Protein AF-A0A928ZKR1-F1 (afdb_monomer)

Mean predicted aligned error: 15.77 Å

Solvent-accessible surface area (backbone atoms only — not comparable to full-atom values): 36580 Å² total; per-residue (Å²): 131,86,77,77,77,78,66,54,66,36,43,45,67,42,65,27,33,51,28,42,76,91,67,29,16,37,30,71,55,49,80,68,102,53,33,31,42,25,44,37,80,89,54,70,36,54,28,29,41,41,83,67,78,57,69,42,38,50,64,44,66,29,32,49,30,52,66,57,74,92,41,65,72,29,27,30,40,27,55,54,87,93,70,77,35,29,32,32,32,51,73,85,76,45,72,39,36,31,21,33,30,38,32,49,75,75,77,79,52,71,40,31,50,67,46,51,27,37,44,30,42,61,60,49,86,72,17,25,57,30,76,27,88,85,51,77,48,29,33,18,69,36,69,82,68,84,57,44,34,30,45,35,63,78,62,80,84,78,77,91,76,87,92,87,81,85,87,84,90,87,90,87,88,81,88,82,87,85,84,89,85,85,90,86,83,89,81,83,87,82,86,81,86,81,80,85,84,89,74,85,82,76,92,72,77,80,73,77,79,72,62,38,59,79,53,62,42,65,29,97,89,47,51,26,68,29,62,89,53,76,79,45,77,94,56,53,71,50,73,70,52,52,50,50,55,50,52,51,46,55,61,46,60,72,45,43,60,55,29,51,47,88,52,96,83,43,60,75,75,56,61,62,44,61,90,78,53,76,92,38,53,47,76,68,38,93,57,57,82,37,66,65,45,55,45,43,42,47,34,53,36,38,56,46,60,58,60,40,79,50,76,101,52,100,36,39,31,36,37,77,51,80,43,69,92,54,61,62,45,94,56,37,57,58,48,31,28,40,34,42,32,23,30,72,53,97,44,40,73,41,74,53,34,42,38,35,29,46,70,96,56,91,66,76,47,76,39,50,82,50,91,95,36,68,67,34,55,49,50,52,36,53,50,44,19,55,47,41,44,45,26,51,39,34,67,34,50,11,60,29,50,52,46,47,31,29,54,48,51,21,40,62,44,38,56,82,84,33,57,62,52,80,71,47,49,65,33,48,44,32,29,69,53,38,48,33,48,39,46,54,53,34,46,32,47,100,91,51,64,12,53,51,32,68,39,28,35,39,43,49,72,50,50,54,49,46,25,52,57,34,37,26,69,63,64,53,75,94,58,56,60,73,82,47,35,64,91,66,77,45,81,81,48,28,37,54,52,18,47,45,46,51,51,52,46,39,47,50,54,50,49,56,50,45,75,76,37,47,69,56,38,60,72,36,36,68,33,49,48,48,21,18,50,48,32,44,75,50,55,67,49,41,70,94,80,51,76,75,57,46,88,46,75,66,47,48,52,44,42,51,36,43,52,49,42,36,24,12,54,53,37,31,46,33,46,57,28,34,23,36,53,47,49,24,61,88,63,19,36,54,34,43,67,49,100,80,55,87,56,49,42,49,42,51,38,53,46,31,52,49,32,47,40,52,43,64,46,80,64,63,23,36,69,78,46,88,50,58,69,63,35,50,48,50,63,74,45,32,84,47,26,38,83,50,47,57,63,72,64,30,22,36,21,43,65,101

Structure (mmCIF, N/CA/C/O backbone):
data_AF-A0A928ZKR1-F1
#
_entry.id   AF-A0A928ZKR1-F1
#
loop_
_atom_site.group_PDB
_atom_site.id
_atom_site.type_symbol
_atom_site.label_atom_id
_atom_site.label_alt_id
_atom_site.label_comp_id
_atom_site.label_asym_id
_atom_site.label_entity_id
_atom_site.label_seq_id
_atom_site.pdbx_PDB_ins_code
_atom_site.Cartn_x
_atom_site.Cartn_y
_atom_site.Cartn_z
_atom_site.occupancy
_atom_site.B_iso_or_equiv
_atom_site.auth_seq_id
_atom_site.auth_comp_id
_atom_site.auth_asym_id
_atom_site.auth_atom_id
_atom_site.pdbx_PDB_model_num
ATOM 1 N N . MET A 1 1 ? -56.023 -2.515 54.179 1.00 30.88 1 MET A N 1
ATOM 2 C CA . MET A 1 1 ? -55.624 -2.357 52.763 1.00 30.88 1 MET A CA 1
ATOM 3 C C . MET A 1 1 ? -54.736 -1.129 52.665 1.00 30.88 1 MET A C 1
ATOM 5 O O . MET A 1 1 ? -55.161 -0.099 53.179 1.00 30.88 1 MET A O 1
ATOM 9 N N . PRO A 1 2 ? -53.525 -1.204 52.094 1.00 32.47 2 PRO A N 1
ATOM 10 C CA . PRO A 1 2 ? -52.738 -0.001 51.860 1.00 32.47 2 PRO A CA 1
ATOM 11 C C . PRO A 1 2 ? -53.460 0.857 50.813 1.00 32.47 2 PRO A C 1
ATOM 13 O O . PRO A 1 2 ? -53.931 0.348 49.795 1.00 32.47 2 PRO A O 1
ATOM 16 N N . ALA A 1 3 ? -53.616 2.146 51.109 1.00 32.16 3 ALA A N 1
ATOM 17 C CA . ALA A 1 3 ? -54.245 3.108 50.217 1.00 32.16 3 ALA A CA 1
ATOM 18 C C . ALA A 1 3 ? -53.474 3.159 48.888 1.00 32.16 3 ALA A C 1
ATOM 20 O O . ALA A 1 3 ? -52.255 3.331 48.886 1.00 32.16 3 ALA A O 1
ATOM 21 N N . LYS A 1 4 ? -54.179 2.996 47.758 1.00 38.25 4 LYS A N 1
ATOM 22 C CA . LYS A 1 4 ? -53.615 3.225 46.420 1.00 38.25 4 LYS A CA 1
ATOM 23 C C . LYS A 1 4 ? -52.995 4.622 46.403 1.00 38.25 4 LYS A C 1
ATOM 25 O O . LYS A 1 4 ? -53.705 5.596 46.653 1.00 38.25 4 LYS A O 1
ATOM 30 N N . ALA A 1 5 ? -51.701 4.710 46.096 1.00 45.22 5 ALA A N 1
ATOM 31 C CA . ALA A 1 5 ? -51.073 5.972 45.732 1.00 45.22 5 ALA A CA 1
ATOM 32 C C . ALA A 1 5 ? -51.957 6.647 44.672 1.00 45.22 5 ALA A C 1
ATOM 34 O O . ALA A 1 5 ? -52.305 6.018 43.669 1.00 45.22 5 ALA A O 1
ATOM 35 N N . GLN A 1 6 ? -52.396 7.881 44.924 1.00 49.38 6 GLN A N 1
ATOM 36 C CA . GLN A 1 6 ? -53.146 8.639 43.929 1.00 49.38 6 GLN A CA 1
ATOM 37 C C . GLN A 1 6 ? -52.249 8.800 42.703 1.00 49.38 6 GLN A C 1
ATOM 39 O O . GLN A 1 6 ? -51.195 9.429 42.775 1.00 49.38 6 GLN A O 1
ATOM 44 N N . ALA A 1 7 ? -52.651 8.192 41.589 1.00 65.62 7 ALA A N 1
ATOM 45 C CA . ALA A 1 7 ? -52.000 8.418 40.315 1.00 65.62 7 ALA A CA 1
ATOM 46 C C . ALA A 1 7 ? -52.191 9.902 39.968 1.00 65.62 7 ALA A C 1
ATOM 48 O O . ALA A 1 7 ? -53.320 10.390 39.929 1.00 65.62 7 ALA A O 1
ATOM 49 N N . THR A 1 8 ? -51.099 10.645 39.798 1.00 87.44 8 THR A N 1
ATOM 50 C CA . THR A 1 8 ? -51.151 12.074 39.467 1.00 87.44 8 THR A CA 1
ATOM 51 C C . THR A 1 8 ? -51.489 12.229 37.990 1.00 87.44 8 THR A C 1
ATOM 53 O O . THR A 1 8 ? -50.792 11.670 37.141 1.00 87.44 8 THR A O 1
ATOM 56 N N . ALA A 1 9 ? -52.554 12.974 37.680 1.00 91.75 9 ALA A N 1
ATOM 57 C CA . ALA A 1 9 ? -52.939 13.259 36.300 1.00 91.75 9 ALA A CA 1
ATOM 58 C C . ALA A 1 9 ? -51.858 14.116 35.630 1.00 91.75 9 ALA A C 1
ATOM 60 O O . ALA A 1 9 ? -51.404 15.100 36.215 1.00 91.75 9 ALA A O 1
ATOM 61 N N . ILE A 1 10 ? -51.456 13.740 34.417 1.00 93.88 10 ILE A N 1
ATOM 62 C CA . ILE A 1 10 ? -50.451 14.462 33.633 1.00 93.88 10 ILE A CA 1
ATOM 63 C C . ILE A 1 10 ? -51.085 15.752 33.121 1.00 93.88 10 ILE A C 1
ATOM 65 O O . ILE A 1 10 ? -52.192 15.719 32.577 1.00 93.88 10 ILE A O 1
ATOM 69 N N . LYS A 1 11 ? -50.399 16.886 33.261 1.00 94.44 11 LYS A N 1
ATOM 70 C CA . LYS A 1 11 ? -50.838 18.168 32.698 1.00 94.44 11 LYS A CA 1
ATOM 71 C C . LYS A 1 11 ? -49.991 18.560 31.497 1.00 94.44 11 LYS A C 1
ATOM 73 O O . LYS A 1 11 ? -48.810 18.232 31.407 1.00 94.44 11 LYS A O 1
ATOM 78 N N . PHE A 1 12 ? -50.586 19.307 30.572 1.00 94.38 12 PHE A N 1
ATOM 79 C CA . PHE A 1 12 ? -49.818 19.950 29.508 1.00 94.38 12 PHE A CA 1
ATOM 80 C C . PHE A 1 12 ? -48.775 20.905 30.108 1.00 94.38 12 PHE A C 1
ATOM 82 O O . PHE A 1 12 ? -49.089 21.692 30.999 1.00 94.38 12 PHE A O 1
ATOM 89 N N . GLY A 1 13 ? -47.541 20.837 29.605 1.00 91.56 13 GLY A N 1
ATOM 90 C CA . GLY A 1 13 ? -46.390 21.579 30.128 1.00 91.56 13 GLY A CA 1
ATOM 91 C C . GLY A 1 13 ? -45.604 20.870 31.236 1.00 91.56 13 GLY A C 1
ATOM 92 O O . GLY A 1 13 ? -44.477 21.288 31.514 1.00 91.56 13 GLY A O 1
ATOM 93 N N . ASP A 1 14 ? -46.131 19.789 31.819 1.00 93.38 14 ASP A N 1
ATOM 94 C CA . ASP A 1 14 ? -45.354 18.975 32.749 1.00 93.38 14 ASP A CA 1
ATOM 95 C C . ASP A 1 14 ? -44.138 18.364 32.041 1.00 93.38 14 ASP A C 1
ATOM 97 O O . ASP A 1 14 ? -44.196 17.976 30.869 1.00 93.38 14 ASP A O 1
ATOM 101 N N . LYS A 1 15 ? -43.033 18.262 32.782 1.00 94.81 15 LYS A N 1
ATOM 102 C CA . LYS A 1 15 ? -41.868 17.484 32.362 1.00 94.81 15 LYS A CA 1
ATOM 103 C C . LYS A 1 15 ? -42.120 16.002 32.622 1.00 94.81 15 LYS A C 1
ATOM 105 O O . LYS A 1 15 ? -42.703 15.662 33.649 1.00 94.81 15 LYS A O 1
ATOM 110 N N . PHE A 1 16 ? -41.654 15.131 31.734 1.00 95.81 16 PHE A N 1
ATOM 111 C CA . PHE A 1 16 ? -41.777 13.680 31.876 1.00 95.81 16 PHE A CA 1
ATOM 112 C C . PHE A 1 16 ? -40.637 12.927 31.188 1.00 95.81 16 PHE A C 1
ATOM 114 O O . PHE A 1 16 ? -39.932 13.492 30.356 1.00 95.81 16 PHE A O 1
ATOM 121 N N . TYR A 1 17 ? -40.492 11.641 31.510 1.00 96.75 17 TYR A N 1
ATOM 122 C CA . TYR A 1 17 ? -39.667 10.701 30.746 1.00 96.75 17 TYR A CA 1
ATOM 123 C C . TYR A 1 17 ? -40.566 9.722 29.994 1.00 96.75 17 TYR A C 1
ATOM 125 O O . TYR A 1 17 ? -41.576 9.268 30.538 1.00 96.75 17 TYR A O 1
ATOM 133 N N . LEU A 1 18 ? -40.211 9.384 28.755 1.00 97.38 18 LEU A N 1
ATOM 134 C CA . LEU A 1 18 ? -40.942 8.391 27.973 1.00 97.38 18 LEU A CA 1
ATOM 135 C C . LEU A 1 18 ? -40.184 7.067 27.993 1.00 97.38 18 LEU A C 1
ATOM 137 O O . LEU A 1 18 ? -39.048 7.008 27.526 1.00 97.38 18 LEU A O 1
ATOM 141 N N . ARG A 1 19 ? -40.813 6.021 28.531 1.00 97.25 19 ARG A N 1
ATOM 142 C CA . ARG A 1 19 ? -40.250 4.669 28.565 1.00 97.25 19 ARG A CA 1
ATOM 143 C C . ARG A 1 19 ? -41.027 3.736 27.648 1.00 97.25 19 ARG A C 1
ATOM 145 O O . ARG A 1 19 ? -42.257 3.714 27.686 1.00 97.25 19 ARG A O 1
ATOM 152 N N . HIS A 1 20 ? -40.320 2.933 26.871 1.00 96.69 20 HIS A N 1
ATOM 153 C CA . HIS A 1 20 ? -40.881 1.816 26.132 1.00 96.69 20 HIS A CA 1
ATOM 154 C C . HIS A 1 20 ? -41.127 0.607 27.054 1.00 96.69 20 HIS A C 1
ATOM 156 O O . HIS A 1 20 ? -40.473 0.425 28.087 1.00 96.69 20 HIS A O 1
ATOM 162 N N . LYS A 1 21 ? -42.080 -0.264 26.706 1.00 91.25 21 LYS A N 1
ATOM 163 C CA . LYS A 1 21 ? -42.414 -1.443 27.525 1.00 91.25 21 LYS A CA 1
ATOM 164 C C . LYS A 1 21 ? -41.238 -2.411 27.708 1.00 91.25 21 LYS A C 1
ATOM 166 O O . LYS A 1 21 ? -41.211 -3.112 28.717 1.00 91.25 21 LYS A O 1
ATOM 171 N N . ASN A 1 22 ? -40.269 -2.423 26.791 1.00 89.38 22 ASN A N 1
ATOM 172 C CA . ASN A 1 22 ? -39.052 -3.236 26.912 1.00 89.38 22 ASN A CA 1
ATOM 173 C C . ASN A 1 22 ? -38.064 -2.743 27.993 1.00 89.38 22 ASN A C 1
ATOM 175 O O . ASN A 1 22 ? -37.085 -3.430 28.258 1.00 89.38 22 ASN A O 1
ATOM 179 N N . GLY A 1 23 ? -38.314 -1.588 28.620 1.00 90.44 23 GLY A N 1
ATOM 180 C CA . GLY A 1 23 ? -37.470 -1.025 29.677 1.00 90.44 23 GLY A CA 1
ATOM 181 C C . GLY A 1 23 ? -36.682 0.219 29.267 1.00 90.44 23 GLY A C 1
ATOM 182 O O . GLY A 1 23 ? -36.375 1.018 30.148 1.00 90.44 23 GLY A O 1
ATOM 183 N N . GLN A 1 24 ? -36.453 0.425 27.968 1.00 95.00 24 GLN A N 1
ATOM 184 C CA . GLN A 1 24 ? -35.647 1.529 27.443 1.00 95.00 24 GLN A CA 1
ATOM 185 C C . GLN A 1 24 ? -36.383 2.869 27.493 1.00 95.00 24 GLN A C 1
ATOM 187 O O . GLN A 1 24 ? -37.604 2.934 27.338 1.00 95.00 24 GLN A O 1
ATOM 192 N N . HIS A 1 25 ? -35.640 3.957 27.664 1.00 97.38 25 HIS A N 1
ATOM 193 C CA . HIS A 1 25 ? -36.137 5.329 27.663 1.00 97.38 25 HIS A CA 1
ATOM 194 C C . HIS A 1 25 ? -35.726 6.063 26.400 1.00 97.38 25 HIS A C 1
ATOM 196 O O . HIS A 1 25 ? -34.689 5.768 25.810 1.00 97.38 25 HIS A O 1
ATOM 202 N N . LEU A 1 26 ? -36.518 7.065 26.013 1.00 96.19 26 LEU A N 1
ATOM 203 C CA . LEU A 1 26 ? -35.994 8.075 25.104 1.00 96.19 26 LEU A CA 1
ATOM 204 C C . LEU A 1 26 ? -34.817 8.791 25.776 1.00 96.19 26 LEU A C 1
ATOM 206 O O . LEU A 1 26 ? -34.946 9.305 26.896 1.00 96.19 26 LEU A O 1
ATOM 210 N N . VAL A 1 27 ? -33.690 8.816 25.075 1.00 95.50 27 VAL A N 1
ATOM 211 C CA . VAL A 1 27 ? -32.452 9.488 25.482 1.00 95.50 27 VAL A CA 1
ATOM 212 C C . VAL A 1 27 ? -32.139 10.649 24.534 1.00 95.50 27 VAL A C 1
ATOM 214 O O . VAL A 1 27 ? -32.995 11.053 23.740 1.00 95.50 27 VAL A O 1
ATOM 217 N N . ALA A 1 28 ? -30.961 11.257 24.690 1.00 93.19 28 ALA A N 1
ATOM 218 C CA . ALA A 1 28 ? -30.518 12.354 23.835 1.00 93.19 28 ALA A CA 1
ATOM 219 C C . ALA A 1 28 ? -30.561 11.957 22.351 1.00 93.19 28 ALA A C 1
ATOM 221 O O . ALA A 1 28 ? -30.429 10.783 22.005 1.00 93.19 28 ALA A O 1
ATOM 222 N N . ALA A 1 29 ? -30.807 12.934 21.484 1.00 92.75 29 ALA A N 1
ATOM 223 C CA . ALA A 1 29 ? -30.871 12.681 20.059 1.00 92.75 29 ALA A CA 1
ATOM 224 C C . ALA A 1 29 ? -29.470 12.521 19.453 1.00 92.75 29 ALA A C 1
ATOM 226 O O . ALA A 1 29 ? -28.595 13.355 19.678 1.00 92.75 29 ALA A O 1
ATOM 227 N N . ASP A 1 30 ? -29.306 11.511 18.606 1.00 89.19 30 ASP A N 1
ATOM 228 C CA . ASP A 1 30 ? -28.166 11.383 17.708 1.00 89.19 30 ASP A CA 1
ATOM 229 C C . ASP A 1 30 ? -28.213 12.496 16.648 1.00 89.19 30 ASP A C 1
ATOM 231 O O . ASP A 1 30 ? -29.243 12.747 16.001 1.00 89.19 30 ASP A O 1
ATOM 235 N N . LYS A 1 31 ? -27.102 13.222 16.522 1.00 73.62 31 LYS A N 1
ATOM 236 C CA . LYS A 1 31 ? -26.982 14.416 15.690 1.00 73.62 31 LYS A CA 1
ATOM 237 C C . LYS A 1 31 ? -26.266 14.088 14.386 1.00 73.62 31 LYS A C 1
ATOM 239 O O . LYS A 1 31 ? -25.050 14.179 14.292 1.00 73.62 31 LYS A O 1
ATOM 244 N N . GLY A 1 32 ? -27.057 13.835 13.347 1.00 70.25 32 GLY A N 1
ATOM 245 C CA . GLY A 1 32 ? -26.596 13.813 11.959 1.00 70.25 32 GLY A CA 1
ATOM 246 C C . GLY A 1 32 ? -27.199 14.964 11.149 1.00 70.25 32 GLY A C 1
ATOM 247 O O . GLY A 1 32 ? -27.329 16.098 11.612 1.00 70.25 32 GLY A O 1
ATOM 248 N N . ARG A 1 33 ? -27.665 14.664 9.931 1.00 77.62 33 ARG A N 1
ATOM 249 C CA . ARG A 1 33 ? -28.463 15.602 9.111 1.00 77.62 33 ARG A CA 1
ATOM 250 C C . ARG A 1 33 ? -29.761 16.049 9.807 1.00 77.62 33 ARG A C 1
ATOM 252 O O . ARG A 1 33 ? -30.224 17.174 9.604 1.00 77.62 33 ARG A O 1
ATOM 259 N N . TYR A 1 34 ? -30.335 15.166 10.620 1.00 86.50 34 TYR A N 1
ATOM 260 C CA . TYR A 1 34 ? -31.509 15.394 11.457 1.00 86.50 34 TYR A CA 1
ATOM 261 C C . TYR A 1 34 ? -31.202 14.941 12.890 1.00 86.50 34 TYR A C 1
ATOM 263 O O . TYR A 1 34 ? -30.222 14.237 13.120 1.00 86.50 34 TYR A O 1
ATOM 271 N N . SER A 1 35 ? -32.019 15.372 13.851 1.00 92.62 35 SER A N 1
ATOM 272 C CA . SER A 1 35 ? -31.831 15.046 15.267 1.00 92.62 35 SER A CA 1
ATOM 273 C C . SER A 1 35 ? -32.697 13.850 15.658 1.00 92.62 35 SER A C 1
ATOM 275 O O . SER A 1 35 ? -33.883 14.025 15.943 1.00 92.62 35 SER A O 1
ATOM 277 N N . TRP A 1 36 ? -32.120 12.650 15.648 1.00 93.75 36 TRP A N 1
ATOM 278 C CA . TRP A 1 36 ? -32.805 11.366 15.835 1.00 93.75 36 TRP A CA 1
ATOM 279 C C . TRP A 1 36 ? -32.896 10.976 17.316 1.00 93.75 36 TRP A C 1
ATOM 281 O O . TRP A 1 36 ? -31.876 10.624 17.899 1.00 93.75 36 TRP A O 1
ATOM 291 N N . PRO A 1 37 ? -34.075 10.992 17.962 1.00 94.81 37 PRO A N 1
ATOM 292 C CA . PRO A 1 37 ? -34.228 10.457 19.307 1.00 94.81 37 PRO A CA 1
ATOM 293 C C . PRO A 1 37 ? -33.839 8.978 19.340 1.00 94.81 37 PRO A C 1
ATOM 295 O O . PRO A 1 37 ? -34.346 8.180 18.547 1.00 94.81 37 PRO A O 1
ATOM 298 N N . GLN A 1 38 ? -32.988 8.624 20.296 1.00 94.62 38 GLN A N 1
ATOM 299 C CA . GLN A 1 38 ? -32.587 7.245 20.540 1.00 94.62 38 GLN A CA 1
ATOM 300 C C . GLN A 1 38 ? -33.387 6.626 21.692 1.00 94.62 38 GLN A C 1
ATOM 302 O O . GLN A 1 38 ? -33.946 7.329 22.540 1.00 94.62 38 GLN A O 1
ATOM 307 N N . LEU A 1 39 ? -33.443 5.296 21.711 1.00 94.25 39 LEU A N 1
ATOM 308 C CA . LEU A 1 39 ? -34.108 4.465 22.704 1.00 94.25 39 LEU A CA 1
ATOM 309 C C . LEU A 1 39 ? -33.070 3.546 23.367 1.00 94.25 39 LEU A C 1
ATOM 311 O O . LEU A 1 39 ? -32.580 2.612 22.736 1.00 94.25 39 LEU A O 1
ATOM 315 N N . ASP A 1 40 ? -32.747 3.799 24.637 1.00 90.50 40 ASP A N 1
ATOM 316 C CA . ASP A 1 40 ? -31.666 3.102 25.352 1.00 90.50 40 ASP A CA 1
ATOM 317 C C . ASP A 1 40 ? -31.927 2.994 26.874 1.00 90.50 40 ASP A C 1
ATOM 319 O O . ASP A 1 40 ? -32.874 3.572 27.402 1.00 90.50 40 ASP A O 1
ATOM 323 N N . ASN A 1 41 ? -31.109 2.225 27.596 1.00 89.31 41 ASN A N 1
ATOM 324 C CA . ASN A 1 41 ? -31.149 2.023 29.046 1.00 89.31 41 ASN A CA 1
ATOM 325 C C . ASN A 1 41 ? -30.097 2.852 29.815 1.00 89.31 41 ASN A C 1
ATOM 327 O O . ASN A 1 41 ? -30.035 2.762 31.041 1.00 89.31 41 ASN A O 1
ATOM 331 N N . THR A 1 42 ? -29.254 3.630 29.130 1.00 78.75 42 THR A N 1
ATOM 332 C CA . THR A 1 42 ? -28.116 4.354 29.736 1.00 78.75 42 THR A CA 1
ATOM 333 C C . THR A 1 42 ? -28.480 5.719 30.330 1.00 78.75 42 THR A C 1
ATOM 335 O O . THR A 1 42 ? -27.701 6.290 31.093 1.00 78.75 42 THR A O 1
ATOM 338 N N . GLY A 1 43 ? -29.673 6.247 30.040 1.00 85.69 43 GLY A N 1
ATOM 339 C CA . GLY A 1 43 ? -30.106 7.566 30.500 1.00 85.69 43 GLY A CA 1
ATOM 340 C C . GLY A 1 43 ? -31.581 7.845 30.222 1.00 85.69 43 GLY A C 1
ATOM 341 O O . GLY A 1 43 ? -32.333 6.949 29.855 1.00 85.69 43 GLY A O 1
ATOM 342 N N . LYS A 1 44 ? -32.016 9.096 30.425 1.00 93.19 44 LYS A N 1
ATOM 343 C CA . LYS A 1 44 ? -33.370 9.577 30.088 1.00 93.19 44 LYS A CA 1
ATOM 344 C C . LYS A 1 44 ? -33.320 11.058 29.712 1.00 93.19 44 LYS A C 1
ATOM 346 O O . LYS A 1 44 ? -32.601 11.813 30.366 1.00 93.19 44 LYS A O 1
ATOM 351 N N . ILE A 1 45 ? -34.120 11.493 28.736 1.00 95.44 45 ILE A N 1
ATOM 352 C CA . ILE A 1 45 ? -34.284 12.920 28.404 1.00 95.44 45 ILE A CA 1
ATOM 353 C C . ILE A 1 45 ? -35.641 13.465 28.861 1.00 95.44 45 ILE A C 1
ATOM 355 O O . ILE A 1 45 ? -36.678 12.829 28.671 1.00 95.44 45 ILE A O 1
ATOM 359 N N . GLU A 1 46 ? -35.648 14.655 29.468 1.00 96.75 46 GLU A N 1
ATOM 360 C CA . GLU A 1 46 ? -36.892 15.320 29.870 1.00 96.75 46 GLU A CA 1
ATOM 361 C C . GLU A 1 46 ? -37.672 15.816 28.644 1.00 96.75 46 GLU A C 1
ATOM 363 O O . GLU A 1 46 ? -37.174 16.607 27.838 1.00 96.75 46 GLU A O 1
ATOM 368 N N . LEU A 1 47 ? -38.938 15.425 28.555 1.00 97.62 47 LEU A N 1
ATOM 369 C CA . LEU A 1 47 ? -39.875 15.816 27.507 1.00 97.62 47 LEU A CA 1
ATOM 370 C C . LEU A 1 47 ? -41.021 16.653 28.082 1.00 97.62 47 LEU A C 1
ATOM 372 O O . LEU A 1 47 ? -41.306 16.599 29.276 1.00 97.62 47 LEU A O 1
ATOM 376 N N . GLN A 1 48 ? -41.711 17.403 27.226 1.00 97.25 48 GLN A N 1
ATOM 377 C CA . GLN A 1 48 ? -42.928 18.145 27.557 1.00 97.25 48 GLN A CA 1
ATOM 378 C C . GLN A 1 48 ? -44.011 17.924 26.505 1.00 97.25 48 GLN A C 1
ATOM 380 O O . GLN A 1 48 ? -43.735 17.908 25.305 1.00 97.25 48 GLN A O 1
ATOM 385 N N . LEU A 1 49 ? -45.263 17.814 26.956 1.00 96.50 49 LEU A N 1
ATOM 386 C CA . LEU A 1 49 ? -46.423 17.805 26.067 1.00 96.50 49 LEU A CA 1
ATOM 387 C C . LEU A 1 49 ? -46.942 19.228 25.887 1.00 96.50 49 LEU A C 1
ATOM 389 O O . LEU A 1 49 ? -47.264 19.906 26.865 1.00 96.50 49 LEU A O 1
ATOM 393 N N . ARG A 1 50 ? -47.051 19.680 24.637 1.00 94.12 50 ARG A N 1
ATOM 394 C CA . ARG A 1 50 ? -47.601 20.996 24.274 1.00 94.12 50 ARG A CA 1
ATOM 395 C C . ARG A 1 50 ? -48.803 20.858 23.341 1.00 94.12 50 ARG A C 1
ATOM 397 O O . ARG A 1 50 ? -48.995 19.821 22.714 1.00 94.12 50 ARG A O 1
ATOM 404 N N . GLY A 1 51 ? -49.603 21.919 23.241 1.00 84.94 51 GLY A N 1
ATOM 405 C CA . GLY A 1 51 ? -50.722 22.027 22.292 1.00 84.94 51 GLY A CA 1
ATOM 406 C C . GLY A 1 51 ? -52.069 22.381 22.927 1.00 84.94 51 GLY A C 1
ATOM 407 O O . GLY A 1 51 ? -52.917 22.947 22.246 1.00 84.94 51 GLY A O 1
ATOM 408 N N . LYS A 1 52 ? -52.256 22.111 24.224 1.00 90.50 52 LYS A N 1
ATOM 409 C CA . LYS A 1 52 ? -53.446 22.490 25.006 1.00 90.50 52 LYS A CA 1
ATOM 410 C C . LYS A 1 52 ? -53.052 22.929 26.423 1.00 90.50 52 LYS A C 1
ATOM 412 O O . LYS A 1 52 ? -51.870 22.968 26.758 1.00 90.50 52 LYS A O 1
ATOM 417 N N . THR A 1 53 ? -54.045 23.259 27.244 1.00 90.38 53 THR A N 1
ATOM 418 C CA . THR A 1 53 ? -53.921 23.514 28.686 1.00 90.38 53 THR A CA 1
ATOM 419 C C . THR A 1 53 ? -54.774 22.509 29.470 1.00 90.38 53 THR A C 1
ATOM 421 O O . THR A 1 53 ? -55.699 21.912 28.923 1.00 90.38 53 THR A O 1
ATOM 424 N N . GLY A 1 54 ? -54.471 22.306 30.755 1.00 92.75 54 GLY A N 1
ATOM 425 C CA . GLY A 1 54 ? -55.212 21.377 31.620 1.00 92.75 54 GLY A CA 1
ATOM 426 C C . GLY A 1 54 ? -54.638 19.955 31.645 1.00 92.75 54 GLY A C 1
ATOM 427 O O . GLY A 1 54 ? -53.458 19.752 31.359 1.00 92.75 54 GLY A O 1
ATOM 428 N N . ASN A 1 55 ? -55.463 18.983 32.047 1.00 95.12 55 ASN A N 1
ATOM 429 C CA . ASN A 1 55 ? -55.061 17.578 32.171 1.00 95.12 55 ASN A CA 1
ATOM 430 C C . ASN A 1 55 ? -55.076 16.878 30.802 1.00 95.12 55 ASN A C 1
ATOM 432 O O . ASN A 1 55 ? -56.027 17.034 30.036 1.00 95.12 55 ASN A O 1
ATOM 436 N N . LEU A 1 56 ? -54.063 16.053 30.536 1.00 96.00 56 LEU A N 1
ATOM 437 C CA . LEU A 1 56 ? -54.007 15.169 29.378 1.00 96.00 56 LEU A CA 1
ATOM 438 C C . LEU A 1 56 ? -55.115 14.115 29.471 1.00 96.00 56 LEU A C 1
ATOM 440 O O . LEU A 1 56 ? -55.216 13.390 30.463 1.00 96.00 56 LEU A O 1
ATOM 444 N N . THR A 1 57 ? -55.926 14.000 28.425 1.00 95.94 57 THR A N 1
ATOM 445 C CA . THR A 1 57 ? -57.025 13.035 28.327 1.00 95.94 57 THR A CA 1
ATOM 446 C C . THR A 1 57 ? -56.773 12.057 27.180 1.00 95.94 57 THR A C 1
ATOM 448 O O . THR A 1 57 ? -56.200 12.409 26.152 1.00 95.94 57 THR A O 1
ATOM 451 N N . SER A 1 58 ? -57.194 10.800 27.343 1.00 96.19 58 SER A N 1
ATOM 452 C CA . SER A 1 58 ? -57.084 9.771 26.302 1.00 96.19 58 SER A CA 1
ATOM 453 C C . SER A 1 58 ? -57.756 10.229 25.001 1.00 96.19 58 SER A C 1
ATOM 455 O O . SER A 1 58 ? -58.954 10.507 24.983 1.00 96.19 58 SER A O 1
ATOM 457 N N . GLY A 1 59 ? -56.986 10.289 23.913 1.00 94.06 59 GLY A N 1
ATOM 458 C CA . GLY A 1 59 ? -57.411 10.780 22.600 1.00 94.06 59 GLY A CA 1
ATOM 459 C C . GLY A 1 59 ? -56.922 12.189 22.257 1.00 94.06 59 GLY A C 1
ATOM 460 O O . GLY A 1 59 ? -57.107 12.616 21.116 1.00 94.06 59 GLY A O 1
ATOM 461 N N . ASP A 1 60 ? -56.277 12.897 23.187 1.00 96.56 60 ASP A N 1
ATOM 462 C CA . ASP A 1 60 ? -55.685 14.202 22.904 1.00 96.56 60 ASP A CA 1
ATOM 463 C C . ASP A 1 60 ? -54.535 14.106 21.895 1.00 96.56 60 ASP A C 1
ATOM 465 O O . ASP A 1 60 ? -53.657 13.247 22.001 1.00 96.56 60 ASP A O 1
ATOM 469 N N . THR A 1 61 ? -54.530 15.037 20.938 1.00 96.69 61 THR A N 1
ATOM 470 C CA . THR A 1 61 ? -53.398 15.288 20.041 1.00 96.69 61 THR A CA 1
ATOM 471 C C . THR A 1 61 ? -52.460 16.309 20.674 1.00 96.69 61 THR A C 1
ATOM 473 O O . THR A 1 61 ? -52.894 17.383 21.099 1.00 96.69 61 THR A O 1
ATOM 476 N N . VAL A 1 62 ? -51.174 15.977 20.724 1.00 97.19 62 VAL A N 1
ATOM 477 C CA . VAL A 1 62 ? -50.128 16.736 21.410 1.00 97.19 62 VAL A CA 1
ATOM 478 C C . VAL A 1 62 ? -48.898 16.911 20.521 1.00 97.19 62 VAL A C 1
ATOM 480 O O . VAL A 1 62 ? -48.683 16.157 19.574 1.00 97.19 62 VAL A O 1
ATOM 483 N N . LYS A 1 63 ? -48.055 17.881 20.867 1.00 98.12 63 LYS A N 1
ATOM 484 C CA . LYS A 1 63 ? -46.658 17.948 20.424 1.00 98.12 63 LYS A CA 1
ATOM 485 C C . LYS A 1 63 ? -45.768 17.413 21.538 1.00 98.12 63 LYS A C 1
ATOM 487 O O . LYS A 1 63 ? -45.942 17.816 22.689 1.00 98.12 63 LYS A O 1
ATOM 492 N N . ILE A 1 64 ? -44.815 16.553 21.192 1.00 98.25 64 ILE A N 1
ATOM 493 C CA . ILE A 1 64 ? -43.801 16.042 22.121 1.00 98.25 64 ILE A CA 1
ATOM 494 C C . ILE A 1 64 ? -42.533 16.871 21.915 1.00 98.25 64 ILE A C 1
ATOM 496 O O . ILE A 1 64 ? -41.984 16.904 20.814 1.00 98.25 64 ILE A O 1
ATOM 500 N N . VAL A 1 65 ? -42.110 17.583 22.957 1.00 98.06 65 VAL A N 1
ATOM 501 C CA . VAL A 1 65 ? -41.014 18.558 22.899 1.00 98.06 65 VAL A CA 1
ATOM 502 C C . VAL A 1 65 ? -39.878 18.117 23.807 1.00 98.06 65 VAL A C 1
ATOM 504 O O . VAL A 1 65 ? -40.107 17.894 24.992 1.00 98.06 65 VAL A O 1
ATOM 507 N N . SER A 1 66 ? -38.663 18.024 23.273 1.00 97.50 66 SER A N 1
ATOM 508 C CA . SER A 1 66 ? -37.474 17.692 24.057 1.00 97.50 66 SER A CA 1
ATOM 509 C C . SER A 1 66 ? -36.895 18.915 24.769 1.00 97.50 66 SER A C 1
ATOM 511 O O . SER A 1 66 ? -36.848 20.021 24.220 1.00 97.50 66 SER A O 1
ATOM 513 N N . SER A 1 67 ? -36.451 18.706 26.010 1.00 94.88 67 SER A N 1
ATOM 514 C CA . SER A 1 67 ? -35.728 19.703 26.812 1.00 94.88 67 SER 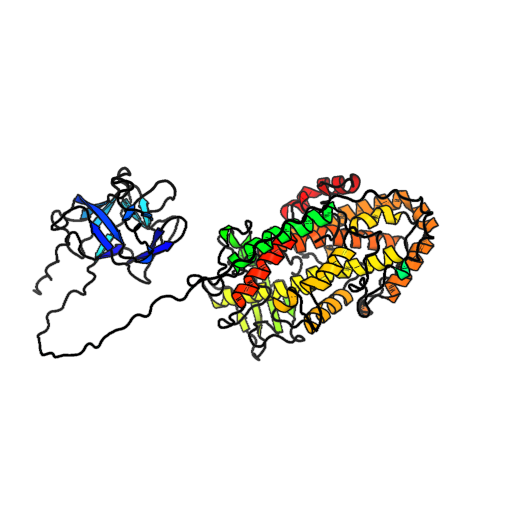A CA 1
ATOM 515 C C . SER A 1 67 ? -34.218 19.684 26.551 1.00 94.88 67 SER A C 1
ATOM 517 O O . SER A 1 67 ? -33.469 20.410 27.207 1.00 94.88 67 SER A O 1
ATOM 519 N N . GLU A 1 68 ? -33.754 18.851 25.620 1.00 94.75 68 GLU A N 1
ATOM 520 C CA . GLU A 1 68 ? -32.352 18.751 25.242 1.00 94.75 68 GLU A CA 1
ATOM 521 C C . GLU A 1 68 ? -31.838 20.084 24.682 1.00 94.75 68 GLU A C 1
ATOM 523 O O . GLU A 1 68 ? -32.268 20.557 23.628 1.00 94.75 68 GLU A O 1
ATOM 528 N N . LYS A 1 69 ? -30.888 20.701 25.398 1.00 92.12 69 LYS A N 1
ATOM 529 C CA . LYS A 1 69 ? -30.327 22.018 25.040 1.00 92.12 69 LYS A CA 1
ATOM 530 C C . LYS A 1 69 ? -29.705 22.021 23.645 1.00 92.12 69 LYS A C 1
ATOM 532 O O . LYS A 1 69 ? -29.780 23.020 22.934 1.00 92.12 69 LYS A O 1
ATOM 537 N N . SER A 1 70 ? -29.117 20.888 23.278 1.00 90.00 70 SER A N 1
ATOM 538 C CA . SER A 1 70 ? -28.375 20.658 22.045 1.00 90.00 70 SER A CA 1
ATOM 539 C C . SER A 1 70 ? -29.243 20.856 20.781 1.00 90.00 70 SER A C 1
ATOM 541 O O . SER A 1 70 ? -28.701 21.162 19.719 1.00 90.00 70 SER A O 1
ATOM 543 N N . LEU A 1 71 ? -30.572 20.709 20.899 1.00 91.62 71 LEU A N 1
ATOM 544 C CA . LEU A 1 71 ? -31.540 20.791 19.800 1.00 91.62 71 LEU A CA 1
ATOM 545 C C . LEU A 1 71 ? -31.945 22.231 19.454 1.00 91.62 71 LEU A C 1
ATOM 547 O O . LEU A 1 71 ? -32.511 22.490 18.387 1.00 91.62 71 LEU A O 1
ATOM 551 N N . GLY A 1 72 ? -31.686 23.188 20.351 1.00 92.69 72 GLY A N 1
ATOM 552 C CA . GLY A 1 72 ? -32.093 24.581 20.184 1.00 92.69 72 GLY A CA 1
ATOM 553 C C . GLY A 1 72 ? -33.583 24.716 19.839 1.00 92.69 72 GLY A C 1
ATOM 554 O O . GLY A 1 72 ? -34.453 24.257 20.574 1.00 92.69 72 GLY A O 1
ATOM 555 N N . SER A 1 73 ? -33.886 25.347 18.699 1.00 91.94 73 SER A N 1
ATOM 556 C CA . SER A 1 73 ? -35.268 25.524 18.215 1.00 91.94 73 SER A CA 1
ATOM 557 C C . SER A 1 73 ? -35.847 24.315 17.463 1.00 91.94 73 SER A C 1
ATOM 559 O O . SER A 1 73 ? -37.021 24.340 17.093 1.00 91.94 73 SER A O 1
ATOM 561 N N . LYS A 1 74 ? -35.048 23.266 17.220 1.00 95.25 74 LYS A N 1
ATOM 562 C CA . LYS A 1 74 ? -35.439 22.040 16.510 1.00 95.25 74 LYS A CA 1
ATOM 563 C C . LYS A 1 74 ? -35.725 20.903 17.490 1.00 95.25 74 LYS A C 1
ATOM 565 O O . LYS A 1 74 ? -35.090 19.861 17.433 1.00 95.25 74 LYS A O 1
ATOM 570 N N . ASN A 1 75 ? -36.654 21.112 18.414 1.00 97.06 75 ASN A N 1
ATOM 571 C CA . ASN A 1 75 ? -36.883 20.202 19.536 1.00 97.06 75 ASN A CA 1
ATOM 572 C C . ASN A 1 75 ? -38.277 19.556 19.555 1.00 97.06 75 ASN A C 1
ATOM 574 O O . ASN A 1 75 ? -38.676 19.010 20.582 1.00 97.06 75 ASN A O 1
ATOM 578 N N . VAL A 1 76 ? -39.031 19.607 18.452 1.00 98.00 76 VAL A N 1
ATOM 579 C CA . VAL A 1 76 ? -40.378 19.018 18.357 1.00 98.00 76 VAL A CA 1
ATOM 580 C C . VAL A 1 76 ? -40.339 17.729 17.546 1.00 98.00 76 VAL A C 1
ATOM 582 O O . VAL A 1 76 ? -39.947 17.750 16.380 1.00 98.00 76 VAL A O 1
ATOM 585 N N . LEU A 1 77 ? -40.760 16.621 18.158 1.00 98.25 77 LEU A N 1
ATOM 586 C CA . LEU A 1 77 ? -40.739 15.294 17.546 1.00 98.25 77 LEU A CA 1
ATOM 587 C C . LEU A 1 77 ? -41.743 15.206 16.393 1.00 98.25 77 LEU A C 1
ATOM 589 O O . LEU A 1 77 ? -42.925 15.509 16.575 1.00 98.25 77 LEU A O 1
ATOM 593 N N . GLY A 1 78 ? -41.302 14.715 15.240 1.00 97.31 78 GLY A N 1
ATOM 594 C CA . GLY A 1 78 ? -42.172 14.391 14.116 1.00 97.31 78 GLY A CA 1
ATOM 595 C C . GLY A 1 78 ? -41.800 13.081 13.432 1.00 97.31 78 GLY A C 1
ATOM 596 O O . GLY A 1 78 ? -40.718 12.538 13.649 1.00 97.31 78 GLY A O 1
ATOM 597 N N . ALA A 1 79 ? -42.722 12.587 12.608 1.00 95.88 79 ALA A N 1
ATOM 598 C CA . ALA A 1 79 ? -42.512 11.444 11.726 1.00 95.88 79 ALA A CA 1
ATOM 599 C C . ALA A 1 79 ? -42.501 11.918 10.268 1.00 95.88 79 ALA A C 1
ATOM 601 O O . ALA A 1 79 ? -43.429 12.599 9.821 1.00 95.88 79 ALA A O 1
ATOM 602 N N . PHE A 1 80 ? -41.459 11.557 9.520 1.00 91.19 80 PHE A N 1
ATOM 603 C CA . PHE A 1 80 ? -41.185 12.098 8.188 1.00 91.19 80 PHE A CA 1
ATOM 604 C C . PHE A 1 80 ? -40.803 10.974 7.207 1.00 91.19 80 PHE A C 1
ATOM 606 O O . PHE A 1 80 ? -40.344 9.920 7.640 1.00 91.19 80 PHE A O 1
ATOM 613 N N . PRO A 1 81 ? -41.064 11.136 5.896 1.00 80.44 81 PRO A N 1
ATOM 614 C CA . PRO A 1 81 ? -40.952 10.032 4.936 1.00 80.44 81 PRO A CA 1
ATOM 615 C C . PRO A 1 81 ? -39.524 9.772 4.446 1.00 80.44 81 PRO A C 1
ATOM 617 O O . PRO A 1 81 ? -39.245 8.709 3.908 1.00 80.44 81 PRO A O 1
ATOM 620 N N . ASP A 1 82 ? -38.633 10.746 4.594 1.00 75.75 82 ASP A N 1
ATOM 621 C CA . ASP A 1 82 ? -37.315 10.809 3.954 1.00 75.75 82 ASP A CA 1
ATOM 622 C C . ASP A 1 82 ? -36.229 9.981 4.648 1.00 75.75 82 ASP A C 1
ATOM 624 O O . ASP A 1 82 ? -35.088 9.949 4.196 1.00 75.75 82 ASP A O 1
ATOM 628 N N . SER A 1 83 ? -36.563 9.362 5.772 1.00 63.62 83 SER A N 1
ATOM 629 C CA . SER A 1 83 ? -35.550 8.938 6.730 1.00 63.62 83 SER A CA 1
ATOM 630 C C . SER A 1 83 ? -35.923 7.725 7.567 1.00 63.62 83 SER A C 1
ATOM 632 O O . SER A 1 83 ? -35.145 7.298 8.414 1.00 63.62 83 SER A O 1
ATOM 634 N N . HIS A 1 84 ? -37.103 7.154 7.321 1.00 73.00 84 HIS A N 1
ATOM 635 C CA . HIS A 1 84 ? -37.585 5.913 7.927 1.00 73.00 84 HIS A CA 1
ATOM 636 C C . HIS A 1 84 ? -37.685 5.890 9.469 1.00 73.00 84 HIS A C 1
ATOM 638 O O . HIS A 1 84 ? -38.226 4.914 9.986 1.00 73.00 84 HIS A O 1
ATOM 644 N N . ASN A 1 85 ? -37.273 6.953 10.170 1.00 84.75 85 ASN A N 1
ATOM 645 C CA . ASN A 1 85 ? -37.298 7.153 11.621 1.00 84.75 85 ASN A CA 1
ATOM 646 C C . ASN A 1 85 ? -38.035 8.451 11.998 1.00 84.75 85 ASN A C 1
ATOM 648 O O . ASN A 1 85 ? -38.335 9.302 11.157 1.00 84.75 85 ASN A O 1
ATOM 652 N N . CYS A 1 86 ? -38.333 8.620 13.285 1.00 95.44 86 CYS A N 1
ATOM 653 C CA . CYS A 1 86 ? -38.816 9.893 13.822 1.00 95.44 86 CYS A CA 1
ATOM 654 C C . CYS A 1 86 ? -37.633 10.803 14.163 1.00 95.44 86 CYS A C 1
ATOM 656 O O . CYS A 1 86 ? -36.634 10.318 14.676 1.00 95.44 86 CYS A O 1
ATOM 658 N N . TYR A 1 87 ? -37.754 12.117 13.962 1.00 97.06 87 TYR A N 1
ATOM 659 C CA . TYR A 1 87 ? -36.724 13.080 14.372 1.00 97.06 87 TYR A CA 1
ATOM 660 C C . TYR A 1 87 ? -37.296 14.369 14.954 1.00 97.06 87 TYR A C 1
ATOM 662 O O . TYR A 1 87 ? -38.458 14.720 14.729 1.00 97.06 87 TYR A O 1
ATOM 670 N N . TYR A 1 88 ? -36.470 15.093 15.711 1.00 97.75 88 TYR A N 1
ATOM 671 C CA . TYR A 1 88 ? -36.789 16.430 16.191 1.00 97.75 88 TYR A CA 1
ATOM 672 C C . TYR A 1 88 ? -36.553 17.483 15.109 1.00 97.75 88 TYR A C 1
ATOM 674 O O . TYR A 1 88 ? -35.521 17.515 14.436 1.00 97.75 88 TYR A O 1
ATOM 682 N N . TRP A 1 89 ? -37.519 18.386 14.964 1.00 95.81 89 TRP A N 1
ATOM 683 C CA . TRP A 1 89 ? -37.447 19.479 14.006 1.00 95.81 89 TRP A CA 1
ATOM 684 C C . TRP A 1 89 ? -38.037 20.776 14.556 1.00 95.81 89 TRP A C 1
ATOM 686 O O . TRP A 1 89 ? -38.537 20.832 15.684 1.00 95.81 89 TRP A O 1
ATOM 696 N N . LYS A 1 90 ? -37.933 21.848 13.761 1.00 96.00 90 LYS A N 1
ATOM 697 C CA . LYS A 1 90 ? -38.442 23.174 14.119 1.00 96.00 90 LYS A CA 1
ATOM 698 C C . LYS A 1 90 ? -39.952 23.113 14.331 1.00 96.00 90 LYS A C 1
ATOM 700 O O . LYS A 1 90 ? -40.672 22.528 13.520 1.00 96.00 90 LYS A O 1
ATOM 705 N N . ASP A 1 91 ? -40.421 23.729 15.411 1.00 95.81 91 ASP A N 1
ATOM 706 C CA . ASP A 1 91 ? -41.853 23.836 15.674 1.00 95.81 91 ASP 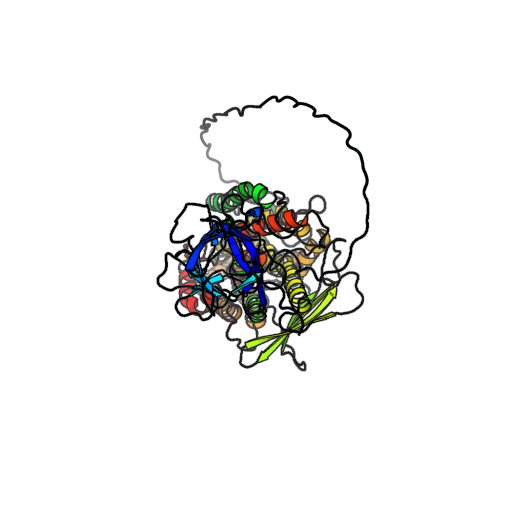A CA 1
ATOM 707 C C . ASP A 1 91 ? -42.581 24.558 14.526 1.00 95.81 91 ASP A C 1
ATOM 709 O O . ASP A 1 91 ? -42.075 25.530 13.961 1.00 95.81 91 ASP A O 1
ATOM 713 N N . GLY A 1 92 ? -43.779 24.079 14.195 1.00 91.62 92 GLY A N 1
ATOM 714 C CA . GLY A 1 92 ? -44.638 24.658 13.163 1.00 91.62 92 GLY A CA 1
ATOM 715 C C . GLY A 1 92 ? -44.253 24.290 11.730 1.00 91.62 92 GLY A C 1
ATOM 716 O O . GLY A 1 92 ? -44.806 24.879 10.808 1.00 91.62 92 GLY A O 1
ATOM 717 N N . TYR A 1 93 ? -43.340 23.335 11.529 1.00 92.62 93 TYR A N 1
ATOM 718 C CA . TYR A 1 93 ? -42.979 22.864 10.192 1.00 92.62 93 TYR A CA 1
ATOM 719 C C . TYR A 1 93 ? -44.139 22.126 9.511 1.00 92.62 93 TYR A C 1
ATOM 721 O O . TYR A 1 93 ? -44.471 22.426 8.370 1.00 92.62 93 TYR A O 1
ATOM 729 N N . ASP A 1 94 ? -44.769 21.184 10.217 1.00 95.00 94 ASP A N 1
ATOM 730 C CA . ASP A 1 94 ? -45.946 20.463 9.731 1.00 95.00 94 ASP A CA 1
ATOM 731 C C . ASP A 1 94 ? -46.753 19.953 10.932 1.00 95.00 94 ASP A C 1
ATOM 733 O O . ASP A 1 94 ? -46.294 19.112 11.709 1.00 95.00 94 ASP A O 1
ATOM 737 N N . ALA A 1 95 ? -47.964 20.488 11.102 1.00 92.62 95 ALA A N 1
ATOM 738 C CA . ALA A 1 95 ? -48.800 20.195 12.262 1.00 92.62 95 ALA A CA 1
ATOM 739 C C . ALA A 1 95 ? -49.270 18.732 12.320 1.00 92.62 95 ALA A C 1
ATOM 741 O O . ALA A 1 95 ? -49.472 18.215 13.417 1.00 92.62 95 ALA A O 1
ATOM 742 N N . ALA A 1 96 ? -49.432 18.066 11.172 1.00 94.19 96 ALA A N 1
ATOM 743 C CA . ALA A 1 96 ? -49.849 16.670 11.122 1.00 94.19 96 ALA A CA 1
ATOM 744 C C . ALA A 1 96 ? -48.663 15.743 11.418 1.00 94.19 96 ALA A C 1
ATOM 746 O O . ALA A 1 96 ? -48.781 14.840 12.246 1.00 94.19 96 ALA A O 1
ATOM 747 N N . LYS A 1 97 ? -47.495 15.994 10.810 1.00 96.00 97 LYS A N 1
ATOM 748 C CA . LYS A 1 97 ? -46.291 15.165 11.017 1.00 96.00 97 LYS A CA 1
ATOM 749 C C . LYS A 1 97 ? -45.728 15.277 12.429 1.00 96.00 97 LYS A C 1
ATOM 751 O O . LYS A 1 97 ? -45.193 14.299 12.946 1.00 96.00 97 LYS A O 1
ATOM 756 N N . GLN A 1 98 ? -45.875 16.445 13.057 1.00 97.50 98 GLN A N 1
ATOM 757 C CA . GLN A 1 98 ? -45.453 16.716 14.438 1.00 97.50 98 GLN A CA 1
ATOM 758 C C . GLN A 1 98 ? -46.580 16.508 15.471 1.00 97.50 98 GLN A C 1
ATOM 760 O O . GLN A 1 98 ? -46.394 16.780 16.659 1.00 97.50 98 GLN A O 1
ATOM 765 N N . GLY A 1 99 ? -47.762 16.063 15.030 1.00 97.62 99 GLY A N 1
ATOM 766 C CA . GLY A 1 99 ? -48.926 15.832 15.879 1.00 97.62 99 GLY A CA 1
ATOM 767 C C . GLY A 1 99 ? -49.022 14.373 16.313 1.00 97.62 99 GLY A C 1
ATOM 768 O O . GLY A 1 99 ? -49.092 13.474 15.476 1.00 97.62 99 GLY A O 1
ATOM 769 N N . TRP A 1 100 ? -49.109 14.131 17.618 1.00 98.12 100 TRP A N 1
ATOM 770 C CA . TRP A 1 100 ? -49.180 12.789 18.193 1.00 98.12 100 TRP A CA 1
ATOM 771 C C . TRP A 1 100 ? -50.439 12.609 19.037 1.00 98.12 100 TRP A C 1
ATOM 773 O O . TRP A 1 100 ? -50.649 13.339 19.998 1.00 98.12 100 TRP A O 1
ATOM 783 N N . GLN A 1 101 ? -51.284 11.637 18.713 1.00 96.94 101 GLN A N 1
ATOM 784 C CA . GLN A 1 101 ? -52.456 11.294 19.513 1.00 96.94 101 GLN A CA 1
ATOM 785 C C . GLN A 1 101 ? -52.102 10.250 20.576 1.00 96.94 101 GLN A C 1
ATOM 787 O O . GLN A 1 101 ? -51.695 9.138 20.239 1.00 96.94 101 GLN A O 1
ATOM 792 N N . ILE A 1 102 ? -52.301 10.581 21.855 1.00 97.12 102 ILE A N 1
ATOM 793 C CA . ILE A 1 102 ? -52.006 9.683 22.982 1.00 97.12 102 ILE A CA 1
ATOM 794 C C . ILE A 1 102 ? -53.299 9.032 23.476 1.00 97.12 102 ILE A C 1
ATOM 796 O O . ILE A 1 102 ? -54.241 9.720 23.866 1.00 97.12 102 ILE A O 1
ATOM 800 N N . ARG A 1 103 ? -53.353 7.697 23.491 1.00 95.81 103 ARG A N 1
ATOM 801 C CA . ARG A 1 103 ? -54.508 6.918 23.976 1.00 95.81 103 ARG A CA 1
ATOM 802 C C . ARG A 1 103 ? -54.084 5.921 25.040 1.00 95.81 103 ARG A C 1
ATOM 804 O O . ARG A 1 103 ? -53.082 5.236 24.864 1.00 95.81 103 ARG A O 1
ATOM 811 N N . LYS A 1 104 ? -54.865 5.801 26.113 1.00 95.19 104 LYS A N 1
ATOM 812 C CA . LYS A 1 104 ? -54.683 4.738 27.113 1.00 95.19 104 LYS A CA 1
ATOM 813 C C . LYS A 1 104 ? -54.932 3.368 26.486 1.00 95.19 104 LYS A C 1
ATOM 815 O O . LYS A 1 104 ? -55.866 3.213 25.704 1.00 95.19 104 LYS A O 1
ATOM 820 N N . ILE A 1 105 ? -54.127 2.381 26.875 1.00 92.38 105 ILE A N 1
ATOM 821 C CA . ILE A 1 105 ? -54.325 0.980 26.476 1.00 92.38 105 ILE A CA 1
ATOM 822 C C . ILE A 1 105 ? -55.551 0.376 27.180 1.00 92.38 105 ILE A C 1
ATOM 824 O O . ILE A 1 105 ? -56.264 -0.431 26.591 1.00 92.38 105 ILE A O 1
ATOM 828 N N . SER A 1 106 ? -55.833 0.786 28.422 1.00 84.94 106 SER A N 1
ATOM 829 C CA . SER A 1 106 ? -57.007 0.345 29.183 1.00 84.94 106 SER A CA 1
ATOM 830 C C . SER A 1 106 ? -57.747 1.520 29.837 1.00 84.94 106 SER A C 1
ATOM 832 O O . SER A 1 106 ? -57.151 2.391 30.476 1.00 84.94 106 SER A O 1
ATOM 834 N N . GLY A 1 107 ? -59.075 1.545 29.676 1.00 80.12 107 GLY A N 1
ATOM 835 C CA . GLY A 1 107 ? -59.954 2.604 30.188 1.00 80.12 107 GLY A CA 1
ATOM 836 C C . GLY A 1 107 ? -59.992 3.884 29.335 1.00 80.12 107 GLY A C 1
ATOM 837 O O . GLY A 1 107 ? -59.380 3.973 28.274 1.00 80.12 107 GLY A O 1
ATOM 838 N N . GLY A 1 108 ? -60.736 4.890 29.807 1.00 81.12 108 GLY A N 1
ATOM 839 C CA . GLY A 1 108 ? -60.855 6.220 29.191 1.00 81.12 108 GLY A CA 1
ATOM 840 C C . GLY A 1 108 ? -60.624 7.351 30.200 1.00 81.12 108 GLY A C 1
ATOM 841 O O . GLY A 1 108 ? -60.386 7.093 31.379 1.00 81.12 108 GLY A O 1
ATOM 842 N N . GLY A 1 109 ? -60.694 8.605 29.747 1.00 90.69 109 GLY A N 1
ATOM 843 C CA . GLY A 1 109 ? -60.538 9.786 30.609 1.00 90.69 109 GLY A CA 1
ATOM 844 C C . GLY A 1 109 ? -59.087 10.248 30.788 1.00 90.69 109 GLY A C 1
ATOM 845 O O . GLY A 1 109 ? -58.265 10.071 29.888 1.00 90.69 109 GLY A O 1
ATOM 846 N N . ALA A 1 110 ? -58.792 10.891 31.922 1.00 93.44 110 ALA A N 1
ATOM 847 C CA . ALA A 1 110 ? -57.484 11.488 32.203 1.00 93.44 110 ALA A CA 1
ATOM 848 C C . ALA A 1 110 ? -56.350 10.442 32.229 1.00 93.44 110 ALA A C 1
ATOM 850 O O . ALA A 1 110 ? -56.521 9.331 32.746 1.00 93.44 110 ALA A O 1
ATOM 851 N N . ILE A 1 111 ? -55.192 10.810 31.679 1.00 95.00 111 ILE A N 1
ATOM 852 C CA . ILE A 1 111 ? -53.968 10.001 31.686 1.00 95.00 111 ILE A CA 1
ATOM 853 C C . ILE A 1 111 ? -53.121 10.400 32.897 1.00 95.00 111 ILE A C 1
ATOM 855 O O . ILE A 1 111 ? -52.871 11.583 33.129 1.00 95.00 111 ILE A O 1
ATOM 859 N N . HIS A 1 112 ? -52.678 9.413 33.669 1.00 94.44 112 HIS A N 1
ATOM 860 C CA . HIS A 1 112 ? -51.859 9.601 34.863 1.00 94.44 112 HIS A CA 1
ATOM 861 C C . HIS A 1 112 ? -50.453 9.032 34.645 1.00 94.44 112 HIS A C 1
ATOM 863 O O . HIS A 1 112 ? -50.260 8.143 33.814 1.00 94.44 112 HIS A O 1
ATOM 869 N N . TYR A 1 113 ? -49.463 9.518 35.398 1.00 94.19 113 TYR A N 1
ATOM 870 C CA . TYR A 1 113 ? -48.113 8.947 35.343 1.00 94.19 113 TYR A CA 1
ATOM 871 C C . TYR A 1 113 ? -48.140 7.446 35.662 1.00 94.19 113 TYR A C 1
ATOM 873 O O . TYR A 1 113 ? -48.765 7.026 36.637 1.00 94.19 113 TYR A O 1
ATOM 881 N N . GLY A 1 114 ? -47.450 6.650 34.844 1.00 90.06 114 GLY A N 1
ATOM 882 C CA . GLY A 1 114 ? -47.438 5.188 34.935 1.00 90.06 114 GLY A CA 1
ATOM 883 C C . GLY A 1 114 ? -48.537 4.472 34.139 1.00 90.06 114 GLY A C 1
ATOM 884 O O . GLY A 1 114 ? -48.447 3.255 33.976 1.00 90.06 114 GLY A O 1
ATOM 885 N N . ASP A 1 115 ? -49.536 5.186 33.601 1.00 93.19 115 ASP A N 1
ATOM 886 C CA . ASP A 1 115 ? -50.497 4.590 32.667 1.00 93.19 115 ASP A CA 1
ATOM 887 C C . ASP A 1 115 ? -49.781 4.111 31.389 1.00 93.19 115 ASP A C 1
ATOM 889 O O . ASP A 1 115 ? -48.890 4.779 30.857 1.00 93.19 115 ASP A O 1
ATOM 893 N N . GLN A 1 116 ? -50.209 2.959 30.869 1.00 95.19 116 GLN A N 1
ATOM 894 C CA . GLN A 1 116 ? -49.773 2.452 29.568 1.00 95.19 116 GLN A CA 1
ATOM 895 C C . GLN A 1 116 ? -50.553 3.140 28.447 1.00 95.19 116 GLN A C 1
ATOM 897 O O . GLN A 1 116 ? -51.791 3.164 28.462 1.00 95.19 116 GLN A O 1
ATOM 902 N N . VAL A 1 117 ? -49.834 3.663 27.457 1.00 97.06 117 VAL A N 1
ATOM 903 C CA . VAL A 1 117 ? -50.401 4.405 26.330 1.00 97.06 117 VAL A CA 1
ATOM 904 C C . VAL A 1 117 ? -49.869 3.910 24.986 1.00 97.06 117 VAL A C 1
ATOM 906 O O . VAL A 1 117 ? -48.749 3.417 24.878 1.00 97.06 117 VAL A O 1
ATOM 909 N N . SER A 1 118 ? -50.676 4.090 23.945 1.00 96.94 118 SER A N 1
ATOM 910 C CA . SER A 1 118 ? -50.242 4.073 22.548 1.00 96.94 118 SER A CA 1
ATOM 911 C C . SER A 1 118 ? -50.158 5.503 22.021 1.00 96.94 118 SER A C 1
ATOM 913 O O . SER A 1 118 ? -51.029 6.321 22.335 1.00 96.94 118 SER A O 1
ATOM 915 N N . ILE A 1 119 ? -49.163 5.785 21.184 1.00 97.88 119 ILE A N 1
ATOM 916 C CA . ILE A 1 119 ? -48.913 7.114 20.619 1.00 97.88 119 ILE A CA 1
ATOM 917 C C . ILE A 1 119 ? -49.024 7.003 19.096 1.00 97.88 119 ILE A C 1
ATOM 919 O O . ILE A 1 119 ? -48.229 6.309 18.479 1.00 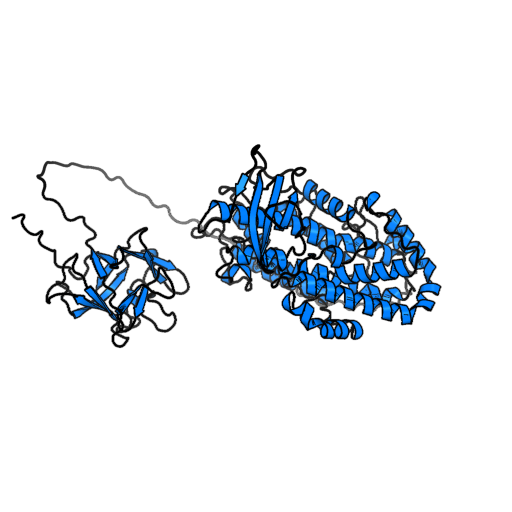97.88 119 ILE A O 1
ATOM 923 N N . THR A 1 120 ? -50.033 7.627 18.487 1.00 97.38 120 THR A N 1
ATOM 924 C CA . THR A 1 120 ? -50.332 7.520 17.042 1.00 97.38 120 THR A CA 1
ATOM 925 C C . THR A 1 120 ? -49.954 8.811 16.326 1.00 97.38 120 THR A C 1
ATOM 927 O O . THR A 1 120 ? -50.303 9.887 16.808 1.00 97.38 120 THR A O 1
ATOM 930 N N . ASN A 1 121 ? -49.249 8.735 15.199 1.00 97.25 121 ASN A N 1
ATOM 931 C CA . ASN A 1 121 ? -48.925 9.924 14.412 1.00 97.25 121 ASN A CA 1
ATOM 932 C C . ASN A 1 121 ? -50.173 10.456 13.680 1.00 97.25 121 ASN A C 1
ATOM 934 O O . ASN A 1 121 ? -51.006 9.675 13.233 1.00 97.25 121 ASN A O 1
ATOM 938 N N . SER A 1 122 ? -50.314 11.779 13.557 1.00 95.81 122 SER A N 1
ATOM 939 C CA . SER A 1 122 ? -51.496 12.396 12.928 1.00 95.81 122 SER A CA 1
ATOM 940 C C . SER A 1 122 ? -51.409 12.505 11.402 1.00 95.81 122 SER A C 1
ATOM 942 O O . SER A 1 122 ? -52.426 12.779 10.771 1.00 95.81 122 SER A O 1
ATOM 944 N N . HIS A 1 123 ? -50.228 12.330 10.800 1.00 94.75 123 HIS A N 1
ATOM 945 C CA . HIS A 1 123 ? -50.043 12.379 9.347 1.00 94.75 123 HIS A CA 1
ATOM 946 C C . HIS A 1 123 ? -50.232 11.009 8.694 1.00 94.75 123 HIS A C 1
ATOM 948 O O . HIS A 1 123 ? -50.906 10.902 7.671 1.00 94.75 123 HIS A O 1
ATOM 954 N N . TYR A 1 124 ? -49.646 9.963 9.277 1.00 91.50 124 TYR A N 1
ATOM 955 C CA . TYR A 1 124 ? -49.687 8.621 8.706 1.00 91.50 124 TYR A CA 1
ATOM 956 C C . TYR A 1 124 ? -50.908 7.824 9.166 1.00 91.50 124 TYR A C 1
ATOM 958 O O . TYR A 1 124 ? -51.202 7.742 10.358 1.00 91.50 124 TYR A O 1
ATOM 966 N N . ASP A 1 125 ? -51.581 7.170 8.216 1.00 87.31 125 ASP A N 1
ATOM 967 C CA . ASP A 1 125 ? -52.758 6.343 8.487 1.00 87.31 125 ASP A CA 1
ATOM 968 C C . ASP A 1 125 ? -52.434 5.186 9.448 1.00 87.31 125 ASP A C 1
ATOM 970 O O . ASP A 1 125 ? -51.744 4.226 9.094 1.00 87.31 125 ASP A O 1
ATOM 974 N N . GLN A 1 126 ? -52.955 5.294 10.674 1.00 84.38 126 GLN A N 1
ATOM 975 C CA . GLN A 1 126 ? -52.865 4.287 11.737 1.00 84.38 126 GLN A CA 1
ATOM 976 C C . GLN A 1 126 ? -51.440 3.839 12.106 1.00 84.38 126 GLN A C 1
ATOM 978 O O . GLN A 1 126 ? -51.263 2.743 12.648 1.00 84.38 126 GLN A O 1
ATOM 983 N N . GLN A 1 127 ? -50.424 4.669 11.859 1.00 94.00 127 GLN A N 1
ATOM 984 C CA . GLN A 1 127 ? -49.066 4.359 12.302 1.00 94.00 127 GLN A CA 1
ATOM 985 C C . GLN A 1 127 ? -48.803 4.888 13.712 1.00 94.00 127 GLN A C 1
ATOM 987 O O . GLN A 1 127 ? -49.079 6.051 14.029 1.00 94.00 127 GLN A O 1
ATOM 992 N N . LYS A 1 128 ? -48.253 4.028 14.569 1.00 96.50 128 LYS A N 1
ATOM 993 C CA . LYS A 1 128 ? -47.937 4.354 15.964 1.00 96.50 128 LYS A CA 1
ATOM 994 C C . LYS A 1 128 ? -46.435 4.437 16.170 1.00 96.50 128 LYS A C 1
ATOM 996 O O . LYS A 1 128 ? -45.691 3.757 15.476 1.00 96.50 128 LYS A O 1
ATOM 1001 N N . LEU A 1 129 ? -46.020 5.250 17.137 1.00 97.38 129 LEU A N 1
ATOM 1002 C CA . LEU A 1 129 ? -44.644 5.314 17.609 1.00 97.38 129 LEU A CA 1
ATOM 1003 C C . LEU A 1 129 ? -44.205 3.923 18.075 1.00 97.38 129 LEU A C 1
ATOM 1005 O O . LEU A 1 129 ? -44.849 3.339 18.951 1.00 97.38 129 LEU A O 1
ATOM 1009 N N . SER A 1 130 ? -43.117 3.434 17.499 1.00 96.00 130 SER A N 1
ATOM 1010 C CA . SER A 1 130 ? -42.565 2.104 17.737 1.00 96.00 130 SER A CA 1
ATOM 1011 C C . SER A 1 130 ? -41.055 2.190 17.919 1.00 96.00 130 SER A C 1
ATOM 1013 O O . SER A 1 130 ? -40.424 3.117 17.405 1.00 96.00 130 SER A O 1
ATOM 1015 N N . ALA A 1 131 ? -40.471 1.223 18.622 1.00 94.06 131 ALA A N 1
ATOM 1016 C CA . ALA A 1 131 ? -39.038 0.973 18.505 1.00 94.06 131 ALA A CA 1
ATOM 1017 C C . ALA A 1 131 ? -38.730 0.507 17.072 1.00 94.06 131 ALA A C 1
ATOM 1019 O O . ALA A 1 131 ? -39.449 -0.335 16.536 1.00 94.06 131 ALA A O 1
ATOM 1020 N N . ASP A 1 132 ? -37.697 1.056 16.432 1.00 91.94 132 ASP A N 1
ATOM 1021 C CA . ASP A 1 132 ? -37.346 0.630 15.077 1.00 91.94 132 ASP A CA 1
ATOM 1022 C C . ASP A 1 132 ? -36.680 -0.752 15.111 1.00 91.94 132 ASP A C 1
ATOM 1024 O O . ASP A 1 132 ? -35.655 -0.975 15.762 1.00 91.94 132 ASP A O 1
ATOM 1028 N N . THR A 1 133 ? -37.291 -1.700 14.406 1.00 86.38 133 THR A N 1
ATOM 1029 C CA . THR A 1 133 ? -36.790 -3.069 14.260 1.00 86.38 133 THR A CA 1
ATOM 1030 C C . THR A 1 133 ? -35.701 -3.178 13.197 1.00 86.38 133 THR A C 1
ATOM 1032 O O . THR A 1 133 ? -34.993 -4.180 13.175 1.00 86.38 133 THR A O 1
ATOM 1035 N N . ARG A 1 134 ? -35.547 -2.161 12.336 1.00 84.25 134 ARG A N 1
ATOM 1036 C CA . ARG A 1 134 ? -34.519 -2.109 11.283 1.00 84.25 134 ARG A CA 1
ATOM 1037 C C . ARG A 1 134 ? -33.254 -1.406 11.763 1.00 84.25 134 ARG A C 1
ATOM 1039 O O . ARG A 1 134 ? -32.163 -1.895 11.507 1.00 84.25 134 ARG A O 1
ATOM 1046 N N . ASN A 1 135 ? -33.406 -0.292 12.481 1.00 86.44 135 ASN A N 1
ATOM 1047 C CA . ASN A 1 135 ? -32.306 0.443 13.103 1.00 86.44 135 ASN A CA 1
ATOM 1048 C C . ASN A 1 135 ? -32.440 0.364 14.627 1.00 86.44 135 ASN A C 1
ATOM 1050 O O . ASN A 1 135 ? -33.056 1.223 15.264 1.00 86.44 135 ASN A O 1
ATOM 1054 N N . HIS A 1 136 ? -31.888 -0.697 15.216 1.00 88.25 136 HIS A N 1
ATOM 1055 C CA . HIS A 1 136 ? -31.944 -0.904 16.661 1.00 88.25 136 HIS A CA 1
ATOM 1056 C C . HIS A 1 136 ? -31.396 0.313 17.422 1.00 88.25 136 HIS A C 1
ATOM 1058 O O . HIS A 1 136 ? -30.340 0.840 17.089 1.00 88.25 136 HIS A O 1
ATOM 1064 N N . GLY A 1 137 ? -32.124 0.751 18.453 1.00 90.12 137 GLY A N 1
ATOM 1065 C CA . GLY A 1 137 ? -31.774 1.939 19.238 1.00 90.12 137 GLY A CA 1
ATOM 1066 C C . GLY A 1 137 ? -32.444 3.236 18.774 1.00 90.12 137 GLY A C 1
ATOM 1067 O O . GLY A 1 137 ? -32.269 4.256 19.430 1.00 90.12 137 GLY A O 1
ATOM 1068 N N . TYR A 1 138 ? -33.261 3.214 17.716 1.00 94.25 138 TYR A N 1
ATOM 1069 C CA . TYR A 1 138 ? -34.046 4.369 17.260 1.00 94.25 138 TYR A CA 1
ATOM 1070 C C . TYR A 1 138 ? -35.556 4.134 17.384 1.00 94.25 138 TYR A C 1
ATOM 1072 O O . TYR A 1 138 ? -36.024 3.034 17.690 1.00 94.25 138 TYR A O 1
ATOM 1080 N N . ILE A 1 139 ? -36.333 5.194 17.151 1.00 96.00 139 ILE A N 1
ATOM 1081 C CA . ILE A 1 139 ? -37.795 5.139 17.083 1.00 96.00 139 ILE A CA 1
ATOM 1082 C C . ILE A 1 139 ? -38.314 5.482 15.689 1.00 96.00 139 ILE A C 1
ATOM 1084 O O . ILE A 1 139 ? -37.818 6.379 15.007 1.00 96.00 139 ILE A O 1
ATOM 1088 N N . THR A 1 140 ? -39.387 4.807 15.302 1.00 95.94 140 THR A N 1
ATOM 1089 C CA . THR A 1 140 ? -40.065 4.973 14.016 1.00 95.94 140 THR A CA 1
ATOM 1090 C C . THR A 1 140 ? -41.584 5.006 14.204 1.00 95.94 140 THR A C 1
ATOM 1092 O O . THR A 1 140 ? -42.088 5.007 15.331 1.00 95.94 140 THR A O 1
ATOM 1095 N N . THR A 1 141 ? -42.330 5.061 13.104 1.00 95.50 141 THR A N 1
ATOM 1096 C CA . THR A 1 141 ? -43.765 4.793 13.095 1.00 95.50 141 THR A CA 1
ATOM 1097 C C . THR A 1 141 ? -44.061 3.516 12.324 1.00 95.50 141 THR A C 1
ATOM 1099 O O . THR A 1 141 ? -43.564 3.323 11.220 1.00 95.50 141 THR A O 1
ATOM 1102 N N . GLU A 1 142 ? -44.904 2.651 12.885 1.00 93.06 142 GLU A N 1
ATOM 1103 C CA . GLU A 1 142 ? -45.268 1.378 12.261 1.00 93.06 142 G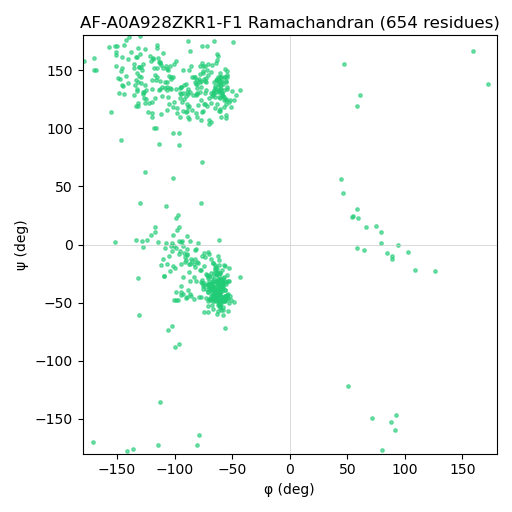LU A CA 1
ATOM 1104 C C . GLU A 1 142 ? -46.786 1.163 12.278 1.00 93.06 142 GLU A C 1
ATOM 1106 O O . GLU A 1 142 ? -47.483 1.492 13.247 1.00 93.06 142 GLU A O 1
ATOM 1111 N N . LYS A 1 143 ? -47.326 0.620 11.180 1.00 92.25 143 LYS A N 1
ATOM 1112 C CA . LYS A 1 143 ? -48.745 0.263 11.076 1.00 92.25 143 LYS A CA 1
ATOM 1113 C C . LYS A 1 143 ? -48.980 -1.085 11.751 1.00 92.25 143 LYS A C 1
ATOM 1115 O O . LYS A 1 143 ? -48.294 -2.053 11.465 1.00 92.25 143 LYS A O 1
ATOM 1120 N N . GLY A 1 144 ? -49.985 -1.159 12.621 1.00 84.25 144 GLY A N 1
ATOM 1121 C CA . GLY A 1 144 ? -50.359 -2.417 13.278 1.00 84.25 144 GLY A CA 1
ATOM 1122 C C . GLY A 1 144 ? -49.482 -2.826 14.468 1.00 84.25 144 GLY A C 1
ATOM 1123 O O . GLY A 1 144 ? -49.784 -3.837 15.094 1.00 84.25 144 GLY A O 1
ATOM 1124 N N . THR A 1 145 ? -48.473 -2.029 14.841 1.00 89.31 145 THR A N 1
ATOM 1125 C CA . THR A 1 145 ? -47.649 -2.306 16.028 1.00 89.31 145 THR A CA 1
ATOM 1126 C C . THR A 1 145 ? -48.478 -2.354 17.322 1.00 89.31 145 THR A C 1
ATOM 1128 O O . THR A 1 145 ? -49.460 -1.608 17.521 1.00 89.31 145 THR A O 1
ATOM 1131 N N . SER A 1 146 ? -48.059 -3.258 18.211 1.00 88.44 146 SER A N 1
ATOM 1132 C CA . SER A 1 146 ? -48.558 -3.422 19.577 1.00 88.44 146 SER A CA 1
ATOM 1133 C C . SER A 1 146 ? -47.676 -2.741 20.627 1.00 88.44 146 SER A C 1
ATOM 1135 O O . SER A 1 146 ? -47.846 -3.020 21.815 1.00 88.44 146 SER A O 1
ATOM 1137 N N . ASP A 1 147 ? -46.741 -1.880 20.213 1.00 91.25 147 ASP A N 1
ATOM 1138 C CA . ASP A 1 147 ? -45.849 -1.174 21.133 1.00 91.25 147 ASP A CA 1
ATOM 1139 C C . ASP A 1 147 ? -46.615 -0.309 22.138 1.00 91.25 147 ASP A C 1
ATOM 1141 O O . ASP A 1 147 ? -47.629 0.338 21.845 1.00 91.25 147 ASP A O 1
ATOM 1145 N N . ILE A 1 148 ? -46.111 -0.340 23.372 1.00 95.50 148 ILE A N 1
ATOM 1146 C CA . ILE A 1 148 ? -46.702 0.312 24.536 1.00 95.50 148 ILE A CA 1
ATOM 1147 C C . ILE A 1 148 ? -45.652 1.219 25.159 1.00 95.50 148 ILE A C 1
ATOM 1149 O O . ILE A 1 148 ? -44.523 0.805 25.430 1.00 95.50 148 ILE A O 1
ATOM 1153 N N . TRP A 1 149 ? -46.077 2.438 25.463 1.00 97.69 149 TRP A N 1
ATOM 1154 C CA . TRP A 1 149 ? -45.264 3.460 26.098 1.00 97.69 149 TRP A CA 1
ATOM 1155 C C . TRP A 1 149 ? -45.812 3.803 27.479 1.00 97.69 149 TRP A C 1
ATOM 1157 O O . TRP A 1 149 ? -47.008 3.671 27.747 1.00 97.69 149 TRP A O 1
ATOM 1167 N N . ILE A 1 150 ? -44.930 4.235 28.372 1.00 96.88 150 ILE A N 1
ATOM 1168 C CA . ILE A 1 150 ? -45.251 4.645 29.737 1.00 96.88 150 ILE A CA 1
ATOM 1169 C C . ILE A 1 150 ? -44.684 6.047 29.942 1.00 96.88 150 ILE A C 1
ATOM 1171 O O . ILE A 1 150 ? -43.496 6.285 29.718 1.00 96.88 150 ILE A O 1
ATOM 1175 N N . ILE A 1 151 ? -45.542 6.974 30.370 1.00 95.31 151 ILE A N 1
ATOM 1176 C CA . ILE A 1 151 ? -45.140 8.337 30.728 1.00 95.31 151 ILE A CA 1
ATOM 1177 C C . ILE A 1 151 ? -44.785 8.355 32.217 1.00 95.31 151 ILE A C 1
ATOM 1179 O O . ILE A 1 151 ? -45.646 8.140 33.074 1.00 95.31 151 ILE A O 1
ATOM 1183 N N . GLU A 1 152 ? -43.513 8.590 32.529 1.00 93.56 152 GLU A N 1
ATOM 1184 C CA . GLU A 1 152 ? -42.979 8.575 33.893 1.00 93.56 152 GLU A CA 1
ATOM 1185 C C . GLU A 1 152 ? -42.805 9.987 34.453 1.00 93.56 152 GLU A C 1
ATOM 1187 O O . GLU A 1 152 ? -42.432 10.921 33.740 1.00 93.56 152 GLU A O 1
ATOM 1192 N N . SER A 1 153 ? -43.055 10.137 35.756 1.00 89.81 153 SER A N 1
ATOM 1193 C CA . SER A 1 153 ? -42.816 11.404 36.445 1.00 89.81 153 SER A CA 1
ATOM 1194 C C . SER A 1 153 ? -41.310 11.635 36.614 1.00 89.81 153 SER A C 1
ATOM 1196 O O . SER A 1 153 ? -40.595 10.695 36.969 1.00 89.81 153 SER A O 1
ATOM 1198 N N . PRO A 1 154 ? -40.814 12.870 36.430 1.00 82.12 154 PRO A N 1
ATOM 1199 C CA . PRO A 1 154 ? -39.420 13.202 36.695 1.00 82.12 154 PRO A CA 1
ATOM 1200 C C . PRO A 1 154 ? -39.130 13.344 38.195 1.00 82.12 154 PRO A C 1
ATOM 1202 O O . PRO A 1 154 ? -37.971 13.422 38.589 1.00 82.12 154 PRO A O 1
ATOM 1205 N N . HIS A 1 155 ? -40.168 13.349 39.039 1.00 74.38 155 HIS A N 1
ATOM 1206 C CA . HIS A 1 155 ? -40.032 13.363 40.489 1.00 74.38 155 HIS A CA 1
ATOM 1207 C C . HIS A 1 155 ? -40.300 11.960 41.051 1.00 74.38 155 HIS A C 1
ATOM 1209 O O . HIS A 1 155 ? -41.312 11.350 40.693 1.00 74.38 155 HIS A O 1
ATOM 1215 N N . PRO A 1 156 ? -39.459 11.443 41.965 1.00 56.09 156 PRO A N 1
ATOM 1216 C CA . PRO A 1 156 ? -39.764 10.202 42.663 1.00 56.09 156 PRO A CA 1
ATOM 1217 C C . PRO A 1 156 ? -41.076 10.367 43.441 1.00 56.09 156 PRO A C 1
ATOM 1219 O O . PRO A 1 156 ? -41.270 11.360 44.148 1.00 56.09 156 PRO A O 1
ATOM 1222 N N . MET A 1 157 ? -41.994 9.403 43.303 1.00 46.22 157 MET A N 1
ATOM 1223 C CA . MET A 1 157 ? -43.216 9.358 44.111 1.00 46.22 157 MET A CA 1
ATOM 1224 C C . MET A 1 157 ? -42.818 9.374 45.593 1.00 46.22 157 MET A C 1
ATOM 1226 O O . MET A 1 157 ? -42.210 8.426 46.086 1.00 46.22 157 MET A O 1
ATOM 1230 N N . LYS A 1 158 ? -43.119 10.470 46.303 1.00 38.47 158 LYS A N 1
ATOM 1231 C CA . LYS A 1 158 ? -42.808 10.607 47.731 1.00 38.47 158 LYS A CA 1
ATOM 1232 C C . LYS A 1 158 ? -43.530 9.515 48.527 1.00 38.47 158 LYS A C 1
ATOM 1234 O O . LYS A 1 158 ? -44.756 9.531 48.617 1.00 38.47 158 LYS A O 1
ATOM 1239 N N . ALA A 1 159 ? -42.772 8.633 49.173 1.00 35.38 159 ALA A N 1
ATOM 1240 C CA . ALA A 1 159 ? -43.240 7.975 50.386 1.00 35.38 159 ALA A CA 1
ATOM 1241 C C . ALA A 1 159 ? -43.371 9.050 51.480 1.00 35.38 159 ALA A C 1
ATOM 1243 O O . ALA A 1 159 ? -42.464 9.859 51.679 1.00 35.38 159 ALA A O 1
ATOM 1244 N N . VAL A 1 160 ? -44.528 9.116 52.137 1.00 31.77 160 VAL A N 1
ATOM 1245 C CA . VAL A 1 160 ? -44.812 10.118 53.172 1.00 31.77 160 VAL A CA 1
ATOM 1246 C C . VAL A 1 160 ? -44.009 9.786 54.434 1.00 31.77 160 VAL A C 1
ATOM 1248 O O . VAL A 1 160 ? -44.211 8.734 55.032 1.00 31.77 160 VAL A O 1
ATOM 1251 N N . GLY A 1 161 ? -43.127 10.703 54.840 1.00 30.34 161 GLY A N 1
ATOM 1252 C CA . GLY A 1 161 ? -42.393 10.700 56.107 1.00 30.34 161 GLY A CA 1
ATOM 1253 C C . GLY A 1 161 ? -42.180 12.138 56.603 1.00 30.34 161 GLY A C 1
ATOM 1254 O O . GLY A 1 161 ? -41.934 13.039 55.807 1.00 30.34 161 GLY A O 1
ATOM 1255 N N . THR A 1 162 ? -42.378 12.331 57.903 1.00 26.33 162 THR A N 1
ATOM 1256 C CA . THR A 1 162 ? -42.622 13.552 58.708 1.00 26.33 162 THR A CA 1
ATOM 1257 C C . THR A 1 162 ? -41.491 14.619 58.724 1.00 26.33 162 THR A C 1
ATOM 1259 O O . THR A 1 162 ? -40.355 14.292 58.393 1.00 26.33 162 THR A O 1
ATOM 1262 N N . PRO A 1 163 ? -41.761 15.895 59.116 1.00 37.56 163 PRO A N 1
ATOM 1263 C CA . PRO A 1 163 ? -40.878 17.048 58.864 1.00 37.56 163 PRO A CA 1
ATOM 1264 C C . PRO A 1 163 ? -40.090 17.568 60.087 1.00 37.56 163 PRO A C 1
ATOM 1266 O O . PRO A 1 163 ? -40.612 17.557 61.195 1.00 37.56 163 PRO A O 1
ATOM 1269 N N . LEU A 1 164 ? -38.895 18.133 59.849 1.00 26.05 164 LEU A N 1
ATOM 1270 C CA . LEU A 1 164 ? -38.134 19.111 60.669 1.00 26.05 164 LEU A CA 1
ATOM 1271 C C . LEU A 1 164 ? -36.949 19.620 59.805 1.00 26.05 164 LEU A C 1
ATOM 1273 O O . LEU A 1 164 ? -36.442 18.840 59.010 1.00 26.05 164 LEU A O 1
ATOM 1277 N N . ALA A 1 165 ? -36.368 20.822 59.879 1.00 26.98 165 ALA A N 1
ATOM 1278 C CA . ALA A 1 165 ? -36.713 22.166 60.344 1.00 26.98 165 ALA A CA 1
ATOM 1279 C C . ALA A 1 165 ? -35.606 23.136 59.826 1.00 26.98 165 ALA A C 1
ATOM 1281 O O . ALA A 1 165 ? -34.457 22.730 59.690 1.00 26.98 165 ALA A O 1
ATOM 1282 N N . SER A 1 166 ? -35.980 24.401 59.578 1.00 25.98 166 SER A N 1
ATOM 1283 C CA . SER A 1 166 ? -35.188 25.662 59.616 1.00 25.98 166 SER A CA 1
ATOM 1284 C C . SER A 1 166 ? -33.914 25.906 58.759 1.00 25.98 166 SER A C 1
ATOM 1286 O O . SER A 1 166 ? -32.862 25.314 58.964 1.00 25.98 166 SER A O 1
ATOM 1288 N N . THR A 1 167 ? -34.025 26.944 57.913 1.00 26.19 167 THR A N 1
ATOM 1289 C CA . THR A 1 167 ? -33.047 27.950 57.390 1.00 26.19 167 THR A CA 1
ATOM 1290 C C . THR A 1 167 ? -32.173 28.648 58.473 1.00 26.19 167 THR A C 1
ATOM 1292 O O . THR A 1 167 ? -32.530 28.460 59.637 1.00 26.19 167 THR A O 1
ATOM 1295 N N . PRO A 1 168 ? -31.139 29.516 58.188 1.00 36.66 168 PRO A N 1
ATOM 1296 C CA . PRO A 1 168 ? -31.059 30.508 57.072 1.00 36.66 168 PRO A CA 1
ATOM 1297 C C . PRO A 1 168 ? -29.676 30.946 56.471 1.00 36.66 168 PRO A C 1
ATOM 1299 O O . PRO A 1 168 ? -28.636 30.676 57.049 1.00 36.66 168 PRO A O 1
ATOM 1302 N N . ALA A 1 169 ? -29.761 31.692 55.336 1.00 24.66 169 ALA A N 1
ATOM 1303 C CA . ALA A 1 169 ? -29.008 32.893 54.837 1.00 24.66 169 ALA A CA 1
ATOM 1304 C C . ALA A 1 169 ? -27.451 32.951 54.890 1.00 24.66 169 ALA A C 1
ATOM 1306 O O . ALA A 1 169 ? -26.851 32.350 55.760 1.00 24.66 169 ALA A O 1
ATOM 1307 N N . ALA A 1 170 ? -26.644 33.685 54.102 1.00 26.14 170 ALA A N 1
ATOM 1308 C CA . ALA A 1 170 ? -26.642 34.664 52.988 1.00 26.14 170 ALA A CA 1
ATOM 1309 C C . ALA A 1 170 ? -25.224 34.526 52.320 1.00 26.14 170 ALA A C 1
ATOM 1311 O O . ALA A 1 170 ? -24.382 33.842 52.888 1.00 26.14 170 ALA A O 1
ATOM 1312 N N . SER A 1 171 ? -24.819 35.072 51.165 1.00 24.73 171 SER A N 1
ATOM 1313 C CA . SER A 1 171 ? -24.750 36.486 50.767 1.00 24.73 171 SER A CA 1
ATOM 1314 C C . SER A 1 171 ? -24.236 36.627 49.315 1.00 24.73 171 SER A C 1
ATOM 1316 O O . SER A 1 171 ? -23.580 35.745 48.767 1.00 24.73 171 SER A O 1
ATOM 1318 N N . VAL A 1 172 ? -24.555 37.770 48.703 1.00 25.23 172 VAL A N 1
ATOM 1319 C CA . VAL A 1 172 ? -24.151 38.230 47.364 1.00 25.23 172 VAL A CA 1
ATOM 1320 C C . VAL A 1 172 ? -23.075 39.313 47.519 1.00 25.23 172 VAL A C 1
ATOM 1322 O O . VAL A 1 172 ? -23.189 40.149 48.416 1.00 25.23 172 VAL A O 1
ATOM 1325 N N . SER A 1 173 ? -22.095 39.379 46.614 1.00 26.05 173 SER A N 1
ATOM 1326 C CA . SER A 1 173 ? -21.328 40.605 46.348 1.00 26.05 173 SER A CA 1
ATOM 1327 C C . SER A 1 173 ? -20.940 40.713 44.864 1.00 26.05 173 SER A C 1
ATOM 1329 O O . SER A 1 173 ? -21.067 39.767 44.092 1.00 26.05 173 SER A O 1
ATOM 1331 N N . ASN A 1 174 ? -20.599 41.934 44.455 1.00 24.19 174 ASN A N 1
ATOM 1332 C CA . ASN A 1 174 ? -20.885 42.541 43.157 1.00 24.19 174 ASN A CA 1
ATOM 1333 C C . ASN A 1 174 ? -19.686 42.601 42.189 1.00 24.19 174 ASN A C 1
ATOM 1335 O O . ASN A 1 174 ? -18.559 42.821 42.609 1.00 24.19 174 ASN A O 1
ATOM 1339 N N . ALA A 1 175 ? -20.041 42.623 40.897 1.00 24.66 175 ALA A N 1
ATOM 1340 C CA . ALA A 1 175 ? -19.547 43.487 39.808 1.00 24.66 175 ALA A CA 1
ATOM 1341 C C . ALA A 1 175 ? -18.060 43.486 39.379 1.00 24.66 175 ALA A C 1
ATOM 1343 O O . ALA A 1 175 ? -17.179 43.875 40.132 1.00 24.66 175 ALA A O 1
ATOM 1344 N N . LYS A 1 176 ? -17.813 43.330 38.066 1.00 26.25 176 LYS A N 1
ATOM 1345 C CA . LYS A 1 176 ? -17.643 44.435 37.084 1.00 26.25 176 LYS A CA 1
ATOM 1346 C C . LYS A 1 176 ? -17.188 43.900 35.711 1.00 26.25 176 LYS A C 1
ATOM 1348 O O . LYS A 1 176 ? -16.303 43.061 35.624 1.00 26.25 176 LYS A O 1
ATOM 1353 N N . LYS A 1 177 ? -17.775 44.451 34.641 1.00 30.78 177 LYS A N 1
ATOM 1354 C CA . LYS A 1 177 ? -17.284 44.394 33.247 1.00 30.78 177 LYS A CA 1
ATOM 1355 C C . LYS A 1 177 ? -15.984 45.199 33.081 1.00 30.78 177 LYS A C 1
ATOM 1357 O O . LYS A 1 177 ? -15.864 46.247 33.720 1.00 30.78 177 LYS A O 1
ATOM 1362 N N . PRO A 1 178 ? -15.155 44.844 32.086 1.00 27.83 178 PRO A N 1
ATOM 1363 C CA . PRO A 1 178 ? -14.478 45.844 31.259 1.00 27.83 178 PRO A CA 1
ATOM 1364 C C . PRO A 1 178 ? -14.846 45.754 29.766 1.00 27.83 178 PRO A C 1
ATOM 1366 O O . PRO A 1 178 ? -15.393 44.764 29.285 1.00 27.83 178 PRO A O 1
ATOM 1369 N N . ALA A 1 179 ? -14.586 46.870 29.085 1.00 27.94 179 ALA A N 1
ATOM 1370 C CA . ALA A 1 179 ? -14.927 47.237 27.712 1.00 27.94 179 ALA A CA 1
ATOM 1371 C C . ALA A 1 179 ? -13.845 46.790 26.685 1.00 27.94 179 ALA A C 1
ATOM 1373 O O . ALA A 1 179 ? -12.815 46.257 27.099 1.00 27.94 179 ALA A O 1
ATOM 1374 N N . PRO A 1 180 ? -14.064 46.976 25.364 1.00 27.94 180 PRO A N 1
ATOM 1375 C CA . PRO A 1 180 ? -13.303 46.322 24.298 1.00 27.94 180 PRO A CA 1
ATOM 1376 C C . PRO A 1 180 ? -12.041 47.099 23.893 1.00 27.94 180 PRO A C 1
ATOM 1378 O O . PRO A 1 180 ? -12.013 48.328 23.953 1.00 27.94 180 PRO A O 1
ATOM 1381 N N . VAL A 1 181 ? -11.020 46.371 23.431 1.00 28.06 181 VAL A N 1
ATOM 1382 C CA . VAL A 1 181 ? -9.776 46.932 22.880 1.00 28.06 181 VAL A CA 1
ATOM 1383 C C . VAL A 1 181 ? -9.778 46.836 21.351 1.00 28.06 181 VAL A C 1
ATOM 1385 O O . VAL A 1 181 ? -10.335 45.925 20.747 1.00 28.06 181 VAL A O 1
ATOM 1388 N N . THR A 1 182 ? -9.188 47.874 20.779 1.00 26.25 182 THR A N 1
ATOM 1389 C CA . THR A 1 182 ? -9.203 48.417 19.423 1.00 26.25 182 THR A CA 1
ATOM 1390 C C . THR A 1 182 ? -8.455 47.615 18.355 1.00 26.25 182 THR A C 1
ATOM 1392 O O . THR A 1 182 ? -7.412 47.024 18.612 1.00 26.25 182 THR A O 1
ATOM 1395 N N . SER A 1 183 ? -8.960 47.718 17.124 1.00 26.30 183 SER A N 1
ATOM 1396 C CA . SER A 1 183 ? -8.394 47.278 15.842 1.00 26.30 183 SER A CA 1
ATOM 1397 C C . SER A 1 183 ? -7.395 48.273 15.230 1.00 26.30 183 SER A C 1
ATOM 1399 O O . SER A 1 183 ? -7.674 49.472 15.278 1.00 26.30 183 SER A O 1
ATOM 1401 N N . ASN A 1 184 ? -6.331 47.775 14.572 1.00 26.89 184 ASN A N 1
ATOM 1402 C CA . ASN A 1 184 ? -5.869 48.090 13.190 1.00 26.89 184 ASN A CA 1
ATOM 1403 C C . ASN A 1 184 ? -4.372 47.743 12.966 1.00 26.89 184 ASN A C 1
ATOM 1405 O O . ASN A 1 184 ? -3.649 47.654 13.955 1.00 26.89 184 ASN A O 1
ATOM 1409 N N . PRO A 1 185 ? -3.849 47.698 11.713 1.00 37.31 185 PRO A N 1
ATOM 1410 C CA . PRO A 1 185 ? -4.533 47.659 10.415 1.00 37.31 185 PRO A CA 1
ATOM 1411 C C . PRO A 1 185 ? -4.018 46.581 9.433 1.00 37.31 185 PRO A C 1
ATOM 1413 O O . PRO A 1 185 ? -2.964 45.970 9.571 1.00 37.31 185 PRO A O 1
ATOM 1416 N N . SER A 1 186 ? -4.820 46.439 8.386 1.00 26.03 186 SER A N 1
ATOM 1417 C CA . SER A 1 186 ? -4.708 45.645 7.168 1.00 26.03 186 SER A CA 1
ATOM 1418 C C . SER A 1 186 ? -3.509 46.005 6.276 1.00 26.03 186 SER A C 1
ATOM 1420 O O . SER A 1 186 ? -3.245 47.182 6.030 1.00 26.03 186 SER A O 1
ATOM 1422 N N . VAL A 1 187 ? -2.878 44.990 5.678 1.00 28.44 187 VAL A N 1
ATOM 1423 C CA . VAL A 1 187 ? -1.956 45.123 4.535 1.00 28.44 187 VAL A CA 1
ATOM 1424 C C . VAL A 1 187 ? -2.675 44.626 3.274 1.00 28.44 187 VAL A C 1
ATOM 1426 O O . VAL A 1 187 ? -3.244 43.537 3.265 1.00 28.44 187 VAL A O 1
ATOM 1429 N N . LYS A 1 188 ? -2.702 45.458 2.225 1.00 25.91 188 LYS A N 1
ATOM 1430 C CA . LYS A 1 188 ? -3.228 45.123 0.889 1.00 25.91 188 LYS A CA 1
ATOM 1431 C C . LYS A 1 188 ? -2.209 44.272 0.110 1.00 25.91 188 LYS A C 1
ATOM 1433 O O . LYS A 1 188 ? -1.022 44.562 0.227 1.00 25.91 188 LYS A O 1
ATOM 1438 N N . PRO A 1 189 ? -2.634 43.335 -0.755 1.00 28.50 189 PRO A N 1
ATOM 1439 C CA . PRO A 1 189 ? -1.744 42.728 -1.737 1.00 28.50 189 PRO A CA 1
ATOM 1440 C C . PRO A 1 189 ? -1.637 43.599 -2.999 1.00 28.50 189 PRO A C 1
ATOM 1442 O O . PRO A 1 189 ? -2.648 43.997 -3.582 1.00 28.50 189 PRO A O 1
ATOM 1445 N N . GLU A 1 190 ? -0.405 43.893 -3.416 1.00 26.03 190 GLU A N 1
ATOM 1446 C CA . GLU A 1 190 ? -0.085 44.500 -4.709 1.00 26.03 190 GLU A CA 1
ATOM 1447 C C . GLU A 1 190 ? -0.142 43.452 -5.830 1.00 26.03 190 GLU A C 1
ATOM 1449 O O . GLU A 1 190 ? 0.442 42.374 -5.751 1.00 26.03 190 GLU A O 1
ATOM 1454 N N . THR A 1 191 ? -0.845 43.796 -6.905 1.00 25.69 191 THR A N 1
ATOM 1455 C CA . THR A 1 191 ? -0.864 43.078 -8.181 1.00 25.69 191 THR A CA 1
ATOM 1456 C C . THR A 1 191 ? 0.413 43.365 -8.970 1.00 25.69 191 THR A C 1
ATOM 1458 O O . THR A 1 191 ? 0.598 44.488 -9.442 1.00 25.69 191 THR A O 1
ATOM 1461 N N . VAL A 1 192 ? 1.258 42.355 -9.188 1.00 28.20 192 VAL A N 1
ATOM 1462 C CA . VAL A 1 192 ? 2.372 42.434 -10.145 1.00 28.20 192 VAL A CA 1
ATOM 1463 C C . VAL A 1 192 ? 1.925 41.848 -11.485 1.00 28.20 192 VAL A C 1
ATOM 1465 O O . VAL A 1 192 ? 1.712 40.649 -11.632 1.00 28.20 192 VAL A O 1
ATOM 1468 N N . SER A 1 193 ? 1.776 42.729 -12.473 1.00 26.53 193 SER A N 1
ATOM 1469 C CA . SER A 1 193 ? 1.587 42.396 -13.886 1.00 26.53 193 SER A CA 1
ATOM 1470 C C . SER A 1 193 ? 2.945 42.076 -14.518 1.00 26.53 193 SER A C 1
ATOM 1472 O O . SER A 1 193 ? 3.731 42.993 -14.760 1.00 26.53 193 SER A O 1
ATOM 1474 N N . ALA A 1 194 ? 3.207 40.814 -14.857 1.00 28.19 194 ALA A N 1
ATOM 1475 C CA . ALA A 1 194 ? 4.356 40.432 -15.678 1.00 28.19 194 ALA A CA 1
ATOM 1476 C C . ALA A 1 194 ? 3.930 40.244 -17.146 1.00 28.19 194 ALA A C 1
ATOM 1478 O O . ALA A 1 194 ? 3.175 39.334 -17.483 1.00 28.19 194 ALA A O 1
ATOM 1479 N N . LYS A 1 195 ? 4.423 41.120 -18.031 1.00 28.45 195 LYS A N 1
ATOM 1480 C CA . LYS A 1 195 ? 4.468 40.884 -19.485 1.00 28.45 195 LYS A CA 1
ATOM 1481 C C . LYS A 1 195 ? 5.600 39.891 -19.802 1.00 28.45 195 LYS A C 1
ATOM 1483 O O . LYS A 1 195 ? 6.632 39.949 -19.134 1.00 28.45 195 LYS A O 1
ATOM 1488 N N . PRO A 1 196 ? 5.464 39.042 -20.835 1.00 26.86 196 PRO A N 1
ATOM 1489 C CA . PRO A 1 196 ? 6.491 38.067 -21.189 1.00 26.86 196 PRO A CA 1
ATOM 1490 C C . PRO A 1 196 ? 7.658 38.744 -21.931 1.00 26.86 196 PRO A C 1
ATOM 1492 O O . PRO A 1 196 ? 7.410 39.612 -22.777 1.00 26.86 196 PRO A O 1
ATOM 1495 N N . PRO A 1 197 ? 8.924 38.363 -21.683 1.00 30.25 197 PRO A N 1
ATOM 1496 C CA . PRO A 1 197 ? 10.024 38.800 -22.524 1.00 30.25 197 PRO A CA 1
ATOM 1497 C C . PRO A 1 197 ? 10.106 37.928 -23.783 1.00 30.25 197 PRO A C 1
ATOM 1499 O O . PRO A 1 197 ? 10.145 36.702 -23.719 1.00 30.25 197 PRO A O 1
ATOM 1502 N N . SER A 1 198 ? 10.161 38.580 -24.944 1.00 32.78 198 SER A N 1
ATOM 1503 C CA . SER A 1 198 ? 10.618 37.962 -26.185 1.00 32.78 198 SER A CA 1
ATOM 1504 C C . SER A 1 198 ? 12.145 37.931 -26.194 1.00 32.78 198 SER A C 1
ATOM 1506 O O . SER A 1 198 ? 12.777 38.991 -26.208 1.00 32.78 198 SER A O 1
ATOM 1508 N N . THR A 1 199 ? 12.746 36.752 -26.282 1.00 31.67 199 THR A N 1
ATOM 1509 C CA . THR A 1 199 ? 14.161 36.606 -26.633 1.00 31.67 199 THR A CA 1
ATOM 1510 C C . THR A 1 199 ? 14.306 35.549 -27.719 1.00 31.67 199 THR A C 1
ATOM 1512 O O . THR A 1 199 ? 13.874 34.409 -27.590 1.00 31.67 199 THR A O 1
ATOM 1515 N N . LYS A 1 200 ? 14.881 35.983 -28.845 1.00 34.28 200 LYS A N 1
ATOM 1516 C CA . LYS A 1 200 ? 15.283 35.143 -29.973 1.00 34.28 200 LYS A 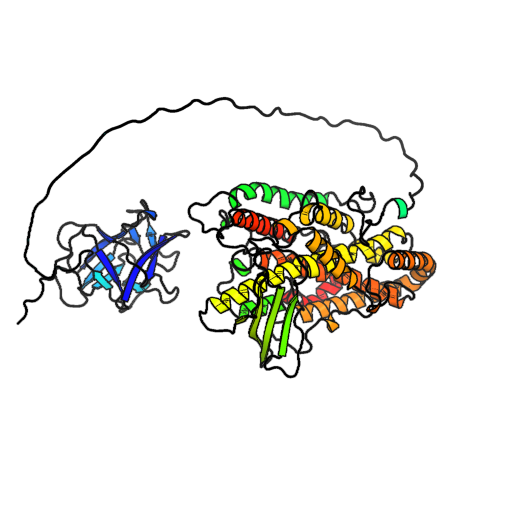CA 1
ATOM 1517 C C . LYS A 1 200 ? 16.294 34.097 -29.489 1.00 34.28 200 LYS A C 1
ATOM 1519 O O . LYS A 1 200 ? 17.296 34.472 -28.884 1.00 34.28 200 LYS A O 1
ATOM 1524 N N . GLN A 1 201 ? 16.056 32.826 -29.805 1.00 28.39 201 GLN A N 1
ATOM 1525 C CA . GLN A 1 201 ? 17.054 31.760 -29.689 1.00 28.39 201 GLN A CA 1
ATOM 1526 C C . GLN A 1 201 ? 18.226 32.022 -30.651 1.00 28.39 201 GLN A C 1
ATOM 1528 O O . GLN A 1 201 ? 17.987 32.238 -31.843 1.00 28.39 201 GLN A O 1
ATOM 1533 N N . PRO A 1 202 ? 19.486 31.950 -30.196 1.00 32.94 202 PRO A N 1
ATOM 1534 C CA . PRO A 1 202 ? 20.584 31.528 -31.045 1.00 32.94 202 PRO A CA 1
ATOM 1535 C C . PRO A 1 202 ? 20.604 29.995 -31.110 1.00 32.94 202 PRO A C 1
ATOM 1537 O O . PRO A 1 202 ? 20.415 29.312 -30.106 1.00 32.94 202 PRO A O 1
ATOM 1540 N N . SER A 1 203 ? 20.842 29.457 -32.302 1.00 42.06 203 SER A N 1
ATOM 1541 C CA . SER A 1 203 ? 21.072 28.033 -32.542 1.00 42.06 203 SER A CA 1
ATOM 1542 C C . SER A 1 203 ? 22.233 27.515 -31.684 1.00 42.06 203 SER A C 1
ATOM 1544 O O . SER A 1 203 ? 23.389 27.849 -31.954 1.00 42.06 203 SER A O 1
ATOM 1546 N N . SER A 1 204 ? 21.947 26.698 -30.671 1.00 35.69 204 SER A N 1
ATOM 1547 C CA . SER A 1 204 ? 22.969 25.956 -29.935 1.00 35.69 204 SER A CA 1
ATOM 1548 C C . SER A 1 204 ? 23.221 24.620 -30.626 1.00 35.69 204 SER A C 1
ATOM 1550 O O . SER A 1 204 ? 22.325 23.783 -30.731 1.00 35.69 204 SER A O 1
ATOM 1552 N N . GLN A 1 205 ? 24.454 24.421 -31.087 1.00 38.69 205 GLN A N 1
ATOM 1553 C CA . GLN A 1 205 ? 25.007 23.087 -31.300 1.00 38.69 205 GLN A CA 1
ATOM 1554 C C . GLN A 1 205 ? 24.781 22.257 -30.027 1.00 38.69 205 GLN A C 1
ATOM 1556 O O . GLN A 1 205 ? 25.032 22.753 -28.928 1.00 38.69 205 GLN A O 1
ATOM 1561 N N . ALA A 1 206 ? 24.272 21.032 -30.179 1.00 35.00 206 ALA A N 1
ATOM 1562 C CA . ALA A 1 206 ? 24.076 20.113 -29.066 1.00 35.00 206 ALA A CA 1
ATOM 1563 C C . ALA A 1 206 ? 25.417 19.914 -28.332 1.00 35.00 206 ALA A C 1
ATOM 1565 O O . ALA A 1 206 ? 26.409 19.582 -28.991 1.00 35.00 206 ALA A O 1
ATOM 1566 N N . PRO A 1 207 ? 25.492 20.145 -27.010 1.00 41.50 207 PRO A N 1
ATOM 1567 C CA . PRO A 1 207 ? 26.684 19.789 -26.258 1.00 41.50 207 PRO A CA 1
ATOM 1568 C C . PRO A 1 207 ? 26.895 18.274 -26.369 1.00 41.50 207 PRO A C 1
ATOM 1570 O O . PRO A 1 207 ? 25.928 17.513 -26.430 1.00 41.50 207 PRO A O 1
ATOM 1573 N N . ALA A 1 208 ? 28.158 17.840 -26.427 1.00 45.88 208 ALA A N 1
ATOM 1574 C CA . ALA A 1 208 ? 28.513 16.428 -26.314 1.00 45.88 208 ALA A CA 1
ATOM 1575 C C . ALA A 1 208 ? 27.745 15.827 -25.129 1.00 45.88 208 ALA A C 1
ATOM 1577 O O . ALA A 1 208 ? 27.745 16.436 -24.057 1.00 45.88 208 ALA A O 1
ATOM 1578 N N . SER A 1 209 ? 27.048 14.702 -25.342 1.00 57.53 209 SER A N 1
ATOM 1579 C CA . SER A 1 209 ? 26.237 14.079 -24.291 1.00 57.53 209 SER A CA 1
ATOM 1580 C C . SER A 1 209 ? 27.117 13.928 -23.052 1.00 57.53 209 SER A C 1
ATOM 1582 O O . SER A 1 209 ? 28.175 13.298 -23.108 1.00 57.53 209 SER A O 1
ATOM 1584 N N . ALA A 1 210 ? 26.725 14.585 -21.960 1.00 72.88 210 ALA A N 1
ATOM 1585 C CA . ALA A 1 210 ? 27.410 14.425 -20.690 1.00 72.88 210 ALA A CA 1
ATOM 1586 C C . ALA A 1 210 ? 27.407 12.932 -20.332 1.00 72.88 210 ALA A C 1
ATOM 1588 O O . ALA A 1 210 ? 26.454 12.219 -20.657 1.00 72.88 210 ALA A O 1
ATOM 1589 N N . ASP A 1 211 ? 28.488 12.452 -19.719 1.00 88.69 211 ASP A N 1
ATOM 1590 C CA . ASP A 1 211 ? 28.563 11.072 -19.243 1.00 88.69 211 ASP A CA 1
ATOM 1591 C C . ASP A 1 211 ? 27.402 10.820 -18.262 1.00 88.69 211 ASP A C 1
ATOM 1593 O O . ASP A 1 211 ? 27.356 11.496 -17.225 1.00 88.69 211 ASP A O 1
ATOM 1597 N N . PRO A 1 212 ? 26.475 9.878 -18.542 1.00 92.94 212 PRO A N 1
ATOM 1598 C CA . PRO A 1 212 ? 25.333 9.611 -17.670 1.00 92.94 212 PRO A CA 1
ATOM 1599 C C . PRO A 1 212 ? 25.741 9.344 -16.219 1.00 92.94 212 PRO A C 1
ATOM 1601 O O . PRO A 1 212 ? 25.041 9.749 -15.294 1.00 92.94 212 PRO A O 1
ATOM 1604 N N . LYS A 1 213 ? 26.925 8.761 -15.987 1.00 94.31 213 LYS A N 1
ATOM 1605 C CA . LYS A 1 213 ? 27.425 8.472 -14.635 1.00 94.31 213 LYS A CA 1
ATOM 1606 C C . LYS A 1 213 ? 27.704 9.719 -13.794 1.00 94.31 213 LYS A C 1
ATOM 1608 O O . LYS A 1 213 ? 27.759 9.614 -12.571 1.00 94.31 213 LYS A O 1
ATOM 1613 N N . THR A 1 214 ? 27.874 10.878 -14.432 1.00 93.25 214 THR A N 1
ATOM 1614 C CA . THR A 1 214 ? 28.040 12.180 -13.763 1.00 93.25 214 THR A CA 1
ATOM 1615 C C . THR A 1 214 ? 26.715 12.877 -13.466 1.00 93.25 214 THR A C 1
ATOM 1617 O O . THR A 1 214 ? 26.688 13.801 -12.660 1.00 93.25 214 THR A O 1
ATOM 1620 N N . GLN A 1 215 ? 25.628 12.445 -14.110 1.00 94.69 215 GLN A N 1
ATOM 1621 C CA . GLN A 1 215 ? 24.290 13.012 -13.940 1.00 94.69 215 GLN A CA 1
ATOM 1622 C C . GLN A 1 215 ? 23.447 12.174 -12.973 1.00 94.69 215 GLN A C 1
ATOM 1624 O O . GLN A 1 215 ? 22.755 12.721 -12.122 1.00 94.69 215 GLN A O 1
ATOM 1629 N N . PHE A 1 216 ? 23.537 10.848 -13.078 1.00 96.94 216 PHE A N 1
ATOM 1630 C CA . PHE A 1 216 ? 22.856 9.892 -12.210 1.00 96.94 216 PHE A CA 1
ATOM 1631 C C . PHE A 1 216 ? 23.815 9.444 -11.106 1.00 96.94 216 PHE A C 1
ATOM 1633 O O . PHE A 1 216 ? 24.534 8.451 -11.251 1.00 96.94 216 PHE A O 1
ATOM 1640 N N . VAL A 1 217 ? 23.872 10.214 -10.020 1.00 97.38 217 VAL A N 1
ATOM 1641 C CA . VAL A 1 217 ? 24.769 9.976 -8.880 1.00 97.38 217 VAL A CA 1
ATOM 1642 C C . VAL A 1 217 ? 24.031 9.179 -7.806 1.00 97.38 217 VAL A C 1
ATOM 1644 O O . VAL A 1 217 ? 22.918 9.541 -7.436 1.00 97.38 217 VAL A O 1
ATOM 1647 N N . TYR A 1 218 ? 24.638 8.093 -7.323 1.00 97.75 218 TYR A N 1
ATOM 1648 C CA . TYR A 1 218 ? 24.077 7.297 -6.229 1.00 97.75 218 TYR A CA 1
ATOM 1649 C C . TYR A 1 218 ? 24.147 8.040 -4.895 1.00 97.75 218 TYR A C 1
ATOM 1651 O O . TYR A 1 218 ? 25.128 8.735 -4.613 1.00 97.75 218 TYR A O 1
ATOM 1659 N N . ALA A 1 219 ? 23.142 7.824 -4.051 1.00 95.38 219 ALA A N 1
ATOM 1660 C CA . ALA A 1 219 ? 23.162 8.253 -2.665 1.00 95.38 219 ALA A CA 1
ATOM 1661 C C . ALA A 1 219 ? 24.333 7.589 -1.905 1.00 95.38 219 ALA A C 1
ATOM 1663 O O . ALA A 1 219 ? 24.681 6.438 -2.174 1.00 95.38 219 ALA A O 1
ATOM 1664 N N . PRO A 1 220 ? 24.940 8.261 -0.908 1.00 91.62 220 PRO A N 1
ATOM 1665 C CA . PRO A 1 220 ? 26.110 7.719 -0.210 1.00 91.62 220 PRO A CA 1
ATOM 1666 C C . PRO A 1 220 ? 25.886 6.382 0.517 1.00 91.62 220 PRO A C 1
ATOM 1668 O O . PRO A 1 220 ? 26.834 5.617 0.677 1.00 91.62 220 PRO A O 1
ATOM 1671 N N . ASN A 1 221 ? 24.661 6.115 0.983 1.00 87.38 221 ASN A N 1
ATOM 1672 C CA . ASN A 1 221 ? 24.349 4.988 1.875 1.00 87.38 221 ASN A CA 1
ATOM 1673 C C . ASN A 1 221 ? 23.253 4.050 1.341 1.00 87.38 221 ASN A C 1
ATOM 1675 O O . ASN A 1 221 ? 22.851 3.125 2.047 1.00 87.38 221 ASN A O 1
ATOM 1679 N N . ALA A 1 222 ? 22.759 4.280 0.125 1.00 92.94 222 ALA A N 1
ATOM 1680 C CA . ALA A 1 222 ? 21.690 3.497 -0.483 1.00 92.94 222 ALA A CA 1
ATOM 1681 C C . ALA A 1 222 ? 21.908 3.402 -2.001 1.00 92.94 222 ALA A C 1
ATOM 1683 O O . ALA A 1 222 ? 22.452 4.336 -2.591 1.00 92.94 222 ALA A O 1
ATOM 1684 N N . PRO A 1 223 ? 21.478 2.311 -2.656 1.00 96.06 223 PRO A N 1
ATOM 1685 C CA . PRO A 1 223 ? 21.627 2.129 -4.098 1.00 96.06 223 PRO A CA 1
ATOM 1686 C C . PRO A 1 223 ? 20.602 2.944 -4.907 1.00 96.06 223 PRO A C 1
ATOM 1688 O O . PRO A 1 223 ? 20.121 2.476 -5.925 1.00 96.06 223 PRO A O 1
ATOM 1691 N N . THR A 1 224 ? 20.243 4.143 -4.463 1.00 96.50 224 THR A N 1
ATOM 1692 C CA . THR A 1 224 ? 19.192 4.988 -5.052 1.00 96.50 224 THR A CA 1
ATOM 1693 C C . THR A 1 224 ? 19.795 6.269 -5.618 1.00 96.50 224 THR A C 1
ATOM 1695 O O . THR A 1 224 ? 20.960 6.578 -5.344 1.00 96.50 224 THR A O 1
ATOM 1698 N N . PHE A 1 225 ? 19.033 7.044 -6.386 1.00 97.19 225 PHE A N 1
ATOM 1699 C CA . PHE A 1 225 ? 19.451 8.383 -6.791 1.00 97.19 225 PHE A CA 1
ATOM 1700 C C . PHE A 1 225 ? 19.698 9.274 -5.562 1.00 97.19 225 PHE A C 1
ATOM 1702 O O . PHE A 1 225 ? 18.935 9.269 -4.593 1.00 97.19 225 PHE A O 1
ATOM 1709 N N . ASP A 1 226 ? 20.784 10.048 -5.579 1.00 95.44 226 ASP A N 1
ATOM 1710 C CA . ASP A 1 226 ? 21.079 11.017 -4.526 1.00 95.44 226 ASP A CA 1
ATOM 1711 C C . ASP A 1 226 ? 20.063 12.165 -4.578 1.00 95.44 226 ASP A C 1
ATOM 1713 O O . ASP A 1 226 ? 20.143 13.062 -5.421 1.00 95.44 226 ASP A O 1
ATOM 1717 N N . GLN A 1 227 ? 19.127 12.161 -3.626 1.00 92.12 227 GLN A N 1
ATOM 1718 C CA . GLN A 1 227 ? 18.061 13.156 -3.515 1.00 92.12 227 GLN A CA 1
ATOM 1719 C C . GLN A 1 227 ? 18.570 14.605 -3.407 1.00 92.12 227 GLN A C 1
ATOM 1721 O O . GLN A 1 227 ? 17.801 15.531 -3.652 1.00 92.12 227 GLN A O 1
ATOM 1726 N N . THR A 1 228 ? 19.845 14.827 -3.060 1.00 91.56 228 THR A N 1
ATOM 1727 C CA . THR A 1 228 ? 20.448 16.168 -2.982 1.00 91.56 228 THR A CA 1
ATOM 1728 C C . THR A 1 228 ? 20.909 16.713 -4.335 1.00 91.56 228 THR A C 1
ATOM 1730 O O . THR A 1 228 ? 21.198 17.908 -4.451 1.00 91.56 228 THR A O 1
ATOM 1733 N N . GLN A 1 229 ? 20.965 15.869 -5.367 1.00 94.50 229 GLN A N 1
ATOM 1734 C CA . GLN A 1 229 ? 21.380 16.260 -6.709 1.00 94.50 229 GLN A CA 1
ATOM 1735 C C . GLN A 1 229 ? 20.214 16.814 -7.525 1.00 94.50 229 GLN A C 1
ATOM 1737 O O . GLN A 1 229 ? 19.048 16.457 -7.348 1.00 94.50 229 GLN A O 1
ATOM 1742 N N . SER A 1 230 ? 20.541 17.674 -8.488 1.00 93.44 230 SER A N 1
ATOM 1743 C CA . SER A 1 230 ? 19.573 18.098 -9.497 1.00 93.44 230 SER A CA 1
ATOM 1744 C C . SER A 1 230 ? 19.181 16.915 -10.373 1.00 93.44 230 SER A C 1
ATOM 1746 O O . SER A 1 230 ? 20.047 16.236 -10.927 1.00 93.44 230 SER A O 1
ATOM 1748 N N . LEU A 1 231 ? 17.878 16.715 -10.550 1.00 93.31 231 LEU A N 1
ATOM 1749 C CA . LEU A 1 231 ? 17.364 15.668 -11.418 1.00 93.31 231 LEU A CA 1
ATOM 1750 C C . LEU A 1 231 ? 17.822 15.891 -12.879 1.00 93.31 231 LEU A C 1
ATOM 1752 O O . LEU A 1 231 ? 17.672 17.009 -13.391 1.00 93.31 231 LEU A O 1
ATOM 1756 N N . PRO A 1 232 ? 18.362 14.870 -13.572 1.00 94.12 232 PRO A N 1
ATOM 1757 C CA . PRO A 1 232 ? 18.741 14.993 -14.978 1.00 94.12 232 PRO A CA 1
ATOM 1758 C C . PRO A 1 232 ? 17.548 15.336 -15.882 1.00 94.12 232 PRO A C 1
ATOM 1760 O O . PRO A 1 232 ? 16.442 14.837 -15.688 1.00 94.12 232 PRO A O 1
ATOM 1763 N N . GLU A 1 233 ? 17.778 16.156 -16.915 1.00 91.50 233 GLU A N 1
ATOM 1764 C CA . GLU A 1 233 ? 16.718 16.622 -17.830 1.00 91.50 233 GLU A CA 1
ATOM 1765 C C . GLU A 1 233 ? 15.982 15.464 -18.526 1.00 91.50 233 GLU A C 1
ATOM 1767 O O . GLU A 1 233 ? 14.780 15.548 -18.759 1.00 91.50 233 GLU A O 1
ATOM 1772 N N . SER A 1 234 ? 16.680 14.358 -18.804 1.00 90.12 234 SER A N 1
ATOM 1773 C CA . SER A 1 234 ? 16.119 13.171 -19.461 1.00 90.12 234 SER A CA 1
ATOM 1774 C C . SER A 1 234 ? 15.048 12.443 -18.647 1.00 90.12 234 SER A C 1
ATOM 1776 O O . SER A 1 234 ? 14.244 11.725 -19.233 1.00 90.12 234 SER A O 1
ATOM 1778 N N . VAL A 1 235 ? 15.022 12.627 -17.325 1.00 93.06 235 VAL A N 1
ATOM 1779 C CA . VAL A 1 235 ? 14.030 12.022 -16.419 1.00 93.06 235 VAL A CA 1
ATOM 1780 C C . VAL A 1 235 ? 13.179 13.082 -15.717 1.00 93.06 235 VAL A C 1
ATOM 1782 O O . VAL A 1 235 ? 12.439 12.774 -14.783 1.00 93.06 235 VAL A O 1
ATOM 1785 N N . ALA A 1 236 ? 13.271 14.341 -16.158 1.00 89.88 236 ALA A N 1
ATOM 1786 C CA . ALA A 1 236 ? 12.475 15.422 -15.607 1.00 89.88 236 ALA A CA 1
ATOM 1787 C C . ALA A 1 236 ? 10.973 15.145 -15.810 1.00 89.88 236 ALA A C 1
ATOM 1789 O O . ALA A 1 236 ? 10.557 14.735 -16.899 1.00 89.88 236 ALA A O 1
ATOM 1790 N N . PRO A 1 237 ? 10.132 15.392 -14.790 1.00 87.81 237 PRO A N 1
ATOM 1791 C CA . PRO A 1 237 ? 8.709 15.117 -14.887 1.00 87.81 237 PRO A CA 1
ATOM 1792 C C . PRO A 1 237 ? 8.058 15.979 -15.966 1.00 87.81 237 PRO A C 1
ATOM 1794 O O . PRO A 1 237 ? 8.347 17.173 -16.112 1.00 87.81 237 PRO A O 1
ATOM 1797 N N . SER A 1 238 ? 7.098 15.396 -16.683 1.00 88.12 238 SER A N 1
ATOM 1798 C CA . SER A 1 238 ? 6.325 16.142 -17.671 1.00 88.12 238 SER A CA 1
ATOM 1799 C C . SER A 1 238 ? 5.498 17.253 -17.009 1.00 88.12 238 SER A C 1
ATOM 1801 O O . SER A 1 238 ? 5.112 17.185 -15.839 1.00 88.12 238 SER A O 1
ATOM 1803 N N . LEU A 1 239 ? 5.145 18.288 -17.777 1.00 88.25 239 LEU A N 1
ATOM 1804 C CA . LEU A 1 239 ? 4.238 19.333 -17.290 1.00 88.25 239 LEU A CA 1
ATOM 1805 C C . LEU A 1 239 ? 2.880 18.744 -16.860 1.00 88.25 239 LEU A C 1
ATOM 1807 O O . LEU A 1 239 ? 2.292 19.189 -15.877 1.00 88.25 239 LEU A O 1
ATOM 1811 N N . ARG A 1 240 ? 2.406 17.709 -17.569 1.00 86.81 240 ARG A N 1
ATOM 1812 C CA . ARG A 1 240 ? 1.181 16.975 -17.229 1.00 86.81 240 ARG A CA 1
ATOM 1813 C C . ARG A 1 240 ? 1.309 16.278 -15.875 1.00 86.81 240 ARG A C 1
ATOM 1815 O O . ARG A 1 240 ? 0.359 16.338 -15.099 1.00 86.81 240 ARG A O 1
ATOM 1822 N N . TRP A 1 241 ? 2.450 15.645 -15.602 1.00 87.31 241 TRP A N 1
ATOM 1823 C CA . TRP A 1 241 ? 2.724 15.022 -14.308 1.00 87.31 241 TRP A CA 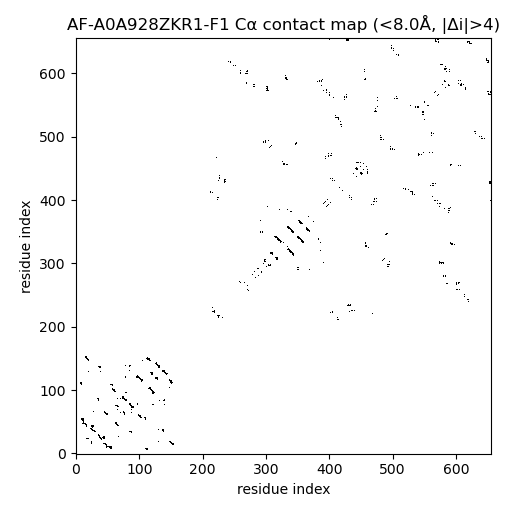1
ATOM 1824 C C . TRP A 1 241 ? 2.706 16.068 -13.192 1.00 87.31 241 TRP A C 1
ATOM 1826 O O . TRP A 1 241 ? 1.920 15.936 -12.260 1.00 87.31 241 TRP A O 1
ATOM 1836 N N . ASN A 1 242 ? 3.460 17.164 -13.352 1.00 85.44 242 ASN A N 1
ATOM 1837 C CA . ASN A 1 242 ? 3.538 18.237 -12.353 1.00 85.44 242 ASN A CA 1
ATOM 1838 C C . ASN A 1 242 ? 2.155 18.806 -12.013 1.00 85.44 242 ASN A C 1
ATOM 1840 O O . ASN A 1 242 ? 1.827 18.993 -10.844 1.00 85.44 242 ASN A O 1
ATOM 1844 N N . PHE A 1 243 ? 1.315 19.059 -13.020 1.00 83.81 243 PHE A N 1
ATOM 1845 C CA . PHE A 1 243 ? -0.048 19.513 -12.758 1.00 83.81 243 PHE A CA 1
ATOM 1846 C C . PHE A 1 243 ? -0.877 18.462 -12.021 1.00 83.81 243 PHE A C 1
ATOM 1848 O O . PHE A 1 243 ? -1.563 18.823 -11.074 1.00 83.81 243 PHE A O 1
ATOM 1855 N N . ASN A 1 244 ? -0.819 17.189 -12.417 1.00 81.06 244 ASN A N 1
ATOM 1856 C CA . ASN A 1 244 ? -1.585 16.130 -11.757 1.00 81.06 244 ASN A CA 1
ATOM 1857 C C . ASN A 1 244 ? -1.179 15.985 -10.277 1.00 81.06 244 ASN A C 1
ATOM 1859 O O . ASN A 1 244 ? -2.046 16.020 -9.409 1.00 81.06 244 ASN A O 1
ATOM 1863 N N . PHE A 1 245 ? 0.128 15.946 -10.000 1.00 81.50 245 PHE A N 1
ATOM 1864 C CA . PHE A 1 245 ? 0.673 15.759 -8.655 1.00 81.50 245 PHE A CA 1
ATOM 1865 C C . PHE A 1 245 ? 0.455 16.971 -7.733 1.00 81.50 245 PHE A C 1
ATOM 1867 O O . PHE A 1 245 ? 0.007 16.830 -6.597 1.00 81.50 245 PHE A O 1
ATOM 1874 N N . TYR A 1 246 ? 0.740 18.193 -8.196 1.00 79.69 246 TYR A N 1
ATOM 1875 C CA . TYR A 1 246 ? 0.642 19.368 -7.322 1.00 79.69 246 TYR A CA 1
ATOM 1876 C C . TYR A 1 246 ? -0.783 19.923 -7.204 1.00 79.69 246 TYR A C 1
ATOM 1878 O O . TYR A 1 246 ? -1.116 20.496 -6.165 1.00 79.69 246 TYR A O 1
ATOM 1886 N N . LEU A 1 247 ? -1.656 19.762 -8.210 1.00 74.50 247 LEU A N 1
ATOM 1887 C CA . LEU A 1 247 ? -3.044 20.240 -8.101 1.00 74.50 247 LEU A CA 1
ATOM 1888 C C . LEU A 1 247 ? -3.837 19.471 -7.040 1.00 74.50 247 LEU A C 1
ATOM 1890 O O . LEU A 1 247 ? -4.629 20.097 -6.330 1.00 74.50 247 LEU A O 1
ATOM 1894 N N . SER A 1 248 ? -3.623 18.158 -6.903 1.00 69.75 248 SER A N 1
ATOM 1895 C CA . SER A 1 248 ? -4.247 17.378 -5.828 1.00 69.75 248 SER A CA 1
ATOM 1896 C C . SER A 1 248 ? -3.782 17.877 -4.457 1.00 69.75 248 SER A C 1
ATOM 1898 O O . SER A 1 248 ? -4.617 18.159 -3.597 1.00 69.75 248 SER A O 1
ATOM 1900 N N . GLY A 1 249 ? -2.478 18.119 -4.286 1.00 68.12 249 GLY A N 1
ATOM 1901 C CA . GLY A 1 249 ? -1.905 18.628 -3.038 1.00 68.12 249 GLY A CA 1
ATOM 1902 C C . GLY A 1 249 ? -2.393 20.031 -2.653 1.00 68.12 249 GLY A C 1
ATOM 1903 O O . GLY A 1 249 ? -2.725 20.273 -1.492 1.00 68.12 249 GLY A O 1
ATOM 1904 N N . ILE A 1 250 ? -2.509 20.958 -3.614 1.00 63.69 250 ILE A N 1
ATOM 1905 C CA . ILE A 1 250 ? -2.982 22.335 -3.363 1.00 63.69 250 ILE A CA 1
ATOM 1906 C C . ILE A 1 250 ? -4.422 22.343 -2.830 1.00 63.69 250 ILE A C 1
ATOM 1908 O O . ILE A 1 250 ? -4.722 23.067 -1.879 1.00 63.69 250 ILE A O 1
ATOM 1912 N N . GLY A 1 251 ? -5.317 21.534 -3.409 1.00 62.03 251 GLY A N 1
ATOM 1913 C CA . GLY A 1 251 ? -6.700 21.425 -2.932 1.00 62.03 251 GLY A CA 1
ATOM 1914 C C . GLY A 1 251 ? -6.785 20.925 -1.486 1.00 62.03 251 GLY A C 1
ATOM 1915 O O . GLY A 1 251 ? -7.602 21.414 -0.704 1.00 62.03 251 GLY A O 1
ATOM 1916 N N . LEU A 1 252 ? -5.890 20.007 -1.113 1.00 65.56 252 LEU A N 1
ATOM 1917 C CA . LEU A 1 252 ? -5.829 19.421 0.224 1.00 65.56 252 LEU A CA 1
ATOM 1918 C C . LEU A 1 252 ? -5.240 20.372 1.275 1.00 65.56 252 LEU A C 1
ATOM 1920 O O . LEU A 1 252 ? -5.731 20.434 2.402 1.00 65.56 252 LEU A O 1
ATOM 1924 N N . GLN A 1 253 ? -4.252 21.193 0.910 1.00 62.53 253 GLN A N 1
ATOM 1925 C CA . GLN A 1 253 ? -3.706 22.214 1.813 1.00 62.53 253 GLN A CA 1
ATOM 1926 C C . GLN A 1 253 ? -4.751 23.259 2.230 1.00 62.53 253 GLN A C 1
ATOM 1928 O O . GLN A 1 253 ? -4.710 23.750 3.356 1.00 62.53 253 GLN A O 1
ATOM 1933 N N . VAL A 1 254 ? -5.718 23.574 1.361 1.00 63.75 254 VAL A N 1
ATOM 1934 C CA . VAL A 1 254 ? -6.811 24.510 1.681 1.00 63.75 254 VAL A CA 1
ATOM 1935 C C . VAL A 1 254 ? -7.760 23.941 2.741 1.00 63.75 254 VAL A C 1
ATOM 1937 O O . VAL A 1 254 ? -8.290 24.698 3.555 1.00 63.75 254 VAL A O 1
ATOM 1940 N N . ILE A 1 255 ? -7.965 22.621 2.763 1.00 66.81 255 ILE A N 1
ATOM 1941 C CA . ILE A 1 255 ? -8.837 21.960 3.745 1.00 66.81 255 ILE A CA 1
ATOM 1942 C C . ILE A 1 255 ? -8.090 21.511 5.008 1.00 66.81 255 ILE A C 1
ATOM 1944 O O . ILE A 1 255 ? -8.746 21.257 6.014 1.00 66.81 255 ILE A O 1
ATOM 1948 N N . ASN A 1 256 ? -6.750 21.452 5.001 1.00 69.44 256 ASN A N 1
ATOM 1949 C CA . ASN A 1 256 ? -5.963 21.013 6.160 1.00 69.44 256 ASN A CA 1
ATOM 1950 C C . ASN A 1 256 ? -6.283 21.807 7.447 1.00 69.44 256 ASN A C 1
ATOM 1952 O O . ASN A 1 256 ? -6.580 21.190 8.472 1.00 69.44 256 ASN A O 1
ATOM 1956 N N . PRO A 1 257 ? -6.363 23.156 7.424 1.00 70.06 257 PRO A N 1
ATOM 1957 C CA . PRO A 1 257 ? -6.785 23.911 8.601 1.00 70.06 257 PRO A CA 1
ATOM 1958 C C . PRO A 1 257 ? -8.182 23.508 9.086 1.00 70.06 257 PRO A C 1
ATOM 1960 O O . PRO A 1 257 ? -8.416 23.450 10.282 1.00 70.06 257 PRO A O 1
ATOM 1963 N N . LEU A 1 258 ? -9.114 23.178 8.183 1.00 69.19 258 LEU A N 1
ATOM 1964 C CA . LEU A 1 258 ? -10.460 22.736 8.567 1.00 69.19 258 LEU A CA 1
ATOM 1965 C C . LEU A 1 258 ? -10.449 21.368 9.256 1.00 69.19 258 LEU A C 1
ATOM 1967 O O . LEU A 1 258 ? -11.260 21.146 10.148 1.00 69.19 258 LEU A O 1
ATOM 1971 N N . LEU A 1 259 ? -9.544 20.470 8.861 1.00 68.25 259 LEU A N 1
ATOM 1972 C CA . LEU A 1 259 ? -9.390 19.141 9.459 1.00 68.25 259 LEU A CA 1
ATOM 1973 C C . LEU A 1 259 ? -8.683 19.189 10.824 1.00 68.25 259 LEU A C 1
ATOM 1975 O O . LEU A 1 259 ? -9.028 18.400 11.699 1.00 68.25 259 LEU A O 1
ATOM 1979 N N . THR A 1 260 ? -7.750 20.129 11.007 1.00 65.62 260 THR A N 1
ATOM 1980 C CA . THR A 1 260 ? -6.894 20.280 12.203 1.00 65.62 260 THR A CA 1
ATOM 1981 C C . THR A 1 260 ? -7.403 21.290 13.233 1.00 65.62 260 THR A C 1
ATOM 1983 O O . THR A 1 260 ? -6.838 21.391 14.323 1.00 65.62 260 THR A O 1
ATOM 1986 N N . LEU A 1 261 ? -8.455 22.060 12.920 1.00 61.75 261 LEU A N 1
ATOM 1987 C CA . LEU A 1 261 ? -9.074 22.971 13.885 1.00 61.75 261 LEU A CA 1
ATOM 1988 C C . LEU A 1 261 ? -9.471 22.200 15.159 1.00 61.75 261 LEU A C 1
ATOM 1990 O O . LEU A 1 261 ? -9.893 21.050 15.063 1.00 61.75 261 LEU A O 1
ATOM 1994 N N . PRO A 1 262 ? -9.403 22.810 16.353 1.00 51.09 262 PRO A N 1
ATOM 1995 C CA . PRO A 1 262 ? -9.925 22.187 17.562 1.00 51.09 262 PRO A CA 1
ATOM 1996 C C . PRO A 1 262 ? -11.442 22.037 17.444 1.00 51.09 262 PRO A C 1
ATOM 1998 O O . PRO A 1 262 ? -12.155 23.040 17.347 1.00 51.09 262 PRO A O 1
ATOM 2001 N N . ASN A 1 263 ? -11.953 20.807 17.460 1.00 51.94 263 ASN A N 1
ATOM 2002 C CA . ASN A 1 263 ? -13.364 20.582 17.739 1.00 51.94 263 ASN A CA 1
ATOM 2003 C C . ASN A 1 263 ? -13.539 20.420 19.253 1.00 51.94 263 ASN A C 1
ATOM 2005 O O . ASN A 1 263 ? -13.047 19.445 19.812 1.00 51.94 263 ASN A O 1
ATOM 2009 N N . PRO A 1 264 ? -14.242 21.320 19.947 1.00 49.50 264 PRO A N 1
ATOM 2010 C CA . PRO A 1 264 ? -14.608 21.076 21.337 1.00 49.50 264 PRO A CA 1
ATOM 2011 C C . PRO A 1 264 ? -15.670 19.967 21.496 1.00 49.50 264 PRO A C 1
ATOM 2013 O O . PRO A 1 264 ? -15.956 19.591 22.631 1.00 49.50 264 PRO A O 1
ATOM 2016 N N . GLU A 1 265 ? -16.263 19.474 20.397 1.00 48.88 265 GLU A N 1
ATOM 2017 C CA . GLU A 1 265 ? -17.254 18.385 20.372 1.00 48.88 265 GLU A CA 1
ATOM 2018 C C . GLU A 1 265 ? -16.740 17.064 19.759 1.00 48.88 265 GLU A C 1
ATOM 2020 O O . GLU A 1 265 ? -17.420 16.057 19.930 1.00 48.88 265 GLU A O 1
ATOM 2025 N N . ALA A 1 266 ? -15.578 17.041 19.089 1.00 47.69 266 ALA A N 1
ATOM 2026 C CA . ALA A 1 266 ? -14.943 15.789 18.657 1.00 47.69 266 ALA A CA 1
ATOM 2027 C C . ALA A 1 266 ? -14.172 15.203 19.839 1.00 47.69 266 ALA A C 1
ATOM 2029 O O . ALA A 1 266 ? -13.572 15.947 20.625 1.00 47.69 266 ALA A O 1
ATOM 2030 N N . ASP A 1 267 ? -14.149 13.881 19.961 1.00 51.41 267 ASP A N 1
ATOM 2031 C CA . ASP A 1 267 ? -13.114 13.255 20.774 1.00 51.41 267 ASP A CA 1
ATOM 2032 C C . ASP A 1 267 ? -11.725 13.486 20.137 1.00 51.41 267 ASP A C 1
ATOM 2034 O O . ASP A 1 267 ? -11.590 14.083 19.069 1.00 51.41 267 ASP A O 1
ATOM 2038 N N . GLN A 1 268 ? -10.649 13.063 20.801 1.00 52.12 268 GLN A N 1
ATOM 2039 C CA . GLN A 1 268 ? -9.288 13.293 20.292 1.00 52.12 268 GLN A CA 1
ATOM 2040 C C . GLN A 1 268 ? -8.996 12.609 18.939 1.00 52.12 268 GLN A C 1
ATOM 2042 O O . GLN A 1 268 ? -7.941 12.861 18.352 1.00 52.12 268 GLN A O 1
ATOM 2047 N N . PHE A 1 269 ? -9.887 11.736 18.458 1.00 51.75 269 PHE A N 1
ATOM 2048 C CA . PHE A 1 269 ? -9.685 10.895 17.284 1.00 51.75 269 PHE A CA 1
ATOM 2049 C C . PHE A 1 269 ? -10.541 11.331 16.086 1.00 51.75 269 PHE A C 1
ATOM 2051 O O . PHE A 1 269 ? -10.126 11.116 14.945 1.00 51.75 269 PHE A O 1
ATOM 2058 N N . GLU A 1 270 ? -11.686 11.971 16.323 1.00 58.25 270 GLU A N 1
ATOM 2059 C CA . GLU A 1 270 ? -12.603 12.443 15.288 1.00 58.25 270 GLU A CA 1
ATOM 2060 C C . GLU A 1 270 ? -12.084 13.699 14.554 1.00 58.25 270 GLU A C 1
ATOM 2062 O O . GLU A 1 270 ? -11.864 14.770 15.125 1.00 58.25 270 GLU A O 1
ATOM 2067 N N . LEU A 1 271 ? -11.921 13.587 13.230 1.00 65.38 271 LEU A N 1
ATOM 2068 C CA . LEU A 1 271 ? -11.542 14.712 12.370 1.00 65.38 271 LEU A CA 1
ATOM 2069 C C . LEU A 1 271 ? -12.718 15.680 12.157 1.00 65.38 271 LEU A C 1
ATOM 2071 O O . LEU A 1 271 ? -13.864 15.291 11.947 1.00 65.38 271 LEU A O 1
ATOM 2075 N N . ASN A 1 272 ? -12.422 16.978 12.112 1.00 63.53 272 ASN A N 1
ATOM 2076 C CA . ASN A 1 272 ? -13.442 18.031 12.139 1.00 63.53 272 ASN A CA 1
ATOM 2077 C C . ASN A 1 272 ? -14.292 18.173 10.858 1.00 63.53 272 ASN A C 1
ATOM 2079 O O . ASN A 1 272 ? -15.421 18.663 10.882 1.00 63.53 272 ASN A O 1
ATOM 2083 N N . ALA A 1 273 ? -13.738 17.783 9.709 1.00 65.31 273 ALA A N 1
ATOM 2084 C CA . ALA A 1 273 ? -14.294 18.075 8.385 1.00 65.31 273 ALA A CA 1
ATOM 2085 C C . ALA A 1 273 ? -14.400 16.816 7.502 1.00 65.31 273 ALA A C 1
ATOM 2087 O O . ALA A 1 273 ? -14.242 16.873 6.284 1.00 65.31 273 ALA A O 1
ATOM 2088 N N . VAL A 1 274 ? -14.712 15.669 8.118 1.00 64.44 274 VAL A N 1
ATOM 2089 C CA . VAL A 1 274 ? -14.787 14.335 7.483 1.00 64.44 274 VAL A CA 1
ATOM 2090 C C . VAL A 1 274 ? -15.699 14.300 6.247 1.00 64.44 274 VAL A C 1
ATOM 2092 O O . VAL A 1 274 ? -15.426 13.574 5.294 1.00 64.44 274 VAL A O 1
ATOM 2095 N N . SER A 1 275 ? -16.751 15.120 6.205 1.00 67.75 275 SER A N 1
ATOM 2096 C CA . SER A 1 275 ? -17.678 15.211 5.063 1.00 67.75 275 SER A CA 1
ATOM 2097 C C . SER A 1 275 ? -17.062 15.771 3.771 1.00 67.75 275 SER A C 1
ATOM 2099 O O . SER A 1 275 ? -17.646 15.587 2.706 1.00 67.75 275 SER A O 1
ATOM 2101 N N . TYR A 1 276 ? -15.895 16.421 3.842 1.00 72.19 276 TYR A N 1
ATOM 2102 C CA . TYR A 1 276 ? -15.156 16.912 2.672 1.00 72.19 276 TYR A CA 1
ATOM 2103 C C . TYR A 1 276 ? -14.166 15.886 2.109 1.00 72.19 276 TYR A C 1
ATOM 2105 O O . TYR A 1 276 ? -13.666 16.066 1.001 1.00 72.19 276 TYR A O 1
ATOM 2113 N N . LEU A 1 277 ? -13.882 14.822 2.863 1.00 75.81 277 LEU A N 1
ATOM 2114 C CA . LEU A 1 277 ? -12.974 13.756 2.459 1.00 75.81 277 LEU A CA 1
ATOM 2115 C C . LEU A 1 277 ? -13.654 12.808 1.470 1.00 75.81 277 LEU A C 1
ATOM 2117 O O . LEU A 1 277 ? -14.814 12.430 1.678 1.00 75.81 277 LEU A O 1
ATOM 2121 N N . GLN A 1 278 ? -12.922 12.362 0.445 1.00 80.75 278 GLN A N 1
ATOM 2122 C CA . GLN A 1 278 ? -13.436 11.389 -0.521 1.00 80.75 278 GLN A CA 1
ATOM 2123 C C . GLN A 1 278 ? -13.967 10.119 0.156 1.00 80.75 278 GLN A C 1
ATOM 2125 O O . GLN A 1 278 ? -13.388 9.679 1.149 1.00 80.75 278 GLN A O 1
ATOM 2130 N N . PRO A 1 279 ? -15.051 9.511 -0.367 1.00 84.38 279 PRO A N 1
ATOM 2131 C CA . PRO A 1 279 ? -15.532 8.210 0.082 1.00 84.38 279 PRO A CA 1
ATOM 2132 C C . PRO A 1 279 ? -14.385 7.225 0.293 1.00 84.38 279 PRO A C 1
ATOM 2134 O O . PRO A 1 279 ? -13.489 7.108 -0.537 1.00 84.38 279 PRO A O 1
ATOM 2137 N N . ASN A 1 280 ? -14.421 6.542 1.426 1.00 88.00 280 ASN A N 1
ATOM 2138 C CA . ASN A 1 280 ? -13.371 5.641 1.863 1.00 88.00 280 ASN A CA 1
ATOM 2139 C C . ASN A 1 280 ? -14.012 4.300 2.248 1.00 88.00 280 ASN A C 1
ATOM 2141 O O . ASN A 1 280 ? -15.088 4.303 2.849 1.00 88.00 280 ASN A O 1
ATOM 2145 N N . LEU A 1 281 ? -13.373 3.182 1.887 1.00 93.25 281 LEU A N 1
ATOM 2146 C CA . LEU A 1 281 ? -13.925 1.841 2.075 1.00 93.25 281 LEU A CA 1
ATOM 2147 C C . LEU A 1 281 ? -14.237 1.559 3.546 1.00 93.25 281 LEU A C 1
ATOM 2149 O O . LEU A 1 281 ? -15.395 1.333 3.881 1.00 93.25 281 LEU A O 1
ATOM 2153 N N . THR A 1 282 ? -13.230 1.606 4.419 1.00 93.81 282 THR A N 1
ATOM 2154 C CA . THR A 1 282 ? -13.378 1.267 5.843 1.00 93.81 282 THR A CA 1
ATOM 2155 C C . THR A 1 282 ? -14.390 2.170 6.541 1.00 93.81 282 THR A C 1
ATOM 2157 O O . THR A 1 282 ? -15.292 1.668 7.205 1.00 93.81 282 THR A O 1
ATOM 2160 N N . ARG A 1 283 ? -14.356 3.481 6.288 1.00 89.00 283 ARG A N 1
ATOM 2161 C CA . ARG A 1 283 ? -15.300 4.460 6.849 1.00 89.00 283 ARG A CA 1
ATOM 2162 C C . ARG A 1 283 ? -16.756 4.221 6.446 1.00 89.00 283 ARG A C 1
ATOM 2164 O O . ARG A 1 283 ? -17.660 4.538 7.215 1.00 89.00 283 ARG A O 1
ATOM 2171 N N . LEU A 1 284 ? -16.992 3.717 5.235 1.00 90.38 284 LEU A N 1
ATOM 2172 C CA . LEU A 1 284 ? -18.336 3.451 4.713 1.00 90.38 284 LEU A CA 1
ATOM 2173 C C . LEU A 1 284 ? -18.784 1.999 4.919 1.00 90.38 284 LEU A C 1
ATOM 2175 O O . LEU A 1 284 ? -19.936 1.677 4.627 1.00 90.38 284 LEU A O 1
ATOM 2179 N N . HIS A 1 285 ? -17.902 1.132 5.419 1.00 92.94 285 HIS A N 1
ATOM 2180 C CA . HIS A 1 285 ? -18.206 -0.271 5.643 1.00 92.94 285 HIS A CA 1
ATOM 2181 C C . HIS A 1 285 ? -18.878 -0.463 7.018 1.00 92.94 285 HIS A C 1
ATOM 2183 O O . HIS A 1 285 ? -18.242 -0.225 8.047 1.00 92.94 285 HIS A O 1
ATOM 2189 N N . PRO A 1 286 ? -20.147 -0.916 7.082 1.00 90.06 286 PRO A N 1
ATOM 2190 C CA . PRO A 1 286 ? -20.906 -0.986 8.338 1.00 90.06 286 PRO A CA 1
ATOM 2191 C C . PRO A 1 286 ? -20.281 -1.945 9.360 1.00 90.06 286 PRO A C 1
ATOM 2193 O O . PRO A 1 286 ? -20.319 -1.683 10.559 1.00 90.06 286 PRO A O 1
ATOM 2196 N N . ASP A 1 287 ? -19.637 -3.009 8.879 1.00 92.81 287 ASP A N 1
ATOM 2197 C CA . ASP A 1 287 ? -19.015 -4.044 9.705 1.00 92.81 287 ASP A CA 1
ATOM 2198 C C . ASP A 1 287 ? -17.480 -3.959 9.678 1.00 92.81 287 ASP A C 1
ATOM 2200 O O . ASP A 1 287 ? -16.795 -4.982 9.730 1.00 92.81 287 ASP A O 1
ATOM 2204 N N . LYS A 1 288 ? -16.909 -2.745 9.568 1.00 94.06 288 LYS A N 1
ATOM 2205 C CA . LYS A 1 288 ? -15.449 -2.523 9.458 1.00 94.06 288 LYS A CA 1
ATOM 2206 C C . LYS A 1 288 ? -14.626 -3.124 10.607 1.00 94.06 288 LYS A C 1
ATOM 2208 O O . LYS A 1 288 ? -13.427 -3.319 10.470 1.00 94.06 288 LYS A O 1
ATOM 2213 N N . PHE A 1 289 ? -15.248 -3.435 11.742 1.00 94.69 289 PHE A N 1
ATOM 2214 C CA . PHE A 1 289 ? -14.584 -4.067 12.886 1.00 94.69 289 PHE A CA 1
ATOM 2215 C C . PHE A 1 289 ? -14.861 -5.571 13.015 1.00 94.69 289 PHE A C 1
ATOM 2217 O O . PHE A 1 289 ? -14.353 -6.200 13.935 1.00 94.69 289 PHE A O 1
ATOM 2224 N N . SER A 1 290 ? -15.630 -6.174 12.107 1.00 96.25 290 SER A N 1
ATOM 2225 C CA . SER A 1 290 ? -15.892 -7.618 12.121 1.00 96.25 290 SER A CA 1
ATOM 2226 C C . SER A 1 290 ? -14.621 -8.451 11.919 1.00 96.25 290 SER A C 1
ATOM 2228 O O . SER A 1 290 ? -13.605 -7.970 11.407 1.00 96.25 290 SER A O 1
ATOM 2230 N N . ASP A 1 291 ? -14.666 -9.713 12.340 1.00 97.00 291 ASP A N 1
ATOM 2231 C CA . ASP A 1 291 ? -13.563 -10.656 12.132 1.00 97.00 291 ASP A CA 1
ATOM 2232 C C . ASP A 1 291 ? -13.434 -11.031 10.652 1.00 97.00 291 ASP A C 1
ATOM 2234 O O . ASP A 1 291 ? -12.326 -11.170 10.136 1.00 97.00 291 ASP A O 1
ATOM 2238 N N . GLU A 1 292 ? -14.562 -11.101 9.951 1.00 96.31 292 GLU A N 1
ATOM 2239 C CA . GLU A 1 292 ? -14.653 -11.349 8.518 1.00 96.31 292 GLU A CA 1
ATOM 2240 C C . GLU A 1 292 ? -13.954 -10.237 7.728 1.00 96.31 292 GLU A C 1
ATOM 2242 O O . GLU A 1 292 ? -13.089 -10.509 6.895 1.00 96.31 292 GLU A O 1
ATOM 2247 N N . PHE A 1 293 ? -14.252 -8.972 8.041 1.00 97.12 293 PHE A N 1
ATOM 2248 C CA . PHE A 1 293 ? -13.583 -7.837 7.408 1.00 97.12 293 PHE A CA 1
ATOM 2249 C C . PHE A 1 293 ? -12.118 -7.710 7.859 1.00 97.12 293 PHE A C 1
ATOM 2251 O O . PHE A 1 293 ? -11.249 -7.315 7.082 1.00 97.12 293 PHE A O 1
ATOM 2258 N N . PHE A 1 294 ? -11.792 -8.107 9.097 1.00 97.44 294 PHE A N 1
ATOM 2259 C CA . PHE A 1 294 ? -10.401 -8.198 9.543 1.00 97.44 294 PHE A CA 1
ATOM 2260 C C . PHE A 1 294 ? -9.588 -9.192 8.697 1.00 97.44 294 PHE A C 1
ATOM 2262 O O . PHE A 1 294 ? -8.421 -8.919 8.419 1.00 97.44 294 PHE A O 1
ATOM 2269 N N . VAL A 1 295 ? -10.170 -10.318 8.286 1.00 97.50 295 VAL A N 1
ATOM 2270 C CA . VAL A 1 295 ? -9.525 -11.280 7.380 1.00 97.50 295 VAL A CA 1
ATOM 2271 C C . VAL A 1 295 ? -9.462 -10.732 5.954 1.00 97.50 295 VAL A C 1
ATOM 2273 O O . VAL A 1 295 ? -8.398 -10.776 5.340 1.00 97.50 295 VAL A O 1
ATOM 2276 N N . GLU A 1 296 ? -10.560 -10.168 5.447 1.00 97.00 296 GLU A N 1
ATOM 2277 C CA . GLU A 1 296 ? -10.644 -9.655 4.073 1.00 97.00 296 GLU A CA 1
ATOM 2278 C C . GLU A 1 296 ? -9.548 -8.625 3.769 1.00 97.00 296 GLU A C 1
ATOM 2280 O O . GLU A 1 296 ? -8.858 -8.754 2.758 1.00 97.00 296 GLU A O 1
ATOM 2285 N N . ARG A 1 297 ? -9.281 -7.677 4.678 1.00 97.38 297 ARG A N 1
ATOM 2286 C CA . ARG A 1 297 ? -8.224 -6.666 4.470 1.00 97.38 297 ARG A CA 1
ATOM 2287 C C . ARG A 1 297 ? -6.803 -7.219 4.494 1.00 97.38 297 ARG A C 1
ATOM 2289 O O . ARG A 1 297 ? -5.927 -6.653 3.855 1.00 97.38 297 ARG A O 1
ATOM 2296 N N . ARG A 1 298 ? -6.563 -8.352 5.154 1.00 97.00 298 ARG A N 1
ATOM 2297 C CA . ARG A 1 298 ? -5.261 -9.044 5.118 1.00 97.00 298 ARG A CA 1
ATOM 2298 C C . ARG A 1 298 ? -5.045 -9.841 3.829 1.00 97.00 298 ARG A C 1
ATOM 2300 O O . ARG A 1 298 ? -3.905 -10.116 3.467 1.00 97.00 298 ARG A O 1
ATOM 2307 N N . LEU A 1 299 ? -6.126 -10.202 3.138 1.00 97.56 299 LEU A N 1
ATOM 2308 C CA . LEU A 1 299 ? -6.064 -10.835 1.822 1.00 97.56 299 LEU A CA 1
ATOM 2309 C C . LEU A 1 299 ? -5.985 -9.794 0.700 1.00 97.56 299 LEU A C 1
ATOM 2311 O O . LEU A 1 299 ? -5.194 -9.960 -0.223 1.00 97.56 299 LEU A O 1
ATOM 2315 N N . ASN A 1 300 ? -6.776 -8.717 0.785 1.00 97.75 300 ASN A N 1
ATOM 2316 C CA . ASN A 1 300 ? -7.022 -7.818 -0.351 1.00 97.75 300 ASN A CA 1
ATOM 2317 C C . ASN A 1 300 ? -6.788 -6.325 -0.079 1.00 97.75 300 ASN A C 1
ATOM 2319 O O . ASN A 1 300 ? -7.071 -5.494 -0.953 1.00 97.75 300 ASN A O 1
ATOM 2323 N N . GLY A 1 301 ? -6.337 -5.972 1.124 1.00 97.25 301 GLY A N 1
ATOM 2324 C CA . GLY A 1 301 ? -6.055 -4.594 1.508 1.00 97.25 301 GLY A CA 1
ATOM 2325 C C . GLY A 1 301 ? -4.725 -4.081 0.980 1.00 97.25 301 GLY A C 1
ATOM 2326 O O . GLY A 1 301 ? -4.124 -4.658 0.070 1.00 97.25 301 GLY A O 1
ATOM 2327 N N . PHE A 1 302 ? -4.272 -2.973 1.556 1.00 96.88 302 PHE A N 1
ATOM 2328 C CA . PHE A 1 302 ? -3.030 -2.295 1.176 1.00 96.88 302 PHE A CA 1
ATOM 2329 C C . PHE A 1 302 ? -1.748 -3.120 1.396 1.00 96.88 302 PHE A C 1
ATOM 2331 O O . PHE A 1 302 ? -0.733 -2.878 0.750 1.00 96.88 302 PHE A O 1
ATOM 2338 N N . HIS A 1 303 ? -1.780 -4.140 2.255 1.00 97.00 303 HIS A N 1
ATOM 2339 C CA . HIS A 1 303 ? -0.625 -4.941 2.652 1.00 97.00 303 HIS A CA 1
ATOM 2340 C C . HIS A 1 303 ? -0.895 -6.436 2.422 1.00 97.00 303 HIS A C 1
ATOM 2342 O O . HIS A 1 303 ? -0.982 -7.217 3.372 1.00 97.00 303 HIS A O 1
ATOM 2348 N N . PRO A 1 304 ? -1.119 -6.842 1.162 1.00 91.12 304 PRO A N 1
ATOM 2349 C CA . PRO A 1 304 ? -1.540 -8.199 0.851 1.00 91.12 304 PRO A CA 1
ATOM 2350 C C . PRO A 1 304 ? -0.372 -9.197 0.945 1.00 91.12 304 PRO A C 1
ATOM 2352 O O . PRO A 1 304 ? 0.800 -8.820 1.040 1.00 91.12 304 PRO A O 1
ATOM 2355 N N . GLY A 1 305 ? -0.690 -10.491 0.860 1.00 82.06 305 GLY A N 1
ATOM 2356 C CA . GLY A 1 305 ? 0.305 -11.543 0.605 1.00 82.06 305 GLY A CA 1
ATOM 2357 C C . GLY A 1 305 ? 1.207 -11.911 1.788 1.00 82.06 305 GLY A C 1
ATOM 2358 O O . GLY A 1 305 ? 2.229 -12.556 1.593 1.00 82.06 305 GLY A O 1
ATOM 2359 N N . GLN A 1 306 ? 0.854 -11.527 3.018 1.00 92.12 306 GLN A N 1
ATOM 2360 C CA . GLN A 1 306 ? 1.682 -11.827 4.199 1.00 92.12 306 GLN A CA 1
ATOM 2361 C C . GLN A 1 306 ? 1.357 -13.167 4.882 1.00 92.12 306 GLN A C 1
ATOM 2363 O O . GLN A 1 306 ? 2.000 -13.541 5.864 1.00 92.12 306 GLN A O 1
ATOM 2368 N N . MET A 1 307 ? 0.335 -13.884 4.408 1.00 95.12 307 MET A N 1
ATOM 2369 C CA . MET A 1 307 ? -0.163 -15.114 5.031 1.00 95.12 307 MET A CA 1
ATOM 2370 C C . MET A 1 307 ? 0.833 -16.265 4.868 1.00 95.12 307 MET A C 1
ATOM 2372 O O . MET A 1 307 ? 0.912 -16.905 3.820 1.00 95.12 307 MET A O 1
ATOM 2376 N N . LYS A 1 308 ? 1.552 -16.597 5.941 1.00 96.69 308 LYS A N 1
ATOM 2377 C CA . LYS A 1 308 ? 2.493 -17.719 5.960 1.00 96.69 308 LYS A CA 1
ATOM 2378 C C . LYS A 1 308 ? 1.821 -18.986 6.479 1.00 96.69 308 LYS A C 1
ATOM 2380 O O . LYS A 1 308 ? 1.348 -19.012 7.617 1.00 96.69 308 LYS A O 1
ATOM 2385 N N . ARG A 1 309 ? 1.830 -20.049 5.669 1.00 96.81 309 ARG A N 1
ATOM 2386 C CA . ARG A 1 309 ? 1.373 -21.385 6.080 1.00 96.81 309 ARG A CA 1
ATOM 2387 C C . ARG A 1 309 ? 2.283 -21.939 7.183 1.00 96.81 309 ARG A C 1
ATOM 2389 O O . ARG A 1 309 ? 3.508 -21.859 7.078 1.00 96.81 309 ARG A O 1
ATOM 2396 N N . VAL A 1 310 ? 1.679 -22.502 8.225 1.00 97.44 310 VAL A N 1
ATOM 2397 C CA . VAL A 1 310 ? 2.355 -23.220 9.310 1.00 97.44 310 VAL A CA 1
ATOM 2398 C C . VAL A 1 310 ? 1.715 -24.590 9.517 1.00 97.44 310 VAL A C 1
ATOM 2400 O O . VAL A 1 310 ? 0.516 -24.768 9.285 1.00 97.44 310 VAL A O 1
ATOM 2403 N N . ASP A 1 311 ? 2.527 -25.542 9.964 1.00 94.88 311 ASP A N 1
ATOM 2404 C CA . ASP A 1 311 ? 2.121 -26.917 10.255 1.00 94.88 311 ASP A CA 1
ATOM 2405 C C . ASP A 1 311 ? 2.158 -27.180 11.768 1.00 94.88 311 ASP A C 1
ATOM 2407 O O . ASP A 1 311 ? 2.730 -26.401 12.528 1.00 94.88 311 ASP A O 1
ATOM 2411 N N . ASP A 1 312 ? 1.531 -28.271 12.212 1.00 94.75 312 ASP A N 1
ATOM 2412 C CA . ASP A 1 312 ? 1.545 -28.745 13.608 1.00 94.75 312 ASP A CA 1
ATOM 2413 C C . ASP A 1 312 ? 0.988 -27.762 14.663 1.00 94.75 312 ASP A C 1
ATOM 2415 O O . ASP A 1 312 ? 1.248 -27.889 15.863 1.00 94.75 312 ASP A O 1
ATOM 2419 N N . HIS A 1 313 ? 0.149 -26.816 14.234 1.00 96.75 313 HIS A N 1
ATOM 2420 C CA . HIS A 1 313 ? -0.554 -25.870 15.098 1.00 96.75 313 HIS A CA 1
ATOM 2421 C C . HIS A 1 313 ? -2.086 -25.978 14.957 1.00 96.75 313 HIS A C 1
ATOM 2423 O O . HIS A 1 313 ? -2.589 -26.432 13.928 1.00 96.75 313 HIS A O 1
ATOM 2429 N N . PRO A 1 314 ? -2.865 -25.529 15.967 1.00 96.94 314 PRO A N 1
ATOM 2430 C CA . PRO A 1 314 ? -4.327 -25.428 15.860 1.00 96.94 314 PRO A CA 1
ATOM 2431 C C . PRO A 1 314 ? -4.822 -24.471 14.760 1.00 96.94 314 PRO A C 1
ATOM 2433 O O . PRO A 1 314 ? -5.979 -24.547 14.361 1.00 96.94 314 PRO A O 1
ATOM 2436 N N . TRP A 1 315 ? -3.955 -23.579 14.281 1.00 98.31 315 TRP A N 1
ATOM 2437 C CA . TRP A 1 315 ? -4.174 -22.649 13.173 1.00 98.31 315 TRP A CA 1
ATOM 2438 C C . TRP A 1 315 ? -3.281 -23.031 11.987 1.00 98.31 315 TRP A C 1
ATOM 2440 O O . TRP A 1 315 ? -2.250 -23.676 12.166 1.00 98.31 315 TRP A O 1
ATOM 2450 N N . GLN A 1 316 ? -3.659 -22.623 10.776 1.00 98.12 316 GLN A N 1
ATOM 2451 C CA . GLN A 1 316 ? -2.943 -22.983 9.543 1.00 98.12 316 GLN A CA 1
ATOM 2452 C C . GLN A 1 316 ? -2.096 -21.832 9.011 1.00 98.12 316 GLN A C 1
ATOM 2454 O O . GLN A 1 316 ? -1.136 -22.072 8.285 1.00 98.12 316 GLN A O 1
ATOM 2459 N N . TYR A 1 317 ? -2.425 -20.593 9.373 1.00 98.44 317 TYR A N 1
ATOM 2460 C CA . TYR A 1 317 ? -1.754 -19.411 8.849 1.00 98.44 317 TYR A CA 1
ATOM 2461 C C . TYR A 1 317 ? -1.368 -18.440 9.949 1.00 98.44 317 TYR A C 1
ATOM 2463 O O . TYR A 1 317 ? -2.072 -18.311 10.954 1.00 98.44 317 TYR A O 1
ATOM 2471 N N . ILE A 1 318 ? -0.257 -17.740 9.732 1.00 98.50 318 ILE A N 1
ATOM 2472 C CA . ILE A 1 318 ? 0.171 -16.616 10.560 1.00 98.50 318 ILE A CA 1
ATOM 2473 C C . ILE A 1 318 ? 0.532 -15.406 9.704 1.00 98.50 318 ILE A C 1
ATOM 2475 O O . ILE A 1 318 ? 1.002 -15.549 8.576 1.00 98.50 318 ILE A O 1
ATOM 2479 N N . ILE A 1 319 ? 0.387 -14.225 10.294 1.00 98.44 319 ILE A N 1
ATOM 2480 C CA . ILE A 1 319 ? 1.063 -13.000 9.866 1.00 98.44 319 ILE A CA 1
ATOM 2481 C C . ILE A 1 319 ? 1.779 -12.447 11.090 1.00 98.44 319 ILE A C 1
ATOM 2483 O O . ILE A 1 319 ? 1.176 -12.356 12.161 1.00 98.44 319 ILE A O 1
ATOM 2487 N N . ARG A 1 320 ? 3.057 -12.094 10.943 1.00 98.12 320 ARG A N 1
ATOM 2488 C CA . ARG A 1 320 ? 3.906 -11.658 12.052 1.00 98.12 320 ARG A CA 1
ATOM 2489 C C . ARG A 1 320 ? 4.712 -10.424 11.671 1.00 98.12 320 ARG A C 1
ATOM 2491 O O . ARG A 1 320 ? 5.439 -10.457 10.684 1.00 98.12 320 ARG A O 1
ATOM 2498 N N . TYR A 1 321 ? 4.642 -9.397 12.511 1.00 98.06 321 TYR A N 1
ATOM 2499 C CA . TYR A 1 321 ? 5.466 -8.194 12.415 1.00 98.06 321 TYR A CA 1
ATOM 2500 C C . TYR A 1 321 ? 6.426 -8.111 13.603 1.00 98.06 321 TYR A C 1
ATOM 2502 O O . TYR A 1 321 ? 6.063 -8.443 14.735 1.00 98.06 321 TYR A O 1
ATOM 2510 N N . GLU A 1 322 ? 7.655 -7.677 13.335 1.00 96.50 322 GLU A N 1
ATOM 2511 C CA . GLU A 1 322 ? 8.763 -7.606 14.290 1.00 96.50 322 GLU A CA 1
ATOM 2512 C C . GLU A 1 322 ? 9.333 -6.189 14.302 1.00 96.50 322 GLU A C 1
ATOM 2514 O O . GLU A 1 322 ? 9.800 -5.697 13.277 1.00 96.50 322 GLU A O 1
ATOM 2519 N N . PHE A 1 323 ? 9.331 -5.554 15.471 1.00 96.50 323 PHE A N 1
ATOM 2520 C CA . PHE A 1 323 ? 9.842 -4.198 15.664 1.00 96.50 323 PHE A CA 1
ATOM 2521 C C . PHE A 1 323 ? 10.863 -4.082 16.791 1.00 96.50 323 PHE A C 1
ATOM 2523 O O . PHE A 1 323 ? 11.398 -3.004 16.957 1.00 96.50 323 PHE A O 1
ATOM 2530 N N . LYS A 1 324 ? 11.189 -5.157 17.522 1.00 93.50 324 LYS A N 1
ATOM 2531 C CA . LYS A 1 324 ? 12.026 -5.171 18.745 1.00 93.50 324 LYS A CA 1
ATOM 2532 C C . LYS A 1 324 ? 13.305 -4.311 18.728 1.00 93.50 324 LYS A C 1
ATOM 2534 O O . LYS A 1 324 ? 13.763 -3.886 19.784 1.00 93.50 324 LYS A O 1
ATOM 2539 N N . ASP A 1 325 ? 13.880 -4.079 17.551 1.00 92.12 325 ASP A N 1
ATOM 2540 C CA . ASP A 1 325 ? 15.141 -3.369 17.361 1.00 92.12 325 ASP A CA 1
ATOM 2541 C C . ASP A 1 325 ? 14.938 -1.897 16.961 1.00 92.12 325 ASP A C 1
ATOM 2543 O O . ASP A 1 325 ? 15.824 -1.326 16.335 1.00 92.12 325 ASP A O 1
ATOM 2547 N N . VAL A 1 326 ? 13.792 -1.273 17.260 1.00 95.81 326 VAL A N 1
ATOM 2548 C CA . VAL A 1 326 ? 13.559 0.169 17.035 1.00 95.81 326 VAL A CA 1
ATOM 2549 C C . VAL A 1 326 ? 13.385 0.944 18.337 1.00 95.81 326 VAL A C 1
ATOM 2551 O O . VAL A 1 326 ? 12.992 0.391 19.368 1.00 95.81 326 VAL A O 1
ATOM 2554 N N . SER A 1 327 ? 13.648 2.245 18.279 1.00 94.75 327 SER A N 1
ATOM 2555 C CA . SER A 1 327 ? 13.319 3.189 19.342 1.00 94.75 327 SER A CA 1
ATOM 2556 C C . SER A 1 327 ? 11.974 3.837 19.037 1.00 94.75 327 SER A C 1
ATOM 2558 O O . SER A 1 327 ? 11.771 4.354 17.935 1.00 94.75 327 SER A O 1
ATOM 2560 N N . ILE A 1 328 ? 11.079 3.834 20.024 1.00 94.62 328 ILE A N 1
ATOM 2561 C CA . ILE A 1 328 ? 9.757 4.447 19.900 1.00 94.62 328 ILE A CA 1
ATOM 2562 C C . ILE A 1 328 ? 9.617 5.679 20.792 1.00 94.62 328 ILE A C 1
ATOM 2564 O O . ILE A 1 328 ? 10.287 5.784 21.822 1.00 94.62 328 ILE A O 1
ATOM 2568 N N . ASP A 1 329 ? 8.725 6.585 20.407 1.00 92.50 329 ASP A N 1
ATOM 2569 C CA . ASP A 1 329 ? 8.313 7.720 21.230 1.00 92.50 329 ASP A CA 1
ATOM 2570 C C . ASP A 1 329 ? 7.751 7.260 22.590 1.00 92.50 329 ASP A C 1
ATOM 2572 O O . ASP A 1 329 ? 7.058 6.244 22.688 1.00 92.50 329 ASP A O 1
ATOM 2576 N N . GLU A 1 330 ? 8.009 8.026 23.653 1.00 89.88 330 GLU A N 1
ATOM 2577 C CA . GLU A 1 330 ? 7.564 7.705 25.018 1.00 89.88 330 GLU A CA 1
ATOM 2578 C C . GLU A 1 330 ? 6.030 7.631 25.171 1.00 89.88 330 GLU A C 1
ATOM 2580 O O . GLU A 1 330 ? 5.505 6.903 26.028 1.00 89.88 330 GLU A O 1
ATOM 2585 N N . ASN A 1 331 ? 5.296 8.360 24.327 1.00 89.44 331 ASN A N 1
ATOM 2586 C CA . ASN A 1 331 ? 3.837 8.375 24.259 1.00 89.44 331 ASN A CA 1
ATOM 2587 C C . ASN A 1 331 ? 3.290 7.473 23.145 1.00 89.44 331 ASN A C 1
ATOM 2589 O O . ASN A 1 331 ? 2.068 7.328 23.025 1.00 89.44 331 ASN A O 1
ATOM 2593 N N . GLY A 1 332 ? 4.174 6.861 22.358 1.00 93.56 332 GLY A N 1
ATOM 2594 C CA . GLY A 1 332 ? 3.839 5.905 21.318 1.00 93.56 332 GLY A CA 1
ATOM 2595 C C . GLY A 1 332 ? 3.422 4.543 21.872 1.00 93.56 332 GLY A C 1
ATOM 2596 O O . GLY A 1 332 ? 3.801 4.129 22.971 1.00 93.56 332 GLY A O 1
ATOM 2597 N N . ILE A 1 333 ? 2.619 3.832 21.089 1.00 95.50 333 ILE A N 1
ATOM 2598 C CA . ILE A 1 333 ? 2.208 2.452 21.325 1.00 95.50 333 ILE A CA 1
ATOM 2599 C C . ILE A 1 333 ? 2.616 1.650 20.089 1.00 95.50 333 ILE A C 1
ATOM 2601 O O . ILE A 1 333 ? 2.079 1.843 19.002 1.00 95.50 333 ILE A O 1
ATOM 2605 N N . LEU A 1 334 ? 3.563 0.735 20.268 1.00 97.25 334 LEU A N 1
ATOM 2606 C CA . LEU A 1 334 ? 3.980 -0.235 19.259 1.00 97.25 334 LEU A CA 1
ATOM 2607 C C . LEU A 1 334 ? 4.265 -1.566 19.962 1.00 97.25 334 LEU A C 1
ATOM 2609 O O . LEU A 1 334 ? 4.751 -1.564 21.101 1.00 97.25 334 LEU A O 1
ATOM 2613 N N . PRO A 1 335 ? 3.980 -2.712 19.333 1.00 97.75 335 PRO A N 1
ATOM 2614 C CA . PRO A 1 335 ? 4.461 -3.986 19.829 1.00 97.75 335 PRO A CA 1
ATOM 2615 C C . PRO A 1 335 ? 5.919 -4.224 19.410 1.00 97.75 335 PRO A C 1
ATOM 2617 O O . PRO A 1 335 ? 6.290 -3.942 18.279 1.00 97.75 335 PRO A O 1
ATOM 2620 N N . GLN A 1 336 ? 6.736 -4.812 20.287 1.00 97.44 336 GLN A N 1
ATOM 2621 C CA . GLN A 1 336 ? 8.047 -5.368 19.918 1.00 97.44 336 GLN A CA 1
ATOM 2622 C C . GLN A 1 336 ? 7.892 -6.485 18.881 1.00 97.44 336 GLN A C 1
ATOM 2624 O O . GLN A 1 336 ? 8.708 -6.615 17.975 1.00 97.44 336 GLN A O 1
ATOM 2629 N N . TYR A 1 337 ? 6.832 -7.281 19.011 1.00 98.00 337 TYR A N 1
ATOM 2630 C CA . TYR A 1 337 ? 6.343 -8.168 17.963 1.00 98.00 337 TYR A CA 1
ATOM 2631 C C . TYR A 1 337 ? 4.837 -8.359 18.119 1.00 98.00 337 TYR A C 1
ATOM 2633 O O . TYR A 1 337 ? 4.301 -8.290 19.233 1.00 98.00 337 TYR A O 1
ATOM 2641 N N . ILE A 1 338 ? 4.170 -8.657 17.012 1.00 98.69 338 ILE A N 1
ATOM 2642 C CA . ILE A 1 338 ? 2.753 -9.000 16.990 1.00 98.69 338 ILE A CA 1
ATOM 2643 C C . ILE A 1 338 ? 2.483 -10.060 15.924 1.00 98.69 338 ILE A C 1
ATOM 2645 O O . ILE A 1 338 ? 3.014 -9.992 14.819 1.00 98.69 338 ILE A O 1
ATOM 2649 N N . GLU A 1 339 ? 1.678 -11.062 16.266 1.00 98.75 339 GLU A N 1
ATOM 2650 C CA . GLU A 1 339 ? 1.362 -12.206 15.415 1.00 98.75 339 GLU A CA 1
ATOM 2651 C C . GLU A 1 339 ? -0.143 -12.481 15.429 1.00 98.75 339 GLU A C 1
ATOM 2653 O O . GLU A 1 339 ? -0.712 -12.786 16.478 1.00 98.75 339 GLU A O 1
ATOM 2658 N N . ALA A 1 340 ? -0.785 -12.404 14.264 1.00 98.75 340 ALA A N 1
ATOM 2659 C CA . ALA A 1 340 ? -2.147 -12.879 14.060 1.00 98.75 340 ALA A CA 1
ATOM 2660 C C . ALA A 1 340 ? -2.107 -14.305 13.513 1.00 98.75 340 ALA A C 1
ATOM 2662 O O . ALA A 1 340 ? -1.326 -14.616 12.616 1.00 98.75 340 ALA A O 1
ATOM 2663 N N . ARG A 1 341 ? -2.961 -15.166 14.059 1.00 98.75 341 ARG A N 1
ATOM 2664 C CA . ARG A 1 341 ? -3.090 -16.583 13.706 1.00 98.75 341 ARG A CA 1
ATOM 2665 C C . ARG A 1 341 ? -4.472 -16.823 13.124 1.00 98.75 341 ARG A C 1
ATOM 2667 O O . ARG A 1 341 ? -5.440 -16.273 13.651 1.00 98.75 341 ARG A O 1
ATOM 2674 N N . PHE A 1 342 ? -4.575 -17.662 12.100 1.00 98.56 342 PHE A N 1
ATOM 2675 C CA . PHE A 1 342 ? -5.816 -17.898 11.366 1.00 98.56 342 PHE A CA 1
ATOM 2676 C C . PHE A 1 342 ? -6.069 -19.388 11.130 1.00 98.56 342 PHE A C 1
ATOM 2678 O O . PHE A 1 342 ? -5.165 -20.140 10.753 1.00 98.56 342 PHE A O 1
ATOM 2685 N N . CYS A 1 343 ? -7.315 -19.804 11.328 1.00 98.38 343 CYS A N 1
ATOM 2686 C CA . CYS A 1 343 ? -7.796 -21.132 10.969 1.00 98.38 343 CYS A CA 1
ATOM 2687 C C . CYS A 1 343 ? -8.333 -21.109 9.539 1.00 98.38 343 CYS A C 1
ATOM 2689 O O . CYS A 1 343 ? -9.049 -20.176 9.174 1.00 98.38 343 CYS A O 1
ATOM 2691 N N . LEU A 1 344 ? -8.020 -22.144 8.763 1.00 97.69 344 LEU A N 1
ATOM 2692 C CA . LEU A 1 344 ? -8.605 -22.374 7.446 1.00 97.69 344 LEU A CA 1
ATOM 2693 C C . LEU A 1 344 ? -9.585 -23.546 7.542 1.00 97.69 344 LEU A C 1
ATOM 2695 O O . LEU A 1 344 ? -9.169 -24.675 7.793 1.00 97.69 344 LEU A O 1
ATOM 2699 N N . ASP A 1 345 ? -10.870 -23.286 7.309 1.00 96.50 345 ASP A N 1
ATOM 2700 C CA . ASP A 1 345 ? -11.902 -24.319 7.195 1.00 96.50 345 ASP A CA 1
ATOM 2701 C C . ASP A 1 345 ? -12.764 -24.055 5.961 1.00 96.50 345 ASP A C 1
ATOM 2703 O O . ASP A 1 345 ? -13.165 -22.923 5.712 1.00 96.50 345 ASP A O 1
ATOM 2707 N N . ASN A 1 346 ? -13.031 -25.095 5.168 1.00 94.69 346 ASN A N 1
ATOM 2708 C CA . ASN A 1 346 ? -13.848 -25.005 3.952 1.00 94.69 346 ASN A CA 1
ATOM 2709 C C . ASN A 1 346 ? -13.496 -23.807 3.040 1.00 94.69 346 ASN A C 1
ATOM 2711 O O . ASN A 1 346 ? -14.389 -23.129 2.544 1.00 94.69 346 ASN A O 1
ATOM 2715 N N . GLN A 1 347 ? -12.196 -23.565 2.811 1.00 95.94 347 GLN A N 1
ATOM 2716 C CA . GLN A 1 347 ? -11.672 -22.468 1.970 1.00 95.94 347 GLN A CA 1
ATOM 2717 C C . GLN A 1 347 ? -11.935 -21.054 2.522 1.00 95.94 347 GLN A C 1
ATOM 2719 O O . GLN A 1 347 ? -11.776 -20.073 1.798 1.00 95.94 347 GLN A O 1
ATOM 2724 N N . GLN A 1 348 ? -12.301 -20.941 3.800 1.00 96.75 348 GLN A N 1
ATOM 2725 C CA . GLN A 1 348 ? -12.541 -19.679 4.486 1.00 96.75 348 GLN A CA 1
ATOM 2726 C C . GLN A 1 348 ? -11.591 -19.513 5.670 1.00 96.75 348 GLN A C 1
ATOM 2728 O O . GLN A 1 348 ? -11.382 -20.431 6.469 1.00 96.75 348 GLN A O 1
ATOM 2733 N N . LEU A 1 349 ? -11.006 -18.321 5.780 1.00 97.50 349 LEU A N 1
ATOM 2734 C CA . LEU A 1 349 ? -10.131 -17.960 6.888 1.00 97.50 349 LEU A CA 1
ATOM 2735 C C . LEU A 1 349 ? -10.926 -17.296 8.012 1.00 97.50 349 LEU A C 1
ATOM 2737 O O . LEU A 1 349 ? -11.746 -16.412 7.779 1.00 97.50 349 LEU A O 1
ATOM 2741 N N . THR A 1 350 ? -10.620 -17.676 9.248 1.00 97.62 350 THR A N 1
ATOM 2742 C CA . THR A 1 350 ? -11.126 -17.018 10.460 1.00 97.62 350 THR A CA 1
ATOM 2743 C C . THR A 1 350 ? -9.970 -16.720 11.411 1.00 97.62 350 THR A C 1
ATOM 2745 O O . THR A 1 350 ? -9.010 -17.497 11.467 1.00 97.62 350 THR A O 1
ATOM 2748 N N . PRO A 1 351 ? -10.001 -15.606 12.161 1.00 98.12 351 PRO A N 1
ATOM 2749 C CA . PRO A 1 351 ? -8.974 -15.351 13.159 1.00 98.12 351 PRO A CA 1
ATOM 2750 C C . PRO A 1 351 ? -9.056 -16.395 14.280 1.00 98.12 351 PRO A C 1
ATOM 2752 O O . PRO A 1 351 ? -10.133 -16.762 14.734 1.00 98.12 351 PRO A O 1
ATOM 2755 N N . HIS A 1 352 ? -7.901 -16.856 14.750 1.00 98.50 352 HIS A N 1
ATOM 2756 C CA . HIS A 1 352 ? -7.757 -17.746 15.903 1.00 98.50 352 HIS A CA 1
ATOM 2757 C C . HIS A 1 352 ? -7.335 -16.969 17.156 1.00 98.50 352 HIS A C 1
ATOM 2759 O O . HIS A 1 352 ? -7.874 -17.165 18.248 1.00 98.50 352 HIS A O 1
ATOM 2765 N N . SER A 1 353 ? -6.323 -16.110 17.016 1.00 98.62 353 SER A N 1
ATOM 2766 C CA . SER A 1 353 ? -5.788 -15.292 18.107 1.00 98.62 353 SER A CA 1
ATOM 2767 C C . SER A 1 353 ? -4.809 -14.242 17.596 1.00 98.62 353 SER A C 1
ATOM 2769 O O . SER A 1 353 ? -4.208 -14.429 16.540 1.00 98.62 353 SER A O 1
ATOM 2771 N N . ILE A 1 354 ? -4.568 -13.213 18.404 1.00 98.88 354 ILE A N 1
ATOM 2772 C CA . ILE A 1 354 ? -3.469 -12.259 18.229 1.00 98.88 354 ILE A CA 1
ATOM 2773 C C . ILE A 1 354 ? -2.581 -12.327 19.474 1.00 98.88 354 ILE A C 1
ATOM 2775 O O . ILE A 1 354 ? -3.067 -12.147 20.593 1.00 98.88 354 ILE A O 1
ATOM 2779 N N . GLU A 1 355 ? -1.295 -12.620 19.283 1.00 98.75 355 GLU A N 1
ATOM 2780 C CA . GLU A 1 355 ? -0.264 -12.610 20.326 1.00 98.75 355 GLU A CA 1
ATOM 2781 C C . GLU A 1 355 ? 0.664 -11.411 20.126 1.00 98.75 355 GLU A C 1
ATOM 2783 O O . GLU A 1 355 ? 1.091 -11.147 19.005 1.00 98.75 355 GLU A O 1
ATOM 2788 N N . TYR A 1 356 ? 0.989 -10.683 21.192 1.00 98.62 356 TYR A N 1
ATOM 2789 C CA . TYR A 1 356 ? 1.882 -9.527 21.120 1.00 98.62 356 TYR A CA 1
ATOM 2790 C C . TYR A 1 356 ? 2.649 -9.302 22.425 1.00 98.62 356 TYR A C 1
ATOM 2792 O O . TYR A 1 356 ? 2.290 -9.815 23.487 1.00 98.62 356 TYR A O 1
ATOM 2800 N N . LEU A 1 357 ? 3.716 -8.510 22.335 1.00 98.38 357 LEU A N 1
ATOM 2801 C CA . LEU A 1 357 ? 4.445 -7.946 23.473 1.00 98.38 357 LEU A CA 1
ATOM 2802 C C . LEU A 1 357 ? 4.647 -6.455 23.220 1.00 98.38 357 LEU A C 1
ATOM 2804 O O . LEU A 1 357 ? 5.279 -6.097 22.227 1.00 98.38 357 LEU A O 1
ATOM 2808 N N . LEU A 1 358 ? 4.126 -5.589 24.088 1.00 97.12 358 LEU A N 1
ATOM 2809 C CA . LEU A 1 358 ? 4.311 -4.144 23.950 1.00 97.12 358 LEU A CA 1
ATOM 2810 C C . LEU A 1 358 ? 5.710 -3.700 24.385 1.00 97.12 358 LEU A C 1
ATOM 2812 O O . LEU A 1 358 ? 6.390 -4.346 25.187 1.00 97.12 358 LEU A O 1
ATOM 2816 N N . TYR A 1 359 ? 6.147 -2.558 23.862 1.00 95.00 359 TYR A N 1
ATOM 2817 C CA . TYR A 1 359 ? 7.307 -1.860 24.405 1.00 95.00 359 TYR A CA 1
ATOM 2818 C C . TYR A 1 359 ? 7.067 -1.436 25.860 1.00 95.00 359 TYR A C 1
ATOM 2820 O O . TYR A 1 359 ? 6.022 -0.886 26.197 1.00 95.00 359 TYR A O 1
ATOM 2828 N N . GLY A 1 360 ? 8.052 -1.697 26.723 1.00 91.25 360 GLY A N 1
ATOM 2829 C CA . GLY A 1 360 ? 7.964 -1.434 28.164 1.00 91.25 360 GLY A CA 1
ATOM 2830 C C . GLY A 1 360 ? 7.287 -2.544 28.975 1.00 91.25 360 GLY A C 1
ATOM 2831 O O . GLY A 1 360 ? 7.338 -2.505 30.202 1.00 91.25 360 GLY A O 1
ATOM 2832 N N . GLU A 1 361 ? 6.717 -3.555 28.317 1.00 94.50 361 GLU A N 1
ATOM 2833 C CA . GLU A 1 361 ? 6.165 -4.743 28.970 1.00 94.50 361 GLU A CA 1
ATOM 2834 C C . GLU A 1 361 ? 7.127 -5.935 28.887 1.00 94.50 361 GLU A C 1
ATOM 2836 O O . GLU A 1 361 ? 7.981 -6.028 28.002 1.00 94.50 361 GLU A O 1
ATOM 2841 N N . THR A 1 362 ? 6.982 -6.866 29.832 1.00 93.06 362 THR A N 1
ATOM 2842 C CA . THR A 1 362 ? 7.768 -8.111 29.905 1.00 93.06 362 THR A CA 1
ATOM 2843 C C . THR A 1 362 ? 6.934 -9.361 29.642 1.00 93.06 362 THR A C 1
ATOM 2845 O O . THR A 1 362 ? 7.489 -10.425 29.374 1.00 93.06 362 THR A O 1
ATOM 2848 N N . GLU A 1 363 ? 5.609 -9.258 29.745 1.00 96.31 363 GLU A N 1
ATOM 2849 C CA . GLU A 1 363 ? 4.692 -10.384 29.610 1.00 96.31 363 GLU A CA 1
ATOM 2850 C C . GLU A 1 363 ? 3.998 -10.354 28.255 1.00 96.31 363 GLU A C 1
ATOM 2852 O O . GLU A 1 363 ? 3.518 -9.321 27.794 1.00 96.31 363 GLU A O 1
ATOM 2857 N N . LYS A 1 364 ? 3.936 -11.520 27.614 1.00 97.69 364 LYS A N 1
ATOM 2858 C CA . LYS A 1 364 ? 3.208 -11.682 26.361 1.00 97.69 364 LYS A CA 1
ATOM 2859 C C . LYS A 1 364 ? 1.710 -11.675 26.627 1.00 97.69 364 LYS A C 1
ATOM 2861 O O . LYS A 1 364 ? 1.238 -12.323 27.559 1.00 97.69 364 LYS A O 1
ATOM 2866 N N . GLN A 1 365 ? 0.966 -11.029 25.744 1.00 98.00 365 GLN A N 1
ATOM 2867 C CA . GLN A 1 365 ? -0.487 -11.051 25.739 1.00 98.00 365 GLN A CA 1
ATOM 2868 C C . GLN A 1 365 ? -0.975 -11.908 24.578 1.00 98.00 365 GLN A C 1
ATOM 2870 O O . GLN A 1 365 ? -0.451 -11.826 23.470 1.00 98.00 365 GLN A O 1
ATOM 2875 N N . THR A 1 366 ? -2.015 -12.703 24.814 1.00 98.19 366 THR A N 1
ATOM 2876 C CA . THR A 1 366 ? -2.749 -13.401 23.755 1.00 98.19 366 THR A CA 1
ATOM 2877 C C . THR A 1 366 ? -4.226 -13.084 23.903 1.00 98.19 366 THR A C 1
ATOM 2879 O O . THR A 1 366 ? -4.790 -13.181 24.997 1.00 98.19 366 THR A O 1
ATOM 2882 N N . ARG A 1 367 ? -4.855 -12.666 22.806 1.00 98.06 367 ARG A N 1
ATOM 2883 C CA . ARG A 1 367 ? -6.290 -12.386 22.728 1.00 98.06 367 ARG A CA 1
ATOM 2884 C C . ARG A 1 367 ? -6.926 -13.295 21.687 1.00 98.06 367 ARG A C 1
ATOM 2886 O O . ARG A 1 367 ? -6.324 -13.567 20.653 1.00 98.06 367 ARG A O 1
ATOM 2893 N N . HIS A 1 368 ? -8.129 -13.770 21.985 1.00 97.31 368 HIS A N 1
ATOM 2894 C CA . HIS A 1 368 ? -8.906 -14.663 21.130 1.00 97.31 368 HIS A CA 1
ATOM 2895 C C . HIS A 1 368 ? -10.212 -13.980 20.715 1.00 97.31 368 HIS A C 1
ATOM 2897 O O . HIS A 1 368 ? -10.729 -13.177 21.500 1.00 97.31 368 HIS A O 1
ATOM 2903 N N . PRO A 1 369 ? -10.776 -14.328 19.546 1.00 96.19 369 PRO A N 1
ATOM 2904 C CA . PRO A 1 369 ? -12.098 -13.879 19.148 1.00 96.19 369 PRO A CA 1
ATOM 2905 C C . PRO A 1 369 ? -13.140 -14.160 20.224 1.00 96.19 369 PRO A C 1
ATOM 2907 O O . PRO A 1 369 ? -13.336 -15.296 20.667 1.00 96.19 369 PRO A O 1
ATOM 2910 N N . LYS A 1 370 ? -13.832 -13.105 20.644 1.00 88.94 370 LYS A N 1
ATOM 2911 C CA . LYS A 1 370 ? -14.960 -13.194 21.562 1.00 88.94 370 LYS A CA 1
ATOM 2912 C C . LYS A 1 370 ? -15.950 -12.087 21.238 1.00 88.94 370 LYS A C 1
ATOM 2914 O O . LYS A 1 370 ? -15.590 -10.923 21.087 1.00 88.94 370 LYS A O 1
ATOM 2919 N N . LYS A 1 371 ? -17.223 -12.463 21.111 1.00 78.12 371 LYS A N 1
ATOM 2920 C CA . LYS A 1 371 ? -18.289 -11.544 20.704 1.00 78.12 371 LYS A CA 1
ATOM 2921 C C . LYS A 1 371 ? -18.380 -10.358 21.670 1.00 78.12 371 LYS A C 1
ATOM 2923 O O . LYS A 1 371 ? -18.527 -10.571 22.872 1.00 78.12 371 LYS A O 1
ATOM 2928 N N . GLN A 1 372 ? -18.357 -9.141 21.119 1.00 75.12 372 GLN A N 1
ATOM 2929 C CA . GLN A 1 372 ? -18.443 -7.874 21.864 1.00 75.12 372 GLN A CA 1
ATOM 2930 C C . GLN A 1 372 ? -17.328 -7.699 22.913 1.00 75.12 372 GLN A C 1
ATOM 2932 O O . GLN A 1 372 ? -17.536 -7.066 23.949 1.00 75.12 372 GLN A O 1
ATOM 2937 N N . ASP A 1 373 ? -16.146 -8.266 22.661 1.00 87.62 373 ASP A N 1
ATOM 2938 C CA . ASP A 1 373 ? -14.991 -8.124 23.542 1.00 87.62 373 ASP A CA 1
ATOM 2939 C C . ASP A 1 373 ? -14.106 -6.943 23.122 1.00 87.62 373 ASP A C 1
ATOM 2941 O O . ASP A 1 373 ? -13.487 -6.943 22.057 1.00 87.62 373 ASP A O 1
ATOM 2945 N N . ARG A 1 374 ? -14.025 -5.935 23.996 1.00 91.12 374 ARG A N 1
ATOM 2946 C CA . ARG A 1 374 ? -13.198 -4.739 23.786 1.00 91.12 374 ARG A CA 1
ATOM 2947 C C . ARG A 1 374 ? -11.709 -5.068 23.688 1.00 91.12 374 ARG A C 1
ATOM 2949 O O . ARG A 1 374 ? -11.002 -4.393 22.950 1.00 91.12 374 ARG A O 1
ATOM 2956 N N . GLU A 1 375 ? -11.242 -6.095 24.394 1.00 94.19 375 GLU A N 1
ATOM 2957 C CA . GLU A 1 375 ? -9.834 -6.505 24.372 1.00 94.19 375 GLU A CA 1
ATOM 2958 C C . GLU A 1 375 ? -9.456 -7.146 23.033 1.00 94.19 375 GLU A C 1
ATOM 2960 O O . GLU A 1 375 ? -8.344 -6.960 22.537 1.00 94.19 375 GLU A O 1
ATOM 2965 N N . TRP A 1 376 ? -10.390 -7.885 22.428 1.00 97.50 376 TRP A N 1
ATOM 2966 C CA . TRP A 1 376 ? -10.203 -8.461 21.100 1.00 97.50 376 TRP A CA 1
ATOM 2967 C C . TRP A 1 376 ? -10.167 -7.378 20.021 1.00 97.50 376 TRP A C 1
ATOM 2969 O O . TRP A 1 376 ? -9.253 -7.357 19.196 1.00 97.50 376 TRP A O 1
ATOM 2979 N N . GLU A 1 377 ? -11.108 -6.431 20.063 1.00 95.75 377 GLU A N 1
ATOM 2980 C CA . GLU A 1 377 ? -11.109 -5.296 19.134 1.00 95.75 377 GLU A CA 1
ATOM 2981 C C . GLU A 1 377 ? -9.850 -4.436 19.261 1.00 95.75 377 GLU A C 1
ATOM 2983 O O . GLU A 1 377 ? -9.285 -4.004 18.253 1.00 95.75 377 GLU A O 1
ATOM 2988 N N . TRP A 1 378 ? -9.365 -4.235 20.488 1.00 95.81 378 TRP A N 1
ATOM 2989 C CA . TRP A 1 378 ? -8.119 -3.519 20.733 1.00 95.81 378 TRP A CA 1
ATOM 2990 C C . TRP A 1 378 ? -6.910 -4.255 20.140 1.00 95.81 378 TRP A C 1
ATOM 2992 O O . TRP A 1 378 ? -6.112 -3.636 19.438 1.00 95.81 378 TRP A O 1
ATOM 3002 N N . ALA A 1 379 ? -6.805 -5.577 20.321 1.00 98.44 379 ALA A N 1
ATOM 3003 C CA . ALA A 1 379 ? -5.730 -6.373 19.722 1.00 98.44 379 ALA A CA 1
ATOM 3004 C C . ALA A 1 379 ? -5.775 -6.349 18.185 1.00 98.44 379 ALA A C 1
ATOM 3006 O O . ALA A 1 379 ? -4.733 -6.225 17.540 1.00 98.44 379 ALA A O 1
ATOM 3007 N N . LYS A 1 380 ? -6.974 -6.394 17.586 1.00 98.31 380 LYS A N 1
ATOM 3008 C CA . LYS A 1 380 ? -7.137 -6.210 16.138 1.00 98.31 380 LYS A CA 1
ATOM 3009 C C . LYS A 1 380 ? -6.690 -4.819 15.693 1.00 98.31 380 LYS A C 1
ATOM 3011 O O . LYS A 1 380 ? -6.005 -4.721 14.681 1.00 98.31 380 LYS A O 1
ATOM 3016 N N . LYS A 1 381 ? -7.032 -3.749 16.421 1.00 97.56 381 LYS A N 1
ATOM 3017 C CA . LYS A 1 381 ? -6.558 -2.390 16.100 1.00 97.56 381 LYS A CA 1
ATOM 3018 C C . LYS A 1 381 ? -5.036 -2.286 16.191 1.00 97.56 381 LYS A C 1
ATOM 3020 O O . LYS A 1 381 ? -4.424 -1.796 15.249 1.00 97.56 381 LYS A O 1
ATOM 3025 N N . LEU A 1 382 ? -4.437 -2.818 17.258 1.00 98.56 382 LEU A N 1
ATOM 3026 C CA . LEU A 1 382 ? -2.982 -2.881 17.417 1.00 98.56 382 LEU A CA 1
ATOM 3027 C C . LEU A 1 382 ? -2.321 -3.586 16.226 1.00 98.56 382 LEU A C 1
ATOM 3029 O O . LEU A 1 382 ? -1.339 -3.084 15.685 1.00 98.56 382 LEU A O 1
ATOM 3033 N N . PHE A 1 383 ? -2.891 -4.712 15.785 1.00 98.75 383 PHE A N 1
ATOM 3034 C CA . PHE A 1 383 ? -2.414 -5.441 14.612 1.00 98.75 383 PHE A CA 1
ATOM 3035 C C . PHE A 1 383 ? -2.465 -4.590 13.341 1.00 98.75 383 PHE A C 1
ATOM 3037 O O . PHE A 1 383 ? -1.470 -4.508 12.631 1.00 98.75 383 PHE A O 1
ATOM 3044 N N . ARG A 1 384 ? -3.592 -3.919 13.070 1.00 98.38 384 ARG A N 1
ATOM 3045 C CA . ARG A 1 384 ? -3.754 -3.064 11.881 1.00 98.38 384 ARG A CA 1
ATOM 3046 C C . ARG A 1 384 ? -2.782 -1.888 11.856 1.00 98.38 384 ARG A C 1
ATOM 3048 O O . ARG A 1 384 ? -2.265 -1.553 10.801 1.00 98.38 384 ARG A O 1
ATOM 3055 N N . CYS A 1 385 ? -2.521 -1.269 13.002 1.00 98.19 385 CYS A N 1
ATOM 3056 C CA . CYS A 1 385 ? -1.563 -0.168 13.093 1.00 98.19 385 CYS A CA 1
ATOM 3057 C C . CYS A 1 385 ? -0.115 -0.649 12.922 1.00 98.19 385 CYS A C 1
ATOM 3059 O O . CYS A 1 385 ? 0.662 -0.020 12.213 1.00 98.19 385 CYS A O 1
ATOM 3061 N N . ALA A 1 386 ? 0.243 -1.792 13.513 1.00 98.31 386 ALA A N 1
ATOM 3062 C CA . ALA A 1 386 ? 1.550 -2.415 13.304 1.00 98.31 386 ALA A CA 1
ATOM 3063 C C . ALA A 1 386 ? 1.761 -2.836 11.836 1.00 98.31 386 ALA A C 1
ATOM 3065 O O . ALA A 1 386 ? 2.824 -2.597 11.266 1.00 98.31 386 ALA A O 1
ATOM 3066 N N . GLU A 1 387 ? 0.726 -3.400 11.210 1.00 98.50 387 GLU A N 1
ATOM 3067 C CA . GLU A 1 387 ? 0.686 -3.684 9.774 1.00 98.50 387 GLU A CA 1
ATOM 3068 C C . GLU A 1 387 ? 0.877 -2.422 8.943 1.00 98.50 387 GLU A C 1
ATOM 3070 O O . GLU A 1 387 ? 1.606 -2.453 7.962 1.00 98.50 387 GLU A O 1
ATOM 3075 N N . PHE A 1 388 ? 0.278 -1.302 9.344 1.00 98.31 388 PHE A N 1
ATOM 3076 C CA . PHE A 1 388 ? 0.418 -0.054 8.607 1.00 98.31 388 PHE A CA 1
ATOM 3077 C C . PHE A 1 388 ? 1.868 0.467 8.623 1.00 98.31 388 PHE A C 1
ATOM 3079 O O . PHE A 1 388 ? 2.394 0.888 7.595 1.00 98.31 388 PHE A O 1
ATOM 3086 N N . VAL A 1 389 ? 2.565 0.351 9.757 1.00 97.56 389 VAL A N 1
ATOM 3087 C CA . VAL A 1 389 ? 4.002 0.671 9.832 1.00 97.56 389 VAL A CA 1
ATOM 3088 C C . VAL A 1 389 ? 4.820 -0.235 8.908 1.00 97.56 389 VAL A C 1
ATOM 3090 O O . VAL A 1 389 ? 5.669 0.251 8.159 1.00 97.56 389 VAL A O 1
ATOM 3093 N N . ALA A 1 390 ? 4.559 -1.547 8.932 1.00 97.38 390 ALA A N 1
ATOM 3094 C CA . ALA A 1 390 ? 5.218 -2.493 8.033 1.00 97.38 390 ALA A CA 1
ATOM 3095 C C . ALA A 1 390 ? 4.872 -2.211 6.563 1.00 97.38 390 ALA A C 1
ATOM 3097 O O . ALA A 1 390 ? 5.724 -2.329 5.690 1.00 97.38 390 ALA A O 1
ATOM 3098 N N . HIS A 1 391 ? 3.647 -1.796 6.267 1.00 97.94 391 HIS A N 1
ATOM 3099 C CA . HIS A 1 391 ? 3.226 -1.429 4.927 1.00 97.94 391 HIS A CA 1
ATOM 3100 C C . HIS A 1 391 ? 4.039 -0.279 4.364 1.00 97.94 391 HIS A C 1
ATOM 3102 O O . HIS A 1 391 ? 4.668 -0.463 3.324 1.00 97.94 391 HIS A O 1
ATOM 3108 N N . GLU A 1 392 ? 4.080 0.854 5.060 1.00 96.38 392 GLU A N 1
ATOM 3109 C CA . GLU A 1 392 ? 4.755 2.032 4.522 1.00 96.38 392 GLU A CA 1
ATOM 3110 C C . GLU A 1 392 ? 6.263 1.820 4.389 1.00 96.38 392 GLU A C 1
ATOM 3112 O O . GLU A 1 392 ? 6.837 2.114 3.343 1.00 96.38 392 GLU A O 1
ATOM 3117 N N . LEU A 1 393 ? 6.913 1.262 5.418 1.00 95.19 393 LEU A N 1
ATOM 3118 C CA . LEU A 1 393 ? 8.373 1.124 5.432 1.00 95.19 393 LEU A CA 1
ATOM 3119 C C . LEU A 1 393 ? 8.878 -0.095 4.651 1.00 95.19 393 LEU A C 1
ATOM 3121 O O . LEU A 1 393 ? 9.980 -0.056 4.112 1.00 95.19 393 LEU A O 1
ATOM 3125 N N . HIS A 1 394 ? 8.111 -1.185 4.594 1.00 95.69 394 HIS A N 1
ATOM 3126 C CA . HIS A 1 394 ? 8.530 -2.406 3.907 1.00 95.69 394 HIS A CA 1
ATOM 3127 C C . HIS A 1 394 ? 7.858 -2.544 2.543 1.00 95.69 394 HIS A C 1
ATOM 3129 O O . HIS A 1 394 ? 8.525 -2.420 1.522 1.00 95.69 394 HIS A O 1
ATOM 3135 N N . ALA A 1 395 ? 6.550 -2.804 2.506 1.00 96.81 395 ALA A N 1
ATOM 3136 C CA . ALA A 1 395 ? 5.872 -3.215 1.274 1.00 96.81 395 ALA A CA 1
ATOM 3137 C C . ALA A 1 395 ? 5.719 -2.096 0.235 1.00 96.81 395 ALA A C 1
ATOM 3139 O O . ALA A 1 395 ? 5.610 -2.403 -0.950 1.00 96.81 395 ALA A O 1
ATOM 3140 N N . HIS A 1 396 ? 5.696 -0.837 0.674 1.00 97.69 396 HIS A N 1
ATOM 3141 C CA . HIS A 1 396 ? 5.533 0.332 -0.178 1.00 97.69 396 HIS A CA 1
ATOM 3142 C C . HIS A 1 396 ? 6.887 0.997 -0.468 1.00 97.69 396 HIS A C 1
ATOM 3144 O O . HIS A 1 396 ? 7.558 0.613 -1.423 1.00 97.69 396 HIS A O 1
ATOM 3150 N N . LEU A 1 397 ? 7.359 1.923 0.375 1.00 96.38 397 LEU A N 1
ATOM 3151 C CA . LEU A 1 397 ? 8.575 2.702 0.099 1.00 96.38 397 LEU A CA 1
ATOM 3152 C C . LEU A 1 397 ? 9.806 1.813 -0.149 1.00 96.38 397 LEU A C 1
ATOM 3154 O O . LEU A 1 397 ? 10.529 2.002 -1.124 1.00 96.38 397 LEU A O 1
ATOM 3158 N N . GLY A 1 398 ? 10.043 0.818 0.707 1.00 96.56 398 GLY A N 1
ATOM 3159 C CA . GLY A 1 398 ? 11.223 -0.040 0.600 1.00 96.56 398 GLY A CA 1
ATOM 3160 C C . GLY A 1 398 ? 11.181 -1.002 -0.593 1.00 96.56 398 GLY A C 1
ATOM 3161 O O . GLY A 1 398 ? 12.130 -1.062 -1.373 1.00 96.56 398 GLY A O 1
ATOM 3162 N N . ALA A 1 399 ? 10.104 -1.782 -0.726 1.00 97.38 399 ALA A N 1
ATOM 3163 C CA . ALA A 1 399 ? 10.008 -2.883 -1.687 1.00 97.38 399 ALA A CA 1
ATOM 3164 C C . ALA A 1 399 ? 9.516 -2.465 -3.083 1.00 97.38 399 ALA A C 1
ATOM 3166 O O . ALA A 1 399 ? 9.727 -3.226 -4.034 1.00 97.38 399 ALA A O 1
ATOM 3167 N N . THR A 1 400 ? 8.911 -1.277 -3.236 1.00 98.38 400 THR A N 1
ATOM 3168 C CA . THR A 1 400 ? 8.579 -0.708 -4.552 1.00 98.38 400 THR A CA 1
ATOM 3169 C C . THR A 1 400 ? 9.523 0.425 -4.923 1.00 98.38 400 THR A C 1
ATOM 3171 O O . THR A 1 400 ? 10.389 0.193 -5.757 1.00 98.38 400 THR A O 1
ATOM 3174 N N . HIS A 1 401 ? 9.408 1.600 -4.302 1.00 98.12 401 HIS A N 1
ATOM 3175 C CA . HIS A 1 401 ? 10.124 2.820 -4.707 1.00 98.12 401 HIS A CA 1
ATOM 3176 C C . HIS A 1 401 ? 11.640 2.617 -4.754 1.00 98.12 401 HIS A C 1
ATOM 3178 O O . HIS A 1 401 ? 12.224 2.445 -5.824 1.00 98.12 401 HIS A O 1
ATOM 3184 N N . LEU A 1 402 ? 12.268 2.492 -3.582 1.00 97.12 402 LEU A N 1
ATOM 3185 C CA . LEU A 1 402 ? 13.726 2.433 -3.489 1.00 97.12 402 LEU A CA 1
ATOM 3186 C C . LEU A 1 402 ? 14.292 1.185 -4.180 1.00 97.12 402 LEU A C 1
ATOM 3188 O O . LEU A 1 402 ? 15.405 1.191 -4.709 1.00 97.12 402 LEU A O 1
ATOM 3192 N N . ASN A 1 403 ? 13.522 0.095 -4.171 1.00 98.25 403 ASN A N 1
ATOM 3193 C CA . ASN A 1 403 ? 13.883 -1.122 -4.877 1.00 98.25 403 ASN A CA 1
ATOM 3194 C C . ASN A 1 403 ? 13.905 -0.919 -6.396 1.00 98.25 403 ASN A C 1
ATOM 3196 O O . ASN A 1 403 ? 14.767 -1.483 -7.057 1.00 98.25 403 ASN A O 1
ATOM 3200 N N . MET A 1 404 ? 12.985 -0.147 -6.970 1.00 98.69 404 MET A N 1
ATOM 3201 C CA . MET A 1 404 ? 12.998 0.150 -8.402 1.00 98.69 404 MET A CA 1
ATOM 3202 C C . MET A 1 404 ? 14.043 1.204 -8.761 1.00 98.69 404 MET A C 1
ATOM 3204 O O . MET A 1 404 ? 14.653 1.091 -9.826 1.00 98.69 404 MET A O 1
ATOM 3208 N N . ASP A 1 405 ? 14.319 2.156 -7.865 1.00 98.19 405 ASP A N 1
ATOM 3209 C CA . ASP A 1 405 ? 15.362 3.172 -8.037 1.00 98.19 405 ASP A CA 1
ATOM 3210 C C . ASP A 1 405 ? 16.733 2.534 -8.345 1.00 98.19 405 ASP A C 1
ATOM 3212 O O . ASP A 1 405 ? 17.363 2.889 -9.340 1.00 98.19 405 ASP A O 1
ATOM 3216 N N . GLN A 1 406 ? 17.155 1.485 -7.620 1.00 97.50 406 GLN A N 1
ATOM 3217 C CA . GLN A 1 406 ? 18.444 0.815 -7.899 1.00 97.50 406 GLN A CA 1
ATOM 3218 C C . GLN A 1 406 ? 18.565 0.244 -9.319 1.00 97.50 406 GLN A C 1
ATOM 3220 O O . GLN A 1 406 ? 19.633 0.328 -9.934 1.00 97.50 406 GLN A O 1
ATOM 3225 N N . TYR A 1 407 ? 17.482 -0.308 -9.874 1.00 98.62 407 TYR A N 1
ATOM 3226 C CA . TYR A 1 407 ? 17.491 -0.816 -11.247 1.00 98.62 407 TYR A CA 1
ATOM 3227 C C . TYR A 1 407 ? 17.449 0.330 -12.256 1.00 98.62 407 TYR A C 1
ATOM 3229 O O . TYR A 1 407 ? 18.143 0.266 -13.272 1.00 98.62 407 TYR A O 1
ATOM 3237 N N . ALA A 1 408 ? 16.684 1.386 -11.970 1.00 98.50 408 ALA A N 1
ATOM 3238 C CA . ALA A 1 408 ? 16.615 2.582 -12.799 1.00 98.50 408 ALA A CA 1
ATOM 3239 C C . ALA A 1 408 ? 17.968 3.302 -12.864 1.00 98.50 408 ALA A C 1
ATOM 3241 O O . ALA A 1 408 ? 18.413 3.675 -13.947 1.00 98.50 408 ALA A O 1
ATOM 3242 N N . MET A 1 409 ? 18.669 3.430 -11.738 1.00 98.38 409 MET A N 1
ATOM 3243 C CA . MET A 1 409 ? 20.007 4.009 -11.667 1.00 98.38 409 MET A CA 1
ATOM 3244 C C . MET A 1 409 ? 21.006 3.225 -12.514 1.00 98.38 409 MET A C 1
ATOM 3246 O O . MET A 1 409 ? 21.665 3.808 -13.378 1.00 98.38 409 MET A O 1
ATOM 3250 N N . ALA A 1 410 ? 21.074 1.902 -12.344 1.00 98.44 410 ALA A N 1
ATOM 3251 C CA . ALA A 1 410 ? 21.939 1.064 -13.168 1.00 98.44 410 ALA A CA 1
ATOM 3252 C C . ALA A 1 410 ? 21.567 1.141 -14.661 1.00 98.44 410 ALA A C 1
ATOM 3254 O O . ALA A 1 410 ? 22.456 1.180 -15.514 1.00 98.44 410 ALA A O 1
ATOM 3255 N N . TYR A 1 411 ? 20.273 1.210 -14.986 1.00 98.62 411 TYR A N 1
ATOM 3256 C CA . TYR A 1 411 ? 19.777 1.375 -16.351 1.00 98.62 411 TYR A CA 1
ATOM 3257 C C . TYR A 1 411 ? 20.220 2.718 -16.960 1.00 98.62 411 TYR A C 1
ATOM 3259 O O . TYR A 1 411 ? 20.966 2.728 -17.940 1.00 98.62 411 TYR A O 1
ATOM 3267 N N . PHE A 1 412 ? 19.845 3.855 -16.361 1.00 98.25 412 PHE A N 1
ATOM 3268 C CA . PHE A 1 412 ? 20.095 5.193 -16.916 1.00 98.25 412 PHE A CA 1
ATOM 3269 C C . PHE A 1 412 ? 21.584 5.536 -17.027 1.00 98.25 412 PHE A C 1
ATOM 3271 O O . PHE A 1 412 ? 21.983 6.348 -17.864 1.00 98.25 412 PHE A O 1
ATOM 3278 N N . ARG A 1 413 ? 22.427 4.911 -16.201 1.00 97.94 413 ARG A N 1
ATOM 3279 C CA . ARG A 1 413 ? 23.880 5.100 -16.227 1.00 97.94 413 ARG A CA 1
ATOM 3280 C C . ARG A 1 413 ? 24.581 4.361 -17.365 1.00 97.94 413 ARG A C 1
ATOM 3282 O O . ARG A 1 413 ? 25.701 4.746 -17.708 1.00 97.94 413 ARG A O 1
ATOM 3289 N N . ASN A 1 414 ? 23.975 3.308 -17.922 1.00 98.38 414 ASN A N 1
ATOM 3290 C CA . ASN A 1 414 ? 24.689 2.367 -18.792 1.00 98.38 414 ASN A CA 1
ATOM 3291 C C . ASN A 1 414 ? 23.973 2.043 -20.115 1.00 98.38 414 ASN A C 1
ATOM 3293 O O . ASN A 1 414 ? 24.664 1.792 -21.099 1.00 98.38 414 ASN A O 1
ATOM 3297 N N . VAL A 1 415 ? 22.638 2.093 -20.176 1.00 97.94 415 VAL A N 1
ATOM 3298 C CA . VAL A 1 415 ? 21.860 1.750 -21.378 1.00 97.94 415 VAL A CA 1
ATOM 3299 C C . VAL A 1 415 ? 21.629 2.982 -22.252 1.00 97.94 415 VAL A C 1
ATOM 3301 O O . VAL A 1 415 ? 21.157 4.016 -21.775 1.00 97.94 415 VAL A O 1
ATOM 3304 N N . LYS A 1 416 ? 21.966 2.886 -23.541 1.00 94.81 416 LYS A N 1
ATOM 3305 C CA . LYS A 1 416 ? 21.875 3.983 -24.514 1.00 94.81 416 LYS A CA 1
ATOM 3306 C C . LYS A 1 416 ? 21.169 3.540 -25.786 1.00 94.81 416 LYS A C 1
ATOM 3308 O O . LYS A 1 416 ? 20.115 4.095 -26.106 1.00 94.81 416 LYS A O 1
ATOM 3313 N N . ASP A 1 417 ? 21.747 2.551 -26.463 1.00 97.44 417 ASP A N 1
ATOM 3314 C CA . ASP A 1 417 ? 21.304 2.082 -27.775 1.00 97.44 417 ASP A CA 1
ATOM 3315 C C . ASP A 1 417 ? 20.595 0.721 -27.694 1.00 97.44 417 ASP A C 1
ATOM 3317 O O . ASP A 1 417 ? 19.863 0.356 -28.615 1.00 97.44 417 ASP A O 1
ATOM 3321 N N . ASN A 1 418 ? 20.746 -0.022 -26.588 1.00 98.44 418 ASN A N 1
ATOM 3322 C CA . ASN A 1 418 ? 20.115 -1.332 -26.442 1.00 98.44 418 ASN A CA 1
ATOM 3323 C C . ASN A 1 418 ? 18.569 -1.243 -26.508 1.00 98.44 418 ASN A C 1
ATOM 3325 O O . ASN A 1 418 ? 17.969 -0.445 -25.775 1.00 98.44 418 ASN A O 1
ATOM 3329 N N . PRO A 1 419 ? 17.889 -2.097 -27.306 1.00 98.44 419 PRO A N 1
ATOM 3330 C CA . PRO A 1 419 ? 16.435 -2.064 -27.470 1.00 98.44 419 PRO A CA 1
ATOM 3331 C C . PRO A 1 419 ? 15.631 -2.152 -26.174 1.00 98.44 419 PRO A C 1
ATOM 3333 O O . PRO A 1 419 ? 14.521 -1.621 -26.136 1.00 98.44 419 PRO A O 1
ATOM 3336 N N . ILE A 1 420 ? 16.167 -2.757 -25.100 1.00 98.44 420 ILE A N 1
ATOM 3337 C CA . ILE A 1 420 ? 15.472 -2.835 -23.799 1.00 98.44 420 ILE A CA 1
ATOM 3338 C C . ILE A 1 420 ? 15.007 -1.473 -23.279 1.00 98.44 420 ILE A C 1
ATOM 3340 O O . ILE A 1 420 ? 14.077 -1.408 -22.480 1.00 98.44 420 ILE A O 1
ATOM 3344 N N . LYS A 1 421 ? 15.601 -0.387 -23.772 1.00 98.00 421 LYS A N 1
ATOM 3345 C CA . LYS A 1 421 ? 15.125 0.975 -23.590 1.00 98.00 421 LYS A CA 1
ATOM 3346 C C . LYS A 1 421 ? 13.638 1.152 -23.890 1.00 98.00 421 LYS A C 1
ATOM 3348 O O . LYS A 1 421 ? 12.902 1.674 -23.057 1.00 98.00 421 LYS A O 1
ATOM 3353 N N . ALA A 1 422 ? 13.175 0.667 -25.041 1.00 97.56 422 ALA A N 1
ATOM 3354 C CA . ALA A 1 422 ? 11.770 0.759 -25.435 1.00 97.56 422 ALA A CA 1
ATOM 3355 C C . ALA A 1 422 ? 10.846 -0.072 -24.527 1.00 97.56 422 ALA A C 1
ATOM 3357 O O . ALA A 1 422 ? 9.658 0.230 -24.420 1.00 97.56 422 ALA A O 1
ATOM 3358 N N . LEU A 1 423 ? 11.392 -1.107 -23.880 1.00 98.38 423 LEU A N 1
ATOM 3359 C CA . LEU A 1 423 ? 10.666 -1.955 -22.945 1.00 98.38 423 LEU A CA 1
ATOM 3360 C C . LEU A 1 423 ? 10.603 -1.343 -21.538 1.00 98.38 423 LEU A C 1
ATOM 3362 O O . LEU A 1 423 ? 9.530 -1.349 -20.950 1.00 98.38 423 LEU A O 1
ATOM 3366 N N . LEU A 1 424 ? 11.719 -0.841 -20.995 1.00 98.50 424 LEU A N 1
ATOM 3367 C CA . LEU A 1 424 ? 11.842 -0.454 -19.583 1.00 98.50 424 LEU A CA 1
ATOM 3368 C C . LEU A 1 424 ? 11.578 1.026 -19.295 1.00 98.50 424 LEU A C 1
ATOM 3370 O O . LEU A 1 424 ? 11.001 1.325 -18.253 1.00 98.50 424 LEU A O 1
ATOM 3374 N N . GLU A 1 425 ? 11.951 1.959 -20.180 1.00 96.50 425 GLU A N 1
ATOM 3375 C CA . GLU A 1 425 ? 11.799 3.398 -19.890 1.00 96.50 425 GLU A CA 1
ATOM 3376 C C . GLU A 1 425 ? 10.371 3.826 -19.531 1.00 96.50 425 GLU A C 1
ATOM 3378 O O . GLU A 1 425 ? 10.232 4.611 -18.590 1.00 96.50 425 GLU A O 1
ATOM 3383 N N . PRO A 1 426 ? 9.299 3.302 -20.167 1.00 96.12 426 PRO A N 1
ATOM 3384 C CA . PRO A 1 426 ? 7.933 3.632 -19.759 1.00 96.12 426 PRO A CA 1
ATOM 3385 C C . PRO A 1 426 ? 7.637 3.312 -18.287 1.00 96.12 426 PRO A C 1
ATOM 3387 O O . PRO A 1 426 ? 6.796 3.964 -17.679 1.00 96.12 426 PRO A O 1
ATOM 3390 N N . HIS A 1 427 ? 8.330 2.328 -17.710 1.00 98.00 427 HIS A N 1
ATOM 3391 C CA . HIS A 1 427 ? 8.151 1.878 -16.329 1.00 98.00 427 HIS A CA 1
ATOM 3392 C C . HIS A 1 427 ? 9.054 2.611 -15.327 1.00 98.00 427 HIS A C 1
ATOM 3394 O O . HIS A 1 427 ? 8.835 2.500 -14.122 1.00 98.00 427 HIS A O 1
ATOM 3400 N N . PHE A 1 428 ? 10.023 3.391 -15.813 1.00 97.62 428 PHE A N 1
ATOM 3401 C CA . PHE A 1 428 ? 10.861 4.289 -15.013 1.00 97.62 428 PHE A CA 1
ATOM 3402 C C . PHE A 1 428 ? 10.455 5.765 -15.141 1.00 97.62 428 PHE A C 1
ATOM 3404 O O . PHE A 1 428 ? 11.049 6.622 -14.485 1.00 97.62 428 PHE A O 1
ATOM 3411 N N . GLU A 1 429 ? 9.444 6.088 -15.958 1.00 93.81 429 GLU A N 1
ATOM 3412 C CA . GLU A 1 429 ? 8.932 7.454 -16.092 1.00 93.81 429 GLU A CA 1
ATOM 3413 C C . GLU A 1 429 ? 8.526 8.011 -14.718 1.00 93.81 429 GLU A C 1
ATOM 3415 O O . GLU A 1 429 ? 7.705 7.421 -14.015 1.00 93.81 429 GLU A O 1
ATOM 3420 N N . SER A 1 430 ? 9.096 9.165 -14.359 1.00 92.88 430 SER A N 1
ATOM 3421 C CA . SER A 1 430 ? 8.913 9.870 -13.081 1.00 92.88 430 SER A CA 1
ATOM 3422 C C . SER A 1 430 ? 9.419 9.164 -11.815 1.00 92.88 430 SER A C 1
ATOM 3424 O O . SER A 1 430 ? 9.419 9.818 -10.776 1.00 92.88 430 SER A O 1
ATOM 3426 N N . LEU A 1 431 ? 9.913 7.921 -11.879 1.00 96.56 431 LEU A N 1
ATOM 3427 C CA . LEU A 1 431 ? 10.362 7.147 -10.708 1.00 96.56 431 LEU A CA 1
ATOM 3428 C C . LEU A 1 431 ? 11.398 7.909 -9.865 1.00 96.56 431 LEU A C 1
ATOM 3430 O O . LEU A 1 431 ? 11.151 8.218 -8.706 1.00 96.56 431 LEU A O 1
ATOM 3434 N N . LEU A 1 432 ? 12.518 8.325 -10.467 1.00 97.06 432 LEU A N 1
ATOM 3435 C CA . LEU A 1 432 ? 13.572 9.037 -9.725 1.00 97.06 432 LEU A CA 1
ATOM 3436 C C . LEU A 1 432 ? 13.094 10.382 -9.157 1.00 97.06 432 LEU A C 1
ATOM 3438 O O . LEU A 1 432 ? 13.574 10.838 -8.121 1.00 97.06 432 LEU A O 1
ATOM 3442 N N . LYS A 1 433 ? 12.141 11.040 -9.834 1.00 94.38 433 LYS A N 1
ATOM 3443 C CA . LYS A 1 433 ? 11.569 12.303 -9.356 1.00 94.38 433 LYS A CA 1
ATOM 3444 C C . LYS A 1 433 ? 10.714 12.079 -8.116 1.00 94.38 433 LYS A C 1
ATOM 3446 O O . LYS A 1 433 ? 10.823 12.870 -7.176 1.00 94.38 433 LYS A O 1
ATOM 3451 N N . ILE A 1 434 ? 9.837 11.075 -8.154 1.00 94.00 434 ILE A N 1
ATOM 3452 C CA . ILE A 1 434 ? 8.934 10.809 -7.041 1.00 94.00 434 ILE A CA 1
ATOM 3453 C C . ILE A 1 434 ? 9.692 10.238 -5.847 1.00 94.00 434 ILE A C 1
ATOM 3455 O O . ILE A 1 434 ? 9.415 10.648 -4.728 1.00 94.00 434 ILE A O 1
ATOM 3459 N N . ASP A 1 435 ? 10.722 9.424 -6.070 1.00 96.38 435 ASP A N 1
ATOM 3460 C CA . ASP A 1 435 ? 11.565 8.901 -4.994 1.00 96.38 435 ASP A CA 1
ATOM 3461 C C . ASP A 1 435 ? 12.377 10.021 -4.333 1.00 96.38 435 ASP A C 1
ATOM 3463 O O . ASP A 1 435 ? 12.421 10.111 -3.106 1.00 96.38 435 ASP A O 1
ATOM 3467 N N . GLN A 1 436 ? 12.917 10.964 -5.117 1.00 94.12 436 GLN A N 1
ATOM 3468 C CA . GLN A 1 436 ? 13.546 12.175 -4.578 1.00 94.12 436 GLN A CA 1
ATOM 3469 C C . GLN A 1 436 ? 12.568 13.010 -3.729 1.00 94.12 436 GLN A C 1
ATOM 3471 O O . GLN A 1 436 ? 12.933 13.463 -2.637 1.00 94.12 436 GLN A O 1
ATOM 3476 N N . ASP A 1 437 ? 11.336 13.231 -4.206 1.00 91.00 437 ASP A N 1
ATOM 3477 C CA . ASP A 1 437 ? 10.314 13.963 -3.443 1.00 91.00 437 ASP A CA 1
ATOM 3478 C C . ASP A 1 437 ? 9.888 13.197 -2.191 1.00 91.00 437 ASP A C 1
ATOM 3480 O O . ASP A 1 437 ? 9.778 13.797 -1.125 1.00 91.00 437 ASP A O 1
ATOM 3484 N N . GLY A 1 438 ? 9.684 11.885 -2.290 1.00 90.31 438 GLY A N 1
ATOM 3485 C CA . GLY A 1 438 ? 9.299 11.008 -1.190 1.00 90.31 438 GLY A CA 1
ATOM 3486 C C . GLY A 1 438 ? 10.362 10.981 -0.099 1.00 90.31 438 GLY A C 1
ATOM 3487 O O . GLY A 1 438 ? 10.063 11.246 1.065 1.00 90.31 438 GLY A O 1
ATOM 3488 N N . LEU A 1 439 ? 11.628 10.778 -0.457 1.00 92.25 439 LEU A N 1
ATOM 3489 C CA . LEU A 1 439 ? 12.724 10.828 0.506 1.00 92.25 439 LEU A CA 1
ATOM 3490 C C . LEU A 1 439 ? 12.861 12.214 1.156 1.00 92.25 439 LEU A C 1
ATOM 3492 O O . LEU A 1 439 ? 13.143 12.310 2.346 1.00 92.25 439 LEU A O 1
ATOM 3496 N N . THR A 1 440 ? 12.588 13.297 0.426 1.00 90.12 440 THR A N 1
ATOM 3497 C CA . THR A 1 440 ? 12.661 14.660 0.979 1.00 90.12 440 THR A CA 1
ATOM 3498 C C . THR A 1 440 ? 11.457 15.011 1.863 1.00 90.12 440 THR A C 1
ATOM 3500 O O . THR A 1 440 ? 11.615 15.592 2.935 1.00 90.12 440 THR A O 1
ATOM 3503 N N . MET A 1 441 ? 10.237 14.695 1.424 1.00 88.94 441 MET A N 1
ATOM 3504 C CA . MET A 1 441 ? 8.986 15.136 2.054 1.00 88.94 441 MET A CA 1
ATOM 3505 C C . MET A 1 441 ? 8.424 14.112 3.043 1.00 88.94 441 MET A C 1
ATOM 3507 O O . MET A 1 441 ? 7.924 14.494 4.106 1.00 88.94 441 MET A O 1
ATOM 3511 N N . LEU A 1 442 ? 8.473 12.823 2.698 1.00 90.12 442 LEU A N 1
ATOM 3512 C CA . LEU A 1 442 ? 7.949 11.734 3.523 1.00 90.12 442 LEU A CA 1
ATOM 3513 C C . LEU A 1 442 ? 8.983 11.269 4.542 1.00 90.12 442 LEU A C 1
ATOM 3515 O O . LEU A 1 442 ? 8.630 11.138 5.709 1.00 90.12 442 LEU A O 1
ATOM 3519 N N . MET A 1 443 ? 10.244 11.093 4.150 1.00 93.00 443 MET A N 1
ATOM 3520 C CA . MET A 1 443 ? 11.286 10.653 5.086 1.00 93.00 443 MET A CA 1
ATOM 3521 C C . MET A 1 443 ? 12.001 11.818 5.772 1.00 93.00 443 MET A C 1
ATOM 3523 O O . MET A 1 443 ? 12.109 11.822 6.997 1.00 93.00 443 MET A O 1
ATOM 3527 N N . GLY A 1 444 ? 12.400 12.844 5.021 1.00 91.94 444 GLY A N 1
ATOM 3528 C CA . GLY A 1 444 ? 13.178 13.968 5.540 1.00 91.94 444 GLY A CA 1
ATOM 3529 C C . GLY A 1 444 ? 14.616 13.571 5.876 1.00 91.94 444 GLY A C 1
ATOM 3530 O O . GLY A 1 444 ? 15.195 12.693 5.239 1.00 91.94 444 GLY A O 1
ATOM 3531 N N . ASP A 1 445 ? 15.205 14.234 6.869 1.00 90.38 445 ASP A N 1
ATOM 3532 C CA . ASP A 1 445 ? 16.551 13.932 7.366 1.00 90.38 445 ASP A CA 1
ATOM 3533 C C . ASP A 1 445 ? 16.636 14.028 8.902 1.00 90.38 445 ASP A C 1
ATOM 3535 O O . ASP A 1 445 ? 15.667 14.384 9.574 1.00 90.38 445 ASP A O 1
ATOM 3539 N N . GLU A 1 446 ? 17.813 13.746 9.479 1.00 85.44 446 GLU A N 1
ATOM 3540 C CA . GLU A 1 446 ? 18.030 13.808 10.937 1.00 85.44 446 GLU A CA 1
ATOM 3541 C C . GLU A 1 446 ? 17.759 15.194 11.557 1.00 85.44 446 GLU A C 1
ATOM 3543 O O . GLU 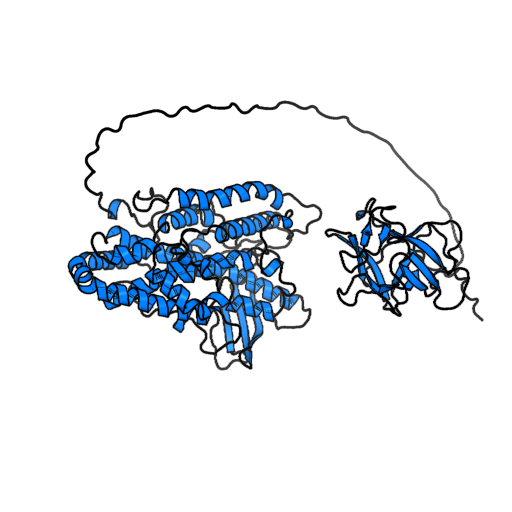A 1 446 ? 17.550 15.299 12.766 1.00 85.44 446 GLU A O 1
ATOM 3548 N N . LYS A 1 447 ? 17.809 16.277 10.771 1.00 88.31 447 LYS A N 1
ATOM 3549 C CA . LYS A 1 447 ? 17.575 17.650 11.247 1.00 88.31 447 LYS A CA 1
ATOM 3550 C C . LYS A 1 447 ? 16.116 18.066 11.097 1.00 88.31 447 LYS A C 1
ATOM 3552 O O . LYS A 1 447 ? 15.667 18.947 11.830 1.00 88.31 447 LYS A O 1
ATOM 3557 N N . SER A 1 448 ? 15.410 17.489 10.133 1.00 89.25 448 SER A N 1
ATOM 3558 C CA . SER A 1 448 ? 14.027 17.796 9.802 1.00 89.25 448 SER A CA 1
ATOM 3559 C C . SER A 1 448 ? 13.322 16.529 9.327 1.00 89.25 448 SER A C 1
ATOM 3561 O O . SER A 1 448 ? 13.277 16.248 8.128 1.00 89.25 448 SER A O 1
ATOM 3563 N N . GLU A 1 449 ? 12.732 15.793 10.270 1.00 90.38 449 GLU A N 1
ATOM 3564 C CA . GLU A 1 449 ? 11.943 14.596 9.969 1.00 90.38 449 GLU A CA 1
ATOM 3565 C C . GLU A 1 449 ? 10.823 14.906 8.971 1.00 90.38 449 GLU A C 1
ATOM 3567 O O . GLU A 1 449 ? 10.177 15.952 9.071 1.00 90.38 449 GLU A O 1
ATOM 3572 N N . GLY A 1 450 ? 10.579 13.993 8.029 1.00 90.62 450 GLY A N 1
ATOM 3573 C CA . GLY A 1 450 ? 9.489 14.051 7.056 1.00 90.62 450 GLY A CA 1
ATOM 3574 C C . GLY A 1 450 ? 8.144 13.584 7.621 1.00 90.62 450 GLY A C 1
ATOM 3575 O O . GLY A 1 450 ? 7.987 13.364 8.820 1.00 90.62 450 GLY A O 1
ATOM 3576 N N . ILE A 1 451 ? 7.133 13.469 6.758 1.00 89.56 451 ILE A N 1
ATOM 3577 C CA . ILE A 1 451 ? 5.771 13.072 7.154 1.00 89.56 451 ILE A CA 1
ATOM 3578 C C . ILE A 1 451 ? 5.741 11.700 7.848 1.00 89.56 451 ILE A C 1
ATOM 3580 O O . ILE A 1 451 ? 5.135 11.588 8.909 1.00 89.56 451 ILE A O 1
ATOM 3584 N N . VAL A 1 452 ? 6.394 10.673 7.298 1.00 91.12 452 VAL A N 1
ATOM 3585 C CA . VAL A 1 452 ? 6.312 9.293 7.802 1.00 91.12 452 VAL A CA 1
ATOM 3586 C C . VAL A 1 452 ? 6.857 9.180 9.231 1.00 91.12 452 VAL A C 1
ATOM 3588 O O . VAL A 1 452 ? 6.058 8.814 10.095 1.00 91.12 452 VAL A O 1
ATOM 3591 N N . PRO A 1 453 ? 8.118 9.555 9.549 1.00 91.19 453 PRO A N 1
ATOM 3592 C CA . PRO A 1 453 ? 8.630 9.493 10.923 1.00 91.19 453 PRO A CA 1
ATOM 3593 C C . PRO A 1 453 ? 7.823 10.325 11.927 1.00 91.19 453 PRO A C 1
ATOM 3595 O O . PRO A 1 453 ? 7.642 9.905 13.063 1.00 91.19 453 PRO A O 1
ATOM 3598 N N . ARG A 1 454 ? 7.260 11.468 11.505 1.00 89.75 454 ARG A N 1
ATOM 3599 C CA . ARG A 1 454 ? 6.401 12.291 12.376 1.00 89.75 454 ARG A CA 1
ATOM 3600 C C . ARG A 1 454 ? 5.041 11.652 12.673 1.00 89.75 454 ARG A C 1
ATOM 3602 O O . ARG A 1 454 ? 4.433 11.986 13.697 1.00 89.75 454 ARG A O 1
ATOM 3609 N N . LEU A 1 455 ? 4.526 10.828 11.759 1.00 91.62 455 LEU A N 1
ATOM 3610 C CA . LEU A 1 455 ? 3.232 10.151 11.879 1.00 91.62 455 LEU A CA 1
ATOM 3611 C C . LEU A 1 455 ? 3.334 8.799 12.585 1.00 91.62 455 LEU A C 1
ATOM 3613 O O . LEU A 1 455 ? 2.437 8.461 13.360 1.00 91.62 455 LEU A O 1
ATOM 3617 N N . THR A 1 456 ? 4.394 8.035 12.318 1.00 94.00 456 THR A N 1
ATOM 3618 C CA . THR A 1 456 ? 4.693 6.814 13.069 1.00 94.00 456 THR A CA 1
ATOM 3619 C C . THR A 1 456 ? 5.191 7.152 14.476 1.00 94.00 456 THR A C 1
ATOM 3621 O O . THR A 1 456 ? 5.449 8.300 14.825 1.00 94.00 456 THR A O 1
ATOM 3624 N N . VAL A 1 457 ? 5.305 6.125 15.310 1.00 94.62 457 VAL A N 1
ATOM 3625 C CA . VAL A 1 457 ? 5.913 6.217 16.643 1.00 94.62 457 VAL A CA 1
ATOM 3626 C C . VAL A 1 457 ? 7.403 5.878 16.630 1.00 94.62 457 VAL A C 1
ATOM 3628 O O . VAL A 1 457 ? 8.027 5.903 17.685 1.00 94.62 457 VAL A O 1
ATOM 3631 N N . ILE A 1 458 ? 7.965 5.530 15.468 1.00 95.69 458 ILE A N 1
ATOM 3632 C CA . ILE A 1 458 ? 9.379 5.183 15.277 1.00 95.69 458 ILE A CA 1
ATOM 3633 C C . ILE A 1 458 ? 10.146 6.432 14.837 1.00 95.69 458 ILE A C 1
ATOM 3635 O O . ILE A 1 458 ? 9.703 7.145 13.941 1.00 95.69 458 ILE A O 1
ATOM 3639 N N . ASN A 1 459 ? 11.319 6.677 15.425 1.00 92.69 459 ASN A N 1
ATOM 3640 C CA . ASN A 1 459 ? 12.150 7.821 15.034 1.00 92.69 459 ASN A CA 1
ATOM 3641 C C . ASN A 1 459 ? 12.644 7.728 13.571 1.00 92.69 459 ASN A C 1
ATOM 3643 O O . ASN A 1 459 ? 12.650 6.654 12.957 1.00 92.69 459 ASN A O 1
ATOM 3647 N N . PHE A 1 460 ? 13.121 8.850 13.021 1.00 93.69 460 PHE A N 1
ATOM 3648 C CA . PHE A 1 460 ? 13.678 8.893 11.665 1.00 93.69 460 PHE A CA 1
ATOM 3649 C C . PHE A 1 460 ? 14.775 7.848 11.412 1.00 93.69 460 PHE A C 1
ATOM 3651 O O . PHE A 1 460 ? 14.699 7.105 10.438 1.00 93.69 460 PHE A O 1
ATOM 3658 N N . LYS A 1 461 ? 15.778 7.754 12.292 1.00 94.75 461 LYS A N 1
ATOM 3659 C CA . LYS A 1 461 ? 16.962 6.904 12.084 1.00 94.75 461 LYS A CA 1
ATOM 3660 C C . LYS A 1 461 ? 16.614 5.419 11.971 1.00 94.75 461 LYS A C 1
ATOM 3662 O O . LYS A 1 461 ? 17.199 4.696 11.166 1.00 94.75 461 LYS A O 1
ATOM 3667 N N . ASP A 1 462 ? 15.688 4.953 12.797 1.00 95.88 462 ASP A N 1
ATOM 3668 C CA . ASP A 1 462 ? 15.216 3.576 12.772 1.00 95.88 462 ASP A CA 1
ATOM 3669 C C . ASP A 1 462 ? 14.289 3.334 11.577 1.00 95.88 462 ASP A C 1
ATOM 3671 O O . ASP A 1 462 ? 14.378 2.272 10.965 1.00 95.88 462 ASP A O 1
ATOM 3675 N N . SER A 1 463 ? 13.484 4.324 11.178 1.00 95.38 463 SER A N 1
ATOM 3676 C CA . SER A 1 463 ? 12.673 4.253 9.954 1.00 95.38 463 SER A CA 1
ATOM 3677 C C . SER A 1 463 ? 13.545 4.141 8.692 1.00 95.38 463 SER A C 1
ATOM 3679 O O . SER A 1 463 ? 13.330 3.250 7.873 1.00 95.38 463 SER A O 1
ATOM 3681 N N . ASP A 1 464 ? 14.582 4.976 8.571 1.00 94.31 464 ASP A N 1
ATOM 3682 C CA . ASP A 1 464 ? 15.569 4.941 7.481 1.00 94.31 464 ASP A CA 1
ATOM 3683 C C . ASP A 1 464 ? 16.330 3.605 7.441 1.00 94.31 464 ASP A C 1
ATOM 3685 O O . ASP A 1 464 ? 16.445 2.944 6.406 1.00 94.31 464 ASP A O 1
ATOM 3689 N N . ARG A 1 465 ? 16.758 3.112 8.609 1.00 95.38 465 ARG A N 1
ATOM 3690 C CA . ARG A 1 465 ? 17.388 1.792 8.719 1.00 95.38 465 ARG A CA 1
ATOM 3691 C C . ARG A 1 465 ? 16.460 0.657 8.277 1.00 95.38 465 ARG A C 1
ATOM 3693 O O . ARG A 1 465 ? 16.943 -0.288 7.657 1.00 95.38 465 ARG A O 1
ATOM 3700 N N . LEU A 1 466 ? 15.165 0.704 8.600 1.00 95.94 466 LEU A N 1
ATOM 3701 C CA . LEU A 1 466 ? 14.193 -0.316 8.180 1.00 95.94 466 LEU A CA 1
ATOM 3702 C C . LEU A 1 466 ? 13.965 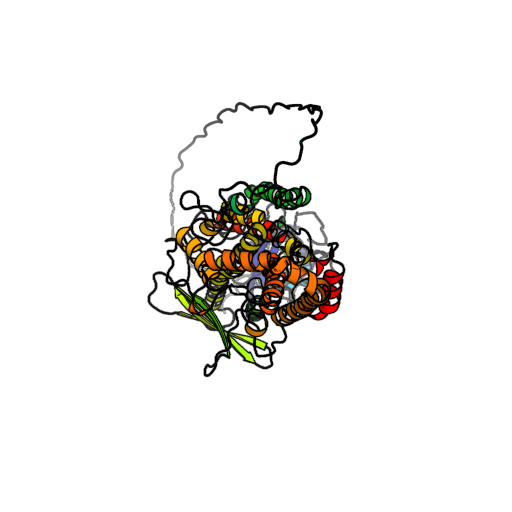-0.318 6.660 1.00 95.94 466 LEU A C 1
ATOM 3704 O O . LEU A 1 466 ? 13.846 -1.396 6.071 1.00 95.94 466 LEU A O 1
ATOM 3708 N N . LEU A 1 467 ? 13.974 0.854 6.014 1.00 95.00 467 LEU A N 1
ATOM 3709 C CA . LEU A 1 467 ? 13.958 0.959 4.550 1.00 95.00 467 LEU A CA 1
ATOM 3710 C C . LEU A 1 467 ? 15.191 0.285 3.942 1.00 95.00 467 LEU A C 1
ATOM 3712 O O . LEU A 1 467 ? 15.074 -0.549 3.041 1.00 95.00 467 LEU A O 1
ATOM 3716 N N . LEU A 1 468 ? 16.376 0.570 4.488 1.00 95.00 468 LEU A N 1
ATOM 3717 C CA . LEU A 1 468 ? 17.607 -0.065 4.029 1.00 95.00 468 LEU A CA 1
ATOM 3718 C C . LEU A 1 468 ? 17.591 -1.584 4.266 1.00 95.00 468 LEU A C 1
ATOM 3720 O O . LEU A 1 468 ? 17.970 -2.342 3.380 1.00 95.00 468 LEU A O 1
ATOM 3724 N N . GLU A 1 469 ? 17.130 -2.064 5.423 1.00 96.00 469 GLU A N 1
ATOM 3725 C CA . GLU A 1 469 ? 16.997 -3.508 5.676 1.00 96.00 469 GLU A CA 1
ATOM 3726 C C . GLU A 1 469 ? 16.010 -4.192 4.725 1.00 96.00 469 GLU A C 1
ATOM 3728 O O . GLU A 1 469 ? 16.233 -5.346 4.359 1.00 96.00 469 GLU A O 1
ATOM 3733 N N . THR A 1 470 ? 14.970 -3.480 4.288 1.00 96.06 470 THR A N 1
ATOM 3734 C CA . THR A 1 470 ? 14.053 -3.953 3.248 1.00 96.06 470 THR A CA 1
ATOM 3735 C C . THR A 1 470 ? 14.764 -4.106 1.911 1.00 96.06 470 THR A C 1
ATOM 3737 O O . THR A 1 470 ? 14.674 -5.168 1.299 1.00 96.06 470 THR A O 1
ATOM 3740 N N . LEU A 1 471 ? 15.519 -3.095 1.473 1.00 96.00 471 LEU A N 1
ATOM 3741 C CA . LEU A 1 471 ? 16.304 -3.149 0.233 1.00 96.00 471 LEU A CA 1
ATOM 3742 C C . LEU A 1 471 ? 17.277 -4.329 0.209 1.00 96.00 471 LEU A C 1
ATOM 3744 O O . LEU A 1 471 ? 17.411 -5.011 -0.805 1.00 96.00 471 LEU A O 1
ATOM 3748 N N . LYS A 1 472 ? 17.907 -4.626 1.352 1.00 97.12 472 LYS A N 1
ATOM 3749 C CA . LYS A 1 472 ? 18.829 -5.760 1.506 1.00 97.12 472 LYS A CA 1
ATOM 3750 C C . LYS A 1 472 ? 18.184 -7.126 1.258 1.00 97.12 472 LYS A C 1
ATOM 3752 O O . LYS A 1 472 ? 18.919 -8.109 1.166 1.00 97.12 472 LYS A O 1
ATOM 3757 N N . THR A 1 473 ? 16.855 -7.225 1.195 1.00 96.38 473 THR A N 1
ATOM 3758 C CA . THR A 1 473 ? 16.138 -8.479 0.918 1.00 96.38 473 THR A CA 1
ATOM 3759 C C . THR A 1 473 ? 15.494 -8.535 -0.467 1.00 96.38 473 THR A C 1
ATOM 3761 O O . THR A 1 473 ? 14.941 -9.576 -0.822 1.00 96.38 473 THR A O 1
ATOM 3764 N N . GLN A 1 474 ? 15.575 -7.465 -1.266 1.00 96.81 474 GLN A N 1
ATOM 3765 C CA . GLN A 1 474 ? 14.923 -7.412 -2.575 1.00 96.81 474 GLN A CA 1
ATOM 3766 C C . GLN A 1 474 ? 15.811 -7.996 -3.672 1.00 96.81 474 GLN A C 1
ATOM 3768 O O . GLN A 1 474 ? 16.891 -7.485 -3.959 1.00 96.81 474 GLN A O 1
ATOM 3773 N N . THR A 1 475 ? 15.334 -9.053 -4.324 1.00 96.38 475 THR A N 1
ATOM 3774 C CA . THR A 1 475 ? 16.020 -9.678 -5.456 1.00 96.38 475 THR A CA 1
ATOM 3775 C C . THR A 1 475 ? 15.022 -10.098 -6.521 1.00 96.38 475 THR A C 1
ATOM 3777 O O . THR A 1 475 ? 13.957 -10.627 -6.204 1.00 96.38 475 THR A O 1
ATOM 3780 N N . TYR A 1 476 ? 15.383 -9.883 -7.786 1.00 96.88 476 TYR A N 1
ATOM 3781 C CA . TYR A 1 476 ? 14.632 -10.414 -8.923 1.00 96.88 476 TYR A CA 1
ATOM 3782 C C . TYR A 1 476 ? 14.943 -11.896 -9.182 1.00 96.88 476 TYR A C 1
ATOM 3784 O O . TYR A 1 476 ? 14.205 -12.567 -9.897 1.00 96.88 476 TYR A O 1
ATOM 3792 N N . ARG A 1 477 ? 16.043 -12.417 -8.614 1.00 92.75 477 ARG A N 1
ATOM 3793 C CA . ARG A 1 477 ? 16.548 -13.764 -8.893 1.00 92.75 477 ARG A CA 1
ATOM 3794 C C . ARG A 1 477 ? 15.618 -14.837 -8.346 1.00 92.75 477 ARG A C 1
ATOM 3796 O O . ARG A 1 477 ? 15.418 -14.936 -7.138 1.00 92.75 477 ARG A O 1
ATOM 3803 N N . ASN A 1 478 ? 15.144 -15.702 -9.235 1.00 87.44 478 ASN A N 1
ATOM 3804 C CA . ASN A 1 478 ? 14.162 -16.747 -8.969 1.00 87.44 478 ASN A CA 1
ATOM 3805 C C . ASN A 1 478 ? 12.877 -16.215 -8.327 1.00 87.44 478 ASN A C 1
ATOM 3807 O O . ASN A 1 478 ? 12.193 -16.979 -7.646 1.00 87.44 478 ASN A O 1
ATOM 3811 N N . TRP A 1 479 ? 12.560 -14.931 -8.505 1.00 94.50 479 TRP A N 1
ATOM 3812 C CA . TRP A 1 479 ? 11.414 -14.304 -7.866 1.00 94.50 479 TRP A CA 1
ATOM 3813 C C . TRP A 1 479 ? 10.162 -14.494 -8.715 1.00 94.50 479 TRP A C 1
ATOM 3815 O O . TRP A 1 479 ? 10.155 -14.223 -9.913 1.00 94.50 479 TRP A O 1
ATOM 3825 N N . THR A 1 480 ? 9.068 -14.931 -8.094 1.00 94.94 480 THR A N 1
ATOM 3826 C CA . THR A 1 480 ? 7.732 -14.901 -8.708 1.00 94.94 480 THR A CA 1
ATOM 3827 C C . THR A 1 480 ? 6.687 -14.640 -7.625 1.00 94.94 480 THR A C 1
ATOM 3829 O O . THR A 1 480 ? 6.873 -15.104 -6.494 1.00 94.94 480 THR A O 1
ATOM 3832 N N . PRO A 1 481 ? 5.531 -14.023 -7.938 1.00 94.19 481 PRO A N 1
ATOM 3833 C CA . PRO A 1 481 ? 4.480 -13.868 -6.939 1.00 94.19 481 PRO A CA 1
ATOM 3834 C C . PRO A 1 481 ? 3.943 -15.218 -6.461 1.00 94.19 481 PRO A C 1
ATOM 3836 O O . PRO A 1 481 ? 3.519 -15.325 -5.322 1.00 94.19 481 PRO A O 1
ATOM 3839 N N . ARG A 1 482 ? 4.040 -16.288 -7.267 1.00 92.31 482 ARG A N 1
ATOM 3840 C CA . ARG A 1 482 ? 3.629 -17.647 -6.869 1.00 92.31 482 ARG A CA 1
ATOM 3841 C C . ARG A 1 482 ? 4.356 -18.161 -5.619 1.00 92.31 482 ARG A C 1
ATOM 3843 O O . ARG A 1 482 ? 3.799 -18.977 -4.896 1.00 92.31 482 ARG A O 1
ATOM 3850 N N . GLN A 1 483 ? 5.587 -17.718 -5.369 1.00 90.81 483 GLN A N 1
ATOM 3851 C CA . GLN A 1 483 ? 6.314 -18.066 -4.141 1.00 90.81 483 GLN A CA 1
ATOM 3852 C C . GLN A 1 483 ? 5.798 -17.307 -2.910 1.00 90.81 483 GLN A C 1
ATOM 3854 O O . GLN A 1 483 ? 6.076 -17.723 -1.791 1.00 90.81 483 GLN A O 1
ATOM 3859 N N . GLN A 1 484 ? 5.079 -16.205 -3.129 1.00 88.38 484 GLN A N 1
ATOM 3860 C CA . GLN A 1 484 ? 4.511 -15.334 -2.100 1.00 88.38 484 GLN A CA 1
ATOM 3861 C C . GLN A 1 484 ? 3.015 -15.612 -1.865 1.00 88.38 484 GLN A C 1
ATOM 3863 O O . GLN A 1 484 ? 2.488 -15.271 -0.813 1.00 88.38 484 GLN A O 1
ATOM 3868 N N . THR A 1 485 ? 2.325 -16.239 -2.825 1.00 92.75 485 THR A N 1
ATOM 3869 C CA . THR A 1 485 ? 0.904 -16.594 -2.701 1.00 92.75 485 THR A CA 1
ATOM 3870 C C . THR A 1 485 ? 0.669 -17.729 -1.712 1.00 92.75 485 THR A C 1
ATOM 3872 O O . THR A 1 485 ? 1.520 -18.604 -1.524 1.00 92.75 485 THR A O 1
ATOM 3875 N N . MET A 1 486 ? -0.541 -17.783 -1.164 1.00 95.00 486 MET A N 1
ATOM 3876 C CA . MET A 1 486 ? -0.980 -18.889 -0.325 1.00 95.00 486 MET A CA 1
ATOM 3877 C C . MET A 1 486 ? -0.995 -20.215 -1.112 1.00 95.00 486 MET A C 1
ATOM 3879 O O . MET A 1 486 ? -1.446 -20.251 -2.260 1.00 95.00 486 MET A O 1
ATOM 3883 N N . PRO A 1 487 ? -0.533 -21.333 -0.517 1.00 93.94 487 PRO A N 1
ATOM 3884 C CA . PRO A 1 487 ? -0.589 -22.641 -1.168 1.00 93.94 487 PRO A CA 1
ATOM 3885 C C . PRO A 1 487 ? -2.008 -23.227 -1.227 1.00 93.94 487 PRO A C 1
ATOM 3887 O O . PRO A 1 487 ? -2.283 -24.043 -2.108 1.00 93.94 487 PRO A O 1
ATOM 3890 N N . ASP A 1 488 ? -2.903 -22.840 -0.310 1.00 95.06 488 ASP A N 1
ATOM 3891 C CA . ASP A 1 488 ? -4.311 -23.245 -0.359 1.00 95.06 488 ASP A CA 1
ATOM 3892 C C . ASP A 1 488 ? -5.162 -22.224 -1.103 1.00 95.06 488 ASP A C 1
ATOM 3894 O O . ASP A 1 488 ? -4.931 -21.017 -1.041 1.00 95.06 488 ASP A O 1
ATOM 3898 N N . TYR A 1 489 ? -6.226 -22.721 -1.726 1.00 94.88 489 TYR A N 1
ATOM 3899 C CA . TYR A 1 489 ? -7.272 -21.866 -2.257 1.00 94.88 489 TYR A CA 1
ATOM 3900 C C . TYR A 1 489 ? -8.143 -21.292 -1.129 1.00 94.88 489 TYR A C 1
ATOM 3902 O O . TYR A 1 489 ? -8.652 -22.037 -0.286 1.00 94.88 489 TYR A O 1
ATOM 3910 N N . VAL A 1 490 ? -8.338 -19.973 -1.161 1.00 96.44 490 VAL A N 1
ATOM 3911 C CA . VAL A 1 490 ? -9.207 -19.215 -0.255 1.00 96.44 490 VAL A CA 1
ATOM 3912 C C . VAL A 1 490 ? -10.193 -18.411 -1.097 1.00 96.44 490 VAL A C 1
ATOM 3914 O O . VAL A 1 490 ? -9.781 -17.668 -1.986 1.00 96.44 490 VAL A O 1
ATOM 3917 N N . GLU A 1 491 ? -11.491 -18.571 -0.837 1.00 93.12 491 GLU A N 1
ATOM 3918 C CA . GLU A 1 491 ? -12.567 -18.108 -1.729 1.00 93.12 491 GLU A CA 1
ATOM 3919 C C . GLU A 1 491 ? -12.562 -16.584 -1.949 1.00 93.12 491 GLU A C 1
ATOM 3921 O O . GLU A 1 491 ? -12.763 -16.112 -3.068 1.00 93.12 491 GLU A O 1
ATOM 3926 N N . ASN A 1 492 ? -12.287 -15.806 -0.898 1.00 94.12 492 ASN A N 1
ATOM 3927 C CA . ASN A 1 492 ? -12.267 -14.341 -0.927 1.00 94.12 492 ASN A CA 1
ATOM 3928 C C . ASN A 1 492 ? -10.864 -13.740 -1.126 1.00 94.12 492 ASN A C 1
ATOM 3930 O O . ASN A 1 492 ? -10.674 -12.549 -0.884 1.00 94.12 492 ASN A O 1
ATOM 3934 N N . ASN A 1 493 ? -9.875 -14.529 -1.553 1.00 97.69 493 ASN A N 1
ATOM 3935 C CA . ASN A 1 493 ? -8.548 -14.022 -1.895 1.00 97.69 493 ASN A CA 1
ATOM 3936 C C . ASN A 1 493 ? -8.509 -13.587 -3.368 1.00 97.69 493 ASN A C 1
ATOM 3938 O O . ASN A 1 493 ? -8.512 -14.411 -4.285 1.00 97.69 493 ASN A O 1
ATOM 3942 N N . HIS A 1 494 ? -8.471 -12.277 -3.593 1.00 97.81 494 HIS A N 1
ATOM 3943 C CA . HIS A 1 494 ? -8.395 -11.665 -4.917 1.00 97.81 494 HIS A CA 1
ATOM 3944 C C . HIS A 1 494 ? -6.986 -11.183 -5.272 1.00 97.81 494 HIS A C 1
ATOM 3946 O O . HIS A 1 494 ? -6.703 -11.004 -6.456 1.00 97.81 494 HIS A O 1
ATOM 3952 N N . PHE A 1 495 ? -6.096 -10.999 -4.292 1.00 98.12 495 PHE A N 1
ATOM 3953 C CA . PHE A 1 495 ? -4.711 -10.613 -4.557 1.00 98.12 495 PHE A CA 1
ATOM 3954 C C . PHE A 1 495 ? -3.932 -11.717 -5.268 1.00 98.12 495 PHE A C 1
ATOM 3956 O O . PHE A 1 495 ? -3.362 -11.465 -6.326 1.00 98.12 495 PHE A O 1
ATOM 3963 N N . ASP A 1 496 ? -3.943 -12.942 -4.739 1.00 97.69 496 ASP A N 1
ATOM 3964 C CA . ASP A 1 496 ? -3.109 -14.023 -5.274 1.00 97.69 496 ASP A CA 1
ATOM 3965 C C . ASP A 1 496 ? -3.439 -14.359 -6.743 1.00 97.69 496 ASP A C 1
ATOM 3967 O O . ASP A 1 496 ? -2.517 -14.409 -7.568 1.00 97.69 496 ASP A O 1
ATOM 3971 N N . PRO A 1 497 ? -4.722 -14.528 -7.143 1.00 97.19 497 PRO A N 1
ATOM 3972 C CA . PRO A 1 497 ? -5.067 -14.732 -8.548 1.00 97.19 497 PRO A CA 1
ATOM 3973 C C . PRO A 1 497 ? -4.677 -13.547 -9.439 1.00 97.19 497 PRO A C 1
ATOM 3975 O O . PRO A 1 497 ? -4.192 -13.765 -10.553 1.00 97.19 497 PRO A O 1
ATOM 3978 N N . ALA A 1 498 ? -4.842 -12.310 -8.958 1.00 98.50 498 ALA A N 1
ATOM 3979 C CA . ALA A 1 498 ? -4.483 -11.107 -9.703 1.00 98.50 498 ALA A CA 1
ATOM 3980 C C . ALA A 1 498 ? -2.964 -11.001 -9.912 1.00 98.50 498 ALA A C 1
ATOM 3982 O O . ALA A 1 498 ? -2.513 -10.768 -11.035 1.00 98.50 498 ALA A O 1
ATOM 3983 N N . ALA A 1 499 ? -2.177 -11.256 -8.865 1.00 98.38 499 ALA A N 1
ATOM 3984 C CA . ALA A 1 499 ? -0.718 -11.264 -8.891 1.00 98.38 499 ALA A CA 1
ATOM 3985 C C . ALA A 1 499 ? -0.178 -12.317 -9.870 1.00 98.38 499 ALA A C 1
ATOM 3987 O O . ALA A 1 499 ? 0.673 -12.024 -10.715 1.00 98.38 499 ALA A O 1
ATOM 3988 N N . ILE A 1 500 ? -0.724 -13.537 -9.829 1.00 98.00 500 ILE A N 1
ATOM 3989 C CA . ILE A 1 500 ? -0.355 -14.614 -10.758 1.00 98.00 500 ILE A CA 1
ATOM 3990 C C . ILE A 1 500 ? -0.742 -14.260 -12.201 1.00 98.00 500 ILE A C 1
ATOM 3992 O O . ILE A 1 500 ? 0.049 -14.495 -13.122 1.00 98.00 500 ILE A O 1
ATOM 3996 N N . ALA A 1 501 ? -1.937 -13.705 -12.421 1.00 98.56 501 ALA A N 1
ATOM 3997 C CA . ALA A 1 501 ? -2.402 -13.317 -13.751 1.00 98.56 501 ALA A CA 1
ATOM 3998 C C . ALA A 1 501 ? -1.538 -12.200 -14.350 1.00 98.56 501 ALA A C 1
ATOM 4000 O O . ALA A 1 501 ? -1.129 -12.299 -15.509 1.00 98.56 501 ALA A O 1
ATOM 4001 N N . MET A 1 502 ? -1.194 -11.185 -13.552 1.00 98.69 502 MET A N 1
ATOM 4002 C CA . MET A 1 502 ? -0.299 -10.113 -13.978 1.00 98.69 502 MET A CA 1
ATOM 4003 C C . MET A 1 502 ? 1.108 -10.633 -14.284 1.00 98.69 502 MET A C 1
ATOM 4005 O O . MET A 1 502 ? 1.690 -10.298 -15.310 1.00 98.69 502 MET A O 1
ATOM 4009 N N . TRP A 1 503 ? 1.670 -11.499 -13.444 1.00 98.62 503 TRP A N 1
ATOM 4010 C CA . TRP A 1 503 ? 2.983 -12.074 -13.733 1.00 98.62 503 TRP A CA 1
ATOM 4011 C C . TRP A 1 503 ? 2.988 -12.891 -15.025 1.00 98.62 503 TRP A C 1
ATOM 4013 O O . TRP A 1 503 ? 3.907 -12.783 -15.837 1.00 98.62 503 TRP A O 1
ATOM 4023 N N . THR A 1 504 ? 1.934 -13.678 -15.248 1.00 98.44 504 THR A N 1
ATOM 4024 C CA . THR A 1 504 ? 1.778 -14.498 -16.455 1.00 98.44 504 THR A CA 1
ATOM 4025 C C . THR A 1 504 ? 1.720 -13.629 -17.711 1.00 98.44 504 THR A C 1
ATOM 4027 O O . THR A 1 504 ? 2.449 -13.894 -18.669 1.00 98.44 504 THR A O 1
ATOM 4030 N N . LEU A 1 505 ? 0.907 -12.566 -17.705 1.00 98.25 505 LEU A N 1
ATOM 4031 C CA . LEU A 1 505 ? 0.792 -11.682 -18.866 1.00 98.25 505 LEU A CA 1
ATOM 4032 C C . LEU A 1 505 ? 2.082 -10.893 -19.116 1.00 98.25 505 LEU A C 1
ATOM 4034 O O . LEU A 1 505 ? 2.475 -10.739 -20.270 1.00 98.25 505 LEU A O 1
ATOM 4038 N N . LEU A 1 506 ? 2.773 -10.442 -18.063 1.00 98.75 506 LEU A N 1
ATOM 4039 C CA . LEU A 1 506 ? 4.045 -9.727 -18.193 1.00 98.75 506 LEU A CA 1
ATOM 4040 C C . LEU A 1 506 ? 5.171 -10.636 -18.682 1.00 98.75 506 LEU A C 1
ATOM 4042 O O . LEU A 1 506 ? 5.973 -10.217 -19.510 1.00 98.75 506 LEU A O 1
ATOM 4046 N N . THR A 1 507 ? 5.186 -11.899 -18.253 1.00 98.62 507 THR A N 1
ATOM 4047 C CA . THR A 1 507 ? 6.118 -12.903 -18.781 1.00 98.62 507 THR A CA 1
ATOM 4048 C C . THR A 1 507 ? 5.931 -13.077 -20.289 1.00 98.62 507 THR A C 1
ATOM 4050 O O . THR A 1 507 ? 6.912 -13.089 -21.028 1.00 98.62 507 THR A O 1
ATOM 4053 N N . GLY A 1 508 ? 4.681 -13.162 -20.763 1.00 98.38 508 GLY A N 1
ATOM 4054 C CA . GLY A 1 508 ? 4.373 -13.210 -22.196 1.00 98.38 508 GLY A CA 1
ATOM 4055 C C . GLY A 1 508 ? 4.780 -11.931 -22.932 1.00 98.38 508 GLY A C 1
ATOM 4056 O O . GLY A 1 508 ? 5.470 -12.000 -23.942 1.00 98.38 508 GLY A O 1
ATOM 4057 N N . TYR A 1 509 ? 4.427 -10.766 -22.384 1.00 98.44 509 TYR A N 1
ATOM 4058 C CA . TYR A 1 509 ? 4.758 -9.456 -22.953 1.00 98.44 509 TYR A CA 1
ATOM 4059 C C . TYR A 1 509 ? 6.271 -9.248 -23.127 1.00 98.44 509 TYR A C 1
ATOM 4061 O O . TYR A 1 509 ? 6.720 -8.841 -24.198 1.00 98.44 509 TYR A O 1
ATOM 4069 N N . VAL A 1 510 ? 7.062 -9.568 -22.099 1.00 98.75 510 VAL A N 1
ATOM 4070 C CA . VAL A 1 510 ? 8.526 -9.481 -22.155 1.00 98.75 510 VAL A CA 1
ATOM 4071 C C . VAL A 1 510 ? 9.085 -10.522 -23.116 1.00 98.75 510 VAL A C 1
ATOM 4073 O O . VAL A 1 510 ? 9.951 -10.197 -23.921 1.00 98.75 510 VAL A O 1
ATOM 4076 N N . LYS A 1 511 ? 8.584 -11.761 -23.091 1.00 98.44 511 LYS A N 1
ATOM 4077 C CA . LYS A 1 511 ? 9.026 -12.793 -24.034 1.00 98.44 511 LYS A CA 1
ATOM 4078 C C . LYS A 1 511 ? 8.846 -12.336 -25.485 1.00 98.44 511 LYS A C 1
ATOM 4080 O O . LYS A 1 511 ? 9.795 -12.433 -26.254 1.00 98.44 511 LYS A O 1
ATOM 4085 N N . ASP A 1 512 ? 7.673 -11.817 -25.842 1.00 98.25 512 ASP A N 1
ATOM 4086 C CA . ASP A 1 512 ? 7.391 -11.354 -27.205 1.00 98.25 512 ASP A CA 1
ATOM 4087 C C . ASP A 1 512 ? 8.334 -10.216 -27.626 1.00 98.25 512 ASP A C 1
ATOM 4089 O O . ASP A 1 512 ? 8.810 -10.199 -28.758 1.00 98.25 512 ASP A O 1
ATOM 4093 N N . PHE A 1 513 ? 8.664 -9.297 -26.709 1.00 98.50 513 PHE A N 1
ATOM 4094 C CA . PHE A 1 513 ? 9.662 -8.256 -26.962 1.00 98.50 513 PHE A CA 1
ATOM 4095 C C . PHE A 1 513 ? 11.048 -8.849 -27.255 1.00 98.50 513 PHE A C 1
ATOM 4097 O O . PHE A 1 513 ? 11.707 -8.462 -28.216 1.00 98.50 513 PHE A O 1
ATOM 4104 N N . PHE A 1 514 ? 11.502 -9.804 -26.443 1.00 98.62 514 PHE A N 1
ATOM 4105 C CA . PHE A 1 514 ? 12.814 -10.413 -26.646 1.00 98.62 514 PHE A CA 1
ATOM 4106 C C . PHE A 1 514 ? 12.873 -11.252 -27.920 1.00 98.62 514 PHE A C 1
ATOM 4108 O O . PHE A 1 514 ? 13.893 -11.207 -28.592 1.00 98.62 514 PHE A O 1
ATOM 4115 N N . ASP A 1 515 ? 11.810 -11.969 -28.281 1.00 98.25 515 ASP A N 1
ATOM 4116 C CA . ASP A 1 515 ? 11.764 -12.724 -29.537 1.00 98.25 515 ASP A CA 1
ATOM 4117 C C . ASP A 1 515 ? 11.887 -11.795 -30.764 1.00 98.25 515 ASP A C 1
ATOM 4119 O O . ASP A 1 515 ? 12.489 -12.173 -31.768 1.00 98.25 515 ASP A O 1
ATOM 4123 N N . GLU A 1 516 ? 11.342 -10.574 -30.682 1.00 98.12 516 GLU A N 1
ATOM 4124 C CA . GLU A 1 516 ? 11.432 -9.554 -31.738 1.00 98.12 516 GLU A CA 1
ATOM 4125 C C . GLU A 1 516 ? 12.814 -8.876 -31.803 1.00 98.12 516 GLU A C 1
ATOM 4127 O O . GLU A 1 516 ? 13.246 -8.488 -32.889 1.00 98.12 516 GLU A O 1
ATOM 4132 N N . HIS A 1 517 ? 13.514 -8.746 -30.670 1.00 98.44 517 HIS A N 1
ATOM 4133 C CA . HIS A 1 517 ? 14.710 -7.903 -30.538 1.00 98.44 517 HIS A CA 1
ATOM 4134 C C . HIS A 1 517 ? 15.990 -8.645 -30.111 1.00 98.44 517 HIS A C 1
ATOM 4136 O O . HIS A 1 517 ? 16.999 -7.997 -29.843 1.00 98.44 517 HIS A O 1
ATOM 4142 N N . GLU A 1 518 ? 15.999 -9.983 -30.041 1.00 97.94 518 GLU A N 1
ATOM 4143 C CA . GLU A 1 518 ? 17.117 -10.760 -29.470 1.00 97.94 518 GLU A CA 1
ATOM 4144 C C . GLU A 1 518 ? 18.474 -10.436 -30.115 1.00 97.94 518 GLU A C 1
ATOM 4146 O O . GLU A 1 518 ? 19.465 -10.258 -29.407 1.00 97.94 518 GLU A O 1
ATOM 4151 N N . ALA A 1 519 ? 18.514 -10.326 -31.448 1.00 98.38 519 ALA A N 1
ATOM 4152 C CA . ALA A 1 519 ? 19.739 -10.030 -32.190 1.00 98.38 519 ALA A CA 1
ATOM 4153 C C . ALA A 1 519 ? 20.297 -8.636 -31.855 1.00 98.38 519 ALA A C 1
ATOM 4155 O O . ALA A 1 519 ? 21.486 -8.511 -31.570 1.00 98.38 519 ALA A O 1
ATOM 4156 N N . ASP A 1 520 ? 19.434 -7.622 -31.813 1.00 98.38 520 ASP A N 1
ATOM 4157 C CA . ASP A 1 520 ? 19.812 -6.238 -31.515 1.00 98.38 520 ASP A CA 1
ATOM 4158 C C . ASP A 1 520 ? 20.214 -6.080 -30.033 1.00 98.38 520 ASP A C 1
ATOM 4160 O O . ASP A 1 520 ? 21.185 -5.398 -29.704 1.00 98.38 520 ASP A O 1
ATOM 4164 N N . ILE A 1 521 ? 19.525 -6.771 -29.111 1.00 98.69 521 ILE A N 1
ATOM 4165 C CA . ILE A 1 521 ? 19.922 -6.830 -27.691 1.00 98.69 521 ILE A CA 1
ATOM 4166 C C . ILE A 1 521 ? 21.318 -7.449 -27.558 1.00 98.69 521 ILE A C 1
ATOM 4168 O O . ILE A 1 521 ? 22.128 -6.973 -26.760 1.00 98.69 521 ILE A O 1
ATOM 4172 N N . GLN A 1 522 ? 21.606 -8.499 -28.333 1.00 98.50 522 GLN A N 1
ATOM 4173 C CA . GLN A 1 522 ? 22.901 -9.172 -28.335 1.00 98.50 522 GLN A CA 1
ATOM 4174 C C . GLN A 1 522 ? 24.010 -8.315 -28.967 1.00 98.50 522 GLN A C 1
ATOM 4176 O O . GLN A 1 522 ? 25.148 -8.368 -28.495 1.00 98.50 522 GLN A O 1
ATOM 4181 N N . GLU A 1 523 ? 23.696 -7.524 -29.996 1.00 98.56 523 GLU A N 1
ATOM 4182 C CA . GLU A 1 523 ? 24.616 -6.553 -30.603 1.00 98.56 523 GLU A CA 1
ATOM 4183 C C . GLU A 1 523 ? 25.055 -5.492 -29.583 1.00 98.56 523 GLU A C 1
ATOM 4185 O O . GLU A 1 523 ? 26.245 -5.196 -29.466 1.00 98.56 523 GLU A O 1
ATOM 4190 N N . HIS A 1 524 ? 24.117 -5.004 -28.766 1.00 98.62 524 HIS A N 1
ATOM 4191 C CA . HIS A 1 524 ? 24.358 -4.011 -27.714 1.00 98.62 524 HIS A CA 1
ATOM 4192 C C . HIS A 1 524 ? 24.547 -4.630 -26.315 1.00 98.62 524 HIS A C 1
ATOM 4194 O O . HIS A 1 524 ? 24.301 -3.975 -25.298 1.00 98.62 524 HIS A O 1
ATOM 4200 N N . TRP A 1 525 ? 24.982 -5.894 -26.227 1.00 98.69 525 TRP A N 1
ATOM 4201 C CA . TRP A 1 525 ? 25.097 -6.613 -24.947 1.00 98.69 525 TRP A CA 1
ATOM 4202 C C . TRP A 1 525 ? 26.126 -6.001 -23.987 1.00 98.69 525 TRP A C 1
ATOM 4204 O O . TRP A 1 525 ? 25.984 -6.114 -22.772 1.00 98.69 525 TRP A O 1
ATOM 4214 N N . SER A 1 526 ? 27.136 -5.300 -24.506 1.00 98.62 526 SER A N 1
ATOM 4215 C CA . SER A 1 526 ? 28.134 -4.607 -23.681 1.00 98.62 526 SER A CA 1
ATOM 4216 C C . SER A 1 526 ? 27.513 -3.562 -22.744 1.00 98.62 526 SER A C 1
ATOM 4218 O O . SER A 1 526 ? 28.006 -3.373 -21.635 1.00 98.62 526 SER A O 1
ATOM 4220 N N . GLU A 1 527 ? 26.398 -2.930 -23.128 1.00 98.69 527 GLU A N 1
ATOM 4221 C CA . GLU A 1 527 ? 25.647 -2.024 -22.246 1.00 98.69 527 GLU A CA 1
ATOM 4222 C C . GLU A 1 527 ? 25.023 -2.773 -21.060 1.00 98.69 527 GLU A C 1
ATOM 4224 O O . GLU A 1 527 ? 25.025 -2.270 -19.936 1.00 98.69 527 GLU A O 1
ATOM 4229 N N . ILE A 1 528 ? 24.552 -4.004 -21.287 1.00 98.81 528 ILE A N 1
ATOM 4230 C CA . ILE A 1 528 ? 23.997 -4.880 -20.245 1.00 98.81 528 ILE A CA 1
ATOM 4231 C C . ILE A 1 528 ? 25.097 -5.358 -19.299 1.00 98.81 528 ILE A C 1
ATOM 4233 O O . ILE A 1 528 ? 24.885 -5.416 -18.090 1.00 98.81 528 ILE A O 1
ATOM 4237 N N . GLU A 1 529 ? 26.290 -5.662 -19.815 1.00 98.75 529 GLU A N 1
ATOM 4238 C CA . GLU A 1 529 ? 27.442 -6.012 -18.978 1.00 98.75 529 GLU A CA 1
ATOM 4239 C C . GLU A 1 529 ? 27.860 -4.849 -18.070 1.00 98.75 529 GLU A C 1
ATOM 4241 O O . GLU A 1 529 ? 28.174 -5.065 -16.899 1.00 98.75 529 GLU A O 1
ATOM 4246 N N . GLU A 1 530 ? 27.844 -3.613 -18.573 1.00 98.69 530 GLU A N 1
ATOM 4247 C CA . GLU A 1 530 ? 28.140 -2.427 -17.763 1.00 98.69 530 GLU A CA 1
ATOM 4248 C C . GLU A 1 530 ? 27.022 -2.119 -16.759 1.00 98.69 530 GLU A C 1
ATOM 4250 O O . GLU A 1 530 ? 27.320 -1.853 -15.594 1.00 98.69 530 GLU A O 1
ATOM 4255 N N . MET A 1 531 ? 25.751 -2.247 -17.158 1.00 98.62 531 MET A N 1
ATOM 4256 C CA . MET A 1 531 ? 24.601 -2.171 -16.247 1.00 98.62 531 MET A CA 1
ATOM 4257 C C . MET A 1 531 ? 24.720 -3.205 -15.119 1.00 98.62 531 MET A C 1
ATOM 4259 O O . MET A 1 531 ? 24.562 -2.868 -13.950 1.00 98.62 531 MET A O 1
ATOM 4263 N N . SER A 1 532 ? 25.052 -4.451 -15.457 1.00 98.69 532 SER A N 1
ATOM 4264 C CA . SER A 1 532 ? 25.251 -5.567 -14.528 1.00 98.69 532 SER A CA 1
ATOM 4265 C C . SER A 1 532 ? 26.359 -5.291 -13.509 1.00 98.69 532 SER A C 1
ATOM 4267 O O . SER A 1 532 ? 26.169 -5.498 -12.305 1.00 98.69 532 SER A O 1
ATOM 4269 N N . LYS A 1 533 ? 27.509 -4.779 -13.973 1.00 98.56 533 LYS A N 1
ATOM 4270 C CA . LYS A 1 533 ? 28.629 -4.382 -13.106 1.00 98.56 533 LYS A CA 1
ATOM 4271 C C . LYS A 1 533 ? 28.241 -3.231 -12.185 1.00 98.56 533 LYS A C 1
ATOM 4273 O O . LYS A 1 533 ? 28.545 -3.298 -10.998 1.00 98.56 533 LYS A O 1
ATOM 4278 N N . ASP A 1 534 ? 27.580 -2.200 -12.710 1.00 98.38 534 ASP A N 1
ATOM 4279 C CA . ASP A 1 534 ? 27.172 -1.025 -11.935 1.00 98.38 534 ASP A CA 1
ATOM 4280 C C . ASP A 1 534 ? 26.125 -1.401 -10.874 1.00 98.38 534 ASP A C 1
ATOM 4282 O O . ASP A 1 534 ? 26.309 -1.062 -9.707 1.00 98.38 534 ASP A O 1
ATOM 4286 N N . LEU A 1 535 ? 25.112 -2.197 -11.237 1.00 97.81 535 LEU A N 1
ATOM 4287 C CA . LEU A 1 535 ? 24.106 -2.724 -10.308 1.00 97.81 535 LEU A CA 1
ATOM 4288 C C . LEU A 1 535 ? 24.748 -3.570 -9.201 1.00 97.81 535 LEU A C 1
ATOM 4290 O O . LEU A 1 535 ? 24.464 -3.383 -8.021 1.00 97.81 535 LEU A O 1
ATOM 4294 N N . SER A 1 536 ? 25.662 -4.473 -9.562 1.00 96.56 536 SER A N 1
ATOM 4295 C CA . SER A 1 536 ? 26.346 -5.336 -8.590 1.00 96.56 536 SER A CA 1
ATOM 4296 C C . SER A 1 536 ? 27.278 -4.559 -7.663 1.00 96.56 536 SER A C 1
ATOM 4298 O O . SER A 1 536 ? 27.395 -4.905 -6.492 1.00 96.56 536 SER A O 1
ATOM 4300 N N . ALA A 1 537 ? 27.943 -3.519 -8.171 1.00 96.88 537 ALA A N 1
ATOM 4301 C CA . ALA A 1 537 ? 28.881 -2.711 -7.398 1.00 96.88 537 ALA A CA 1
ATOM 4302 C C . ALA A 1 537 ? 28.195 -1.843 -6.332 1.00 96.88 537 ALA A C 1
ATOM 4304 O O . ALA A 1 537 ? 28.827 -1.529 -5.325 1.00 96.88 537 ALA A O 1
ATOM 4305 N N . HIS A 1 538 ? 26.930 -1.469 -6.545 1.00 97.31 538 HIS A N 1
ATOM 4306 C CA . HIS A 1 538 ? 26.165 -0.630 -5.617 1.00 97.31 538 HIS A CA 1
ATOM 4307 C C . HIS A 1 538 ? 25.122 -1.415 -4.812 1.00 97.31 538 HIS A C 1
ATOM 4309 O O . HIS A 1 538 ? 24.570 -0.877 -3.857 1.00 97.31 538 HIS A O 1
ATOM 4315 N N . SER A 1 539 ? 24.859 -2.680 -5.157 1.00 95.38 539 SER A N 1
ATOM 4316 C CA . SER A 1 539 ? 23.866 -3.503 -4.468 1.00 95.38 539 SER A CA 1
ATOM 4317 C C . SER A 1 539 ? 24.155 -3.637 -2.973 1.00 95.38 539 SER A C 1
ATOM 4319 O O . SER A 1 539 ? 25.281 -3.892 -2.545 1.00 95.38 539 SER A O 1
ATOM 4321 N N . VAL A 1 540 ? 23.089 -3.542 -2.181 1.00 96.94 540 VAL A N 1
ATOM 4322 C CA . VAL A 1 540 ? 23.100 -3.828 -0.741 1.00 96.94 540 VAL A CA 1
ATOM 4323 C C . VAL A 1 540 ? 22.521 -5.209 -0.423 1.00 96.94 540 VAL A C 1
ATOM 4325 O O . VAL A 1 540 ? 22.322 -5.531 0.743 1.00 96.94 540 VAL A O 1
ATOM 4328 N N . LEU A 1 541 ? 22.235 -6.038 -1.433 1.00 97.38 541 LEU A N 1
ATOM 4329 C CA . LEU A 1 541 ? 21.610 -7.346 -1.248 1.00 97.38 541 LEU A CA 1
ATOM 4330 C C . LEU A 1 541 ? 22.406 -8.215 -0.262 1.00 97.38 541 LEU A C 1
ATOM 4332 O O . LEU A 1 541 ? 23.633 -8.322 -0.334 1.00 97.38 541 LEU A O 1
ATOM 4336 N N . LYS A 1 542 ? 21.691 -8.867 0.655 1.00 96.88 542 LYS A N 1
ATOM 4337 C CA . LYS A 1 542 ? 22.267 -9.850 1.574 1.00 96.88 542 LYS A CA 1
ATOM 4338 C C . LYS A 1 542 ? 22.953 -10.980 0.786 1.00 96.88 542 LYS A C 1
ATOM 4340 O O . LYS A 1 542 ? 22.295 -11.581 -0.064 1.00 96.88 542 LYS A O 1
ATOM 4345 N N . PRO A 1 543 ? 24.233 -11.313 1.058 1.00 94.75 543 PRO A N 1
ATOM 4346 C CA . PRO A 1 543 ? 24.981 -12.301 0.273 1.00 94.75 543 PRO A CA 1
ATOM 4347 C C . PRO A 1 543 ? 24.313 -13.679 0.179 1.00 94.75 543 PRO A C 1
ATOM 4349 O O . PRO A 1 543 ? 24.449 -14.369 -0.829 1.00 94.75 543 PRO A O 1
ATOM 4352 N N . GLU A 1 544 ? 23.568 -14.086 1.208 1.00 95.31 544 GLU A N 1
ATOM 4353 C CA . GLU A 1 544 ? 22.801 -15.333 1.233 1.00 95.31 544 GLU A CA 1
ATOM 4354 C C . GLU A 1 544 ? 21.653 -15.384 0.208 1.00 95.31 544 GLU A C 1
ATOM 4356 O O . GLU A 1 544 ? 21.180 -16.471 -0.118 1.00 95.31 544 GLU A O 1
ATOM 4361 N N . LEU A 1 545 ? 21.233 -14.233 -0.326 1.00 94.00 545 LEU A N 1
ATOM 4362 C CA . LEU A 1 545 ? 20.226 -14.108 -1.385 1.00 94.00 545 LEU A CA 1
ATOM 4363 C C . LEU A 1 545 ? 20.849 -14.030 -2.792 1.00 94.00 545 LEU A C 1
ATOM 4365 O O . LEU A 1 545 ? 20.123 -13.923 -3.781 1.00 94.00 545 LEU A O 1
ATOM 4369 N N . GLY A 1 546 ? 22.179 -14.118 -2.898 1.00 94.31 546 GLY A N 1
ATOM 4370 C CA . GLY A 1 546 ? 22.914 -14.112 -4.162 1.00 94.31 546 GLY A CA 1
ATOM 4371 C C . GLY A 1 546 ? 23.368 -12.719 -4.603 1.00 94.31 546 GLY A C 1
ATOM 4372 O O . GLY A 1 546 ? 23.743 -11.884 -3.784 1.00 94.31 546 GLY A O 1
ATOM 4373 N N . THR A 1 547 ? 23.393 -12.490 -5.918 1.00 94.88 547 THR A N 1
ATOM 4374 C CA . THR A 1 547 ? 23.800 -11.224 -6.546 1.00 94.88 547 THR A CA 1
ATOM 4375 C C . THR A 1 547 ? 22.733 -10.740 -7.524 1.00 94.88 547 THR A C 1
ATOM 4377 O O . THR A 1 547 ? 21.971 -11.533 -8.081 1.00 94.88 547 THR A O 1
ATOM 4380 N N . LEU A 1 548 ? 22.709 -9.429 -7.770 1.00 96.88 548 LEU A N 1
ATOM 4381 C CA . LEU A 1 548 ? 21.845 -8.808 -8.779 1.00 96.88 548 LEU A CA 1
ATOM 4382 C C . LEU A 1 548 ? 22.495 -8.741 -10.172 1.00 96.88 548 LEU A C 1
ATOM 4384 O O . LEU A 1 548 ? 21.932 -8.127 -11.075 1.00 96.88 548 LEU A O 1
ATOM 4388 N N . ASP A 1 549 ? 23.667 -9.359 -10.365 1.00 96.75 549 ASP A N 1
ATOM 4389 C CA . ASP A 1 549 ? 24.338 -9.365 -11.668 1.00 96.75 549 ASP A CA 1
ATOM 4390 C C . ASP A 1 549 ? 23.439 -9.942 -12.763 1.00 96.75 549 ASP A C 1
ATOM 4392 O O . ASP A 1 549 ? 22.582 -10.778 -12.508 1.00 96.75 549 ASP A O 1
ATOM 4396 N N . ILE A 1 550 ? 23.642 -9.486 -13.991 1.00 98.44 550 ILE A N 1
ATOM 4397 C CA . ILE A 1 550 ? 23.018 -9.990 -15.212 1.00 98.44 550 ILE A CA 1
ATOM 4398 C C . ILE A 1 550 ? 24.141 -10.649 -16.014 1.00 98.44 550 ILE A C 1
ATOM 4400 O O . ILE A 1 550 ? 25.082 -9.974 -16.440 1.00 98.44 550 ILE A O 1
ATOM 4404 N N . LYS A 1 551 ? 24.091 -11.974 -16.166 1.00 96.88 551 LYS A N 1
ATOM 4405 C CA . LYS A 1 551 ? 25.109 -12.769 -16.874 1.00 96.88 551 LYS A CA 1
ATOM 4406 C C . LYS A 1 551 ? 24.600 -13.322 -18.196 1.00 96.88 551 LYS A C 1
ATOM 4408 O O . LYS A 1 551 ? 25.395 -13.603 -19.087 1.00 96.88 551 LYS A O 1
ATOM 4413 N N . THR A 1 552 ? 23.292 -13.525 -18.311 1.00 98.31 552 THR A N 1
ATOM 4414 C CA . THR A 1 552 ? 22.675 -14.181 -19.466 1.00 98.31 552 THR A CA 1
ATOM 4415 C C . THR A 1 552 ? 21.451 -13.423 -19.964 1.00 98.31 552 THR A C 1
ATOM 4417 O O . THR A 1 552 ? 20.832 -12.660 -19.226 1.00 98.31 552 THR A O 1
ATOM 4420 N N . MET A 1 553 ? 21.044 -13.699 -21.206 1.00 98.19 553 MET A N 1
ATOM 4421 C CA . MET A 1 553 ? 19.776 -13.210 -21.760 1.00 98.19 553 MET A CA 1
ATOM 4422 C C . MET A 1 553 ? 18.575 -13.613 -20.887 1.00 98.19 553 MET A C 1
ATOM 4424 O O . MET A 1 553 ? 17.619 -12.855 -20.754 1.00 98.19 553 MET A O 1
ATOM 4428 N N . SER A 1 554 ? 18.629 -14.793 -20.255 1.00 97.94 554 SER A N 1
ATOM 4429 C CA . SER A 1 554 ? 17.582 -15.251 -19.335 1.00 97.94 554 SER A CA 1
ATOM 4430 C C . SER A 1 554 ? 17.508 -14.384 -18.081 1.00 97.94 554 SER A C 1
ATOM 4432 O O . SER A 1 554 ? 16.410 -14.057 -17.645 1.00 97.94 554 SER A O 1
ATOM 4434 N N . ASP A 1 555 ? 18.658 -13.983 -17.537 1.00 98.44 555 ASP A N 1
ATOM 4435 C CA . ASP A 1 555 ? 18.727 -13.090 -16.376 1.00 98.44 555 ASP A CA 1
ATOM 4436 C C . ASP A 1 555 ? 18.094 -11.736 -16.705 1.00 98.44 555 ASP A C 1
ATOM 4438 O O . ASP A 1 555 ? 17.307 -11.207 -15.925 1.00 98.44 555 ASP A O 1
ATOM 4442 N N . LEU A 1 556 ? 18.396 -11.199 -17.893 1.00 98.75 556 LEU A N 1
ATOM 4443 C CA . LEU A 1 556 ? 17.844 -9.925 -18.342 1.00 98.75 556 LEU A CA 1
ATOM 4444 C C . LEU A 1 556 ? 16.324 -10.009 -18.540 1.00 98.75 556 LEU A C 1
ATOM 4446 O O . LEU A 1 556 ? 15.606 -9.107 -18.120 1.00 98.75 556 LEU A O 1
ATOM 4450 N N . ARG A 1 557 ? 15.819 -11.106 -19.124 1.00 98.50 557 ARG A N 1
ATOM 4451 C CA . ARG A 1 557 ? 14.371 -11.356 -19.250 1.00 98.50 557 ARG A CA 1
ATOM 4452 C C . ARG A 1 557 ? 13.691 -11.389 -17.883 1.00 98.50 557 ARG A C 1
ATOM 4454 O O . ARG A 1 557 ? 12.662 -10.743 -17.709 1.00 98.50 557 ARG A O 1
ATOM 4461 N N . GLU A 1 558 ? 14.261 -12.117 -16.926 1.00 98.12 558 GLU A N 1
ATOM 4462 C CA . GLU A 1 558 ? 13.728 -12.224 -15.564 1.00 98.12 558 GLU A CA 1
ATOM 4463 C C . GLU A 1 558 ? 13.699 -10.859 -14.861 1.00 98.12 558 GLU A C 1
ATOM 4465 O O . GLU A 1 558 ? 12.664 -10.474 -14.313 1.00 98.12 558 GLU A O 1
ATOM 4470 N N . LEU A 1 559 ? 14.789 -10.089 -14.963 1.00 98.75 559 LEU A N 1
ATOM 4471 C CA . LEU A 1 559 ? 14.865 -8.722 -14.450 1.00 98.75 559 LEU A CA 1
ATOM 4472 C C . LEU A 1 559 ? 13.786 -7.833 -15.070 1.00 98.75 559 LEU A C 1
ATOM 4474 O O . LEU A 1 559 ? 13.100 -7.120 -14.343 1.00 98.75 559 LEU A O 1
ATOM 4478 N N . CYS A 1 560 ? 13.597 -7.884 -16.392 1.00 98.88 560 CYS A N 1
ATOM 4479 C CA . CYS A 1 560 ? 12.571 -7.088 -17.061 1.00 98.88 560 CYS A CA 1
ATOM 4480 C C . CYS A 1 560 ? 11.163 -7.435 -16.561 1.00 98.88 560 CYS A C 1
ATOM 4482 O O . CYS A 1 560 ? 10.395 -6.527 -16.259 1.00 98.88 560 CYS A O 1
ATOM 4484 N N . VAL A 1 561 ? 10.814 -8.721 -16.426 1.00 98.88 561 VAL A N 1
ATOM 4485 C CA . VAL A 1 561 ? 9.494 -9.111 -15.890 1.00 98.88 561 VAL A CA 1
ATOM 4486 C C . VAL A 1 561 ? 9.323 -8.597 -14.459 1.00 98.88 561 VAL A C 1
ATOM 4488 O O . VAL A 1 561 ? 8.278 -8.029 -14.143 1.00 98.88 561 VAL A O 1
ATOM 4491 N N . TYR A 1 562 ? 10.352 -8.741 -13.619 1.00 98.88 562 TYR A N 1
ATOM 4492 C CA . TYR A 1 562 ? 10.342 -8.271 -12.236 1.00 98.88 562 TYR A CA 1
ATOM 4493 C C . TYR A 1 562 ? 10.142 -6.757 -12.128 1.00 98.88 562 TYR A C 1
ATOM 4495 O O . TYR A 1 562 ? 9.200 -6.314 -11.474 1.00 98.88 562 TYR A O 1
ATOM 4503 N N . VAL A 1 563 ? 10.974 -5.967 -12.812 1.00 98.88 563 VAL A N 1
ATOM 4504 C CA . VAL A 1 563 ? 10.897 -4.499 -12.799 1.00 98.88 563 VAL A CA 1
ATOM 4505 C C . VAL A 1 563 ? 9.518 -4.029 -13.250 1.00 98.88 563 VAL A C 1
ATOM 4507 O O . VAL A 1 563 ? 8.870 -3.243 -12.563 1.00 98.88 563 VAL A O 1
ATOM 4510 N N . ILE A 1 564 ? 9.024 -4.558 -14.372 1.00 98.88 564 ILE A N 1
ATOM 4511 C CA . ILE A 1 564 ? 7.721 -4.157 -14.906 1.00 98.88 564 ILE A CA 1
ATOM 4512 C C . ILE A 1 564 ? 6.605 -4.540 -13.932 1.00 98.88 564 ILE A C 1
ATOM 4514 O O . ILE A 1 564 ? 5.696 -3.743 -13.704 1.00 98.88 564 ILE A O 1
ATOM 4518 N N . TYR A 1 565 ? 6.665 -5.728 -13.325 1.00 98.88 565 TYR A N 1
ATOM 4519 C CA . TYR A 1 565 ? 5.671 -6.171 -12.348 1.00 98.88 565 TYR A CA 1
ATOM 4520 C C . TYR A 1 565 ? 5.624 -5.259 -11.118 1.00 98.88 565 TYR A C 1
ATOM 4522 O O . TYR A 1 565 ? 4.530 -4.880 -10.687 1.00 98.88 565 TYR A O 1
ATOM 4530 N N . ILE A 1 566 ? 6.786 -4.885 -10.571 1.00 98.69 566 ILE A N 1
ATOM 4531 C CA . ILE A 1 566 ? 6.852 -4.035 -9.381 1.00 98.69 566 ILE A CA 1
ATOM 4532 C C . ILE A 1 566 ? 6.383 -2.610 -9.698 1.00 98.69 566 ILE A C 1
ATOM 4534 O O . ILE A 1 566 ? 5.510 -2.100 -8.994 1.00 98.69 566 ILE A O 1
ATOM 4538 N N . CYS A 1 567 ? 6.882 -2.006 -10.783 1.00 98.62 567 CYS A N 1
ATOM 4539 C CA . CYS A 1 567 ? 6.511 -0.647 -11.190 1.00 98.62 567 CYS A CA 1
ATOM 4540 C C . CYS A 1 567 ? 5.027 -0.494 -11.541 1.00 98.62 567 CYS A C 1
ATOM 4542 O O . CYS A 1 567 ? 4.463 0.585 -11.369 1.00 98.62 567 CYS A O 1
ATOM 4544 N N . THR A 1 568 ? 4.402 -1.556 -12.057 1.00 98.25 568 THR A N 1
ATOM 4545 C CA . THR A 1 568 ? 2.998 -1.526 -12.477 1.00 98.25 568 THR A CA 1
ATOM 4546 C C . THR A 1 568 ? 2.084 -2.055 -11.376 1.00 98.25 568 THR A C 1
ATOM 4548 O O . THR A 1 568 ? 1.538 -1.287 -10.585 1.00 98.25 568 THR A O 1
ATOM 4551 N N . PHE A 1 569 ? 1.896 -3.369 -11.308 1.00 98.38 569 PHE A N 1
ATOM 4552 C CA . PHE A 1 569 ? 0.873 -4.007 -10.491 1.00 98.38 569 PHE A CA 1
ATOM 4553 C C . PHE A 1 569 ? 1.160 -3.937 -8.998 1.00 98.38 569 PHE A C 1
ATOM 4555 O O . PHE A 1 569 ? 0.262 -3.546 -8.255 1.00 98.38 569 PHE A O 1
ATOM 4562 N N . GLN A 1 570 ? 2.374 -4.284 -8.555 1.00 98.25 570 GLN A N 1
ATOM 4563 C CA . GLN A 1 570 ? 2.667 -4.324 -7.120 1.00 98.25 570 GLN A CA 1
ATOM 4564 C C . GLN A 1 570 ? 2.518 -2.935 -6.504 1.00 98.25 570 GLN A C 1
ATOM 4566 O O . GLN A 1 570 ? 1.764 -2.787 -5.546 1.00 98.25 570 GLN A O 1
ATOM 4571 N N . HIS A 1 571 ? 3.173 -1.927 -7.090 1.00 98.38 571 HIS A N 1
ATOM 4572 C CA . HIS A 1 571 ? 3.054 -0.542 -6.649 1.00 98.38 571 HIS A CA 1
ATOM 4573 C C . HIS A 1 571 ? 1.603 -0.051 -6.704 1.00 98.38 571 HIS A C 1
ATOM 4575 O O . HIS A 1 571 ? 1.087 0.429 -5.701 1.00 98.38 571 HIS A O 1
ATOM 4581 N N . SER A 1 572 ? 0.896 -0.253 -7.824 1.00 98.25 572 SER A N 1
ATOM 4582 C CA . SER A 1 572 ? -0.510 0.166 -7.930 1.00 98.25 572 SER A CA 1
ATOM 4583 C C . SER A 1 572 ? -1.390 -0.470 -6.857 1.00 98.25 572 SER A C 1
ATOM 4585 O O . SER A 1 572 ? -2.306 0.180 -6.364 1.00 98.25 572 SER A O 1
ATOM 4587 N N . TRP A 1 573 ? -1.141 -1.728 -6.485 1.00 98.19 573 TRP A N 1
ATOM 4588 C CA . TRP A 1 573 ? -1.895 -2.386 -5.425 1.00 98.19 573 TRP A CA 1
ATOM 4589 C C . TRP A 1 573 ? -1.642 -1.749 -4.066 1.00 98.19 573 TRP A C 1
ATOM 4591 O O . TRP A 1 573 ? -2.595 -1.348 -3.396 1.00 98.19 573 TRP A O 1
ATOM 4601 N N . VAL A 1 574 ? -0.371 -1.674 -3.663 1.00 97.94 574 VAL A N 1
ATOM 4602 C CA . VAL A 1 574 ? -0.009 -1.204 -2.324 1.00 97.94 574 VAL A CA 1
ATOM 4603 C C . VAL A 1 574 ? -0.321 0.284 -2.168 1.00 97.94 574 VAL A C 1
ATOM 4605 O O . VAL A 1 574 ? -0.909 0.644 -1.157 1.00 97.94 574 VAL A O 1
ATOM 4608 N N . ASN A 1 575 ? -0.084 1.110 -3.194 1.00 97.31 575 ASN A N 1
ATOM 4609 C CA . ASN A 1 575 ? -0.396 2.539 -3.177 1.00 97.31 575 ASN A CA 1
ATOM 4610 C C . ASN A 1 575 ? -1.909 2.797 -3.236 1.00 97.31 575 ASN A C 1
ATOM 4612 O O . ASN A 1 575 ? -2.478 3.387 -2.325 1.00 97.31 575 ASN A O 1
ATOM 4616 N N . ASN A 1 576 ? -2.627 2.316 -4.262 1.00 95.38 576 ASN A N 1
ATOM 4617 C CA . ASN A 1 576 ? -4.017 2.747 -4.497 1.00 95.38 576 ASN A CA 1
ATOM 4618 C C . ASN A 1 576 ? -4.980 2.371 -3.359 1.00 95.38 576 ASN A C 1
ATOM 4620 O O . ASN A 1 576 ? -6.028 3.001 -3.204 1.00 95.38 576 ASN A O 1
ATOM 4624 N N . LYS A 1 577 ? -4.637 1.346 -2.572 1.00 95.88 577 LYS A N 1
ATOM 4625 C CA . LYS A 1 577 ? -5.437 0.862 -1.442 1.00 95.88 577 LYS A CA 1
ATOM 4626 C C . LYS A 1 577 ? -5.069 1.514 -0.110 1.00 95.88 577 LYS A C 1
ATOM 4628 O O . LYS A 1 577 ? -5.811 1.336 0.853 1.00 95.88 577 LYS A O 1
ATOM 4633 N N . GLN A 1 578 ? -4.004 2.317 -0.047 1.00 95.69 578 GLN A N 1
ATOM 4634 C CA . GLN A 1 578 ? -3.610 3.046 1.162 1.00 95.69 578 GLN A CA 1
ATOM 4635 C C . GLN A 1 578 ? -4.767 3.830 1.766 1.00 95.69 578 GLN A C 1
ATOM 4637 O O . GLN A 1 578 ? -5.027 3.751 2.966 1.00 95.69 578 GLN A O 1
ATOM 4642 N N . TYR A 1 579 ? -5.490 4.571 0.923 1.00 94.94 579 TYR A N 1
ATOM 4643 C CA . TYR A 1 579 ? -6.599 5.371 1.402 1.00 94.94 579 TYR A CA 1
ATOM 4644 C C . TYR A 1 579 ? -7.738 4.500 1.899 1.00 94.94 579 TYR A C 1
ATOM 4646 O O . TYR A 1 579 ? -8.311 4.885 2.901 1.00 94.94 579 TYR A O 1
ATOM 4654 N N . GLU A 1 580 ? -8.037 3.347 1.282 1.00 95.06 580 GLU A N 1
ATOM 4655 C CA . GLU A 1 580 ? -9.104 2.425 1.714 1.00 95.06 580 GLU A CA 1
ATOM 4656 C C . GLU A 1 580 ? -8.965 2.026 3.189 1.00 95.06 580 GLU A C 1
ATOM 4658 O O . GLU A 1 580 ? -9.964 2.054 3.911 1.00 95.06 580 GLU A O 1
ATOM 4663 N N . ASP A 1 581 ? -7.738 1.741 3.633 1.00 94.81 581 ASP A N 1
ATOM 4664 C CA . ASP A 1 581 ? -7.446 1.233 4.977 1.00 94.81 581 ASP A CA 1
ATOM 4665 C C . ASP A 1 581 ? -6.984 2.333 5.942 1.00 94.81 581 ASP A C 1
ATOM 4667 O O . ASP A 1 581 ? -7.506 2.449 7.049 1.00 94.81 581 ASP A O 1
ATOM 4671 N N . GLY A 1 582 ? -6.037 3.176 5.529 1.00 94.81 582 GLY A N 1
ATOM 4672 C CA . GLY A 1 582 ? -5.460 4.234 6.362 1.00 94.81 582 GLY A CA 1
ATOM 4673 C C . GLY A 1 582 ? -6.199 5.577 6.298 1.00 94.81 582 GLY A C 1
ATOM 4674 O O . GLY A 1 582 ? -5.893 6.485 7.070 1.00 94.81 582 GLY A O 1
ATOM 4675 N N . GLY A 1 583 ? -7.179 5.739 5.405 1.00 92.62 583 GLY A N 1
ATOM 4676 C CA . GLY A 1 583 ? -8.018 6.943 5.323 1.00 92.62 583 GLY A CA 1
ATOM 4677 C C . GLY A 1 583 ? -9.066 7.061 6.438 1.00 92.62 583 GLY A C 1
ATOM 4678 O O . GLY A 1 583 ? -9.721 8.099 6.546 1.00 92.62 583 GLY A O 1
ATOM 4679 N N . ASP A 1 584 ? -9.220 6.022 7.264 1.00 92.06 584 ASP A N 1
ATOM 4680 C CA . ASP A 1 584 ? -10.078 5.984 8.450 1.00 92.06 584 ASP A CA 1
ATOM 4681 C C . ASP A 1 584 ? -9.233 5.763 9.715 1.00 92.06 584 ASP A C 1
ATOM 4683 O O . ASP A 1 584 ? -8.851 4.641 10.056 1.00 92.06 584 ASP A O 1
ATOM 4687 N N . VAL A 1 585 ? -8.960 6.849 10.439 1.00 90.19 585 VAL A N 1
ATOM 4688 C CA . VAL A 1 585 ? -8.126 6.848 11.657 1.00 90.19 585 VAL A CA 1
ATOM 4689 C C . VAL A 1 585 ? -8.758 6.087 12.830 1.00 90.19 585 VAL A C 1
ATOM 4691 O O . VAL A 1 585 ? -8.071 5.700 13.780 1.00 90.19 585 VAL A O 1
ATOM 4694 N N . GLU A 1 586 ? -10.061 5.800 12.778 1.00 88.69 586 GLU A N 1
ATOM 4695 C CA . GLU A 1 586 ? -10.680 4.886 13.738 1.00 88.69 586 GLU A CA 1
ATOM 4696 C C . GLU A 1 586 ? -10.266 3.439 13.463 1.00 88.69 586 GLU A C 1
ATOM 4698 O O . GLU A 1 586 ? -10.027 2.671 14.407 1.00 88.69 586 GLU A O 1
ATOM 4703 N N . TYR A 1 587 ? -10.158 3.083 12.178 1.00 94.50 587 TYR A N 1
ATOM 4704 C CA . TYR A 1 587 ? -9.792 1.755 11.708 1.00 94.50 587 TYR A CA 1
ATOM 4705 C C . TYR A 1 587 ? -8.298 1.484 11.893 1.00 94.50 587 TYR A C 1
ATOM 4707 O O . TYR A 1 587 ? -7.958 0.527 12.601 1.00 94.50 587 TYR A O 1
ATOM 4715 N N . ALA A 1 588 ? -7.425 2.315 11.314 1.00 95.69 588 ALA A N 1
ATOM 4716 C CA . ALA A 1 588 ? -5.973 2.165 11.378 1.00 95.69 588 ALA A CA 1
ATOM 4717 C C . ALA A 1 588 ? -5.244 3.520 11.383 1.00 95.69 588 ALA A C 1
ATOM 4719 O O . ALA A 1 588 ? -5.608 4.463 10.682 1.00 95.69 588 ALA A O 1
ATOM 4720 N N . THR A 1 589 ? -4.166 3.600 12.158 1.00 95.06 589 THR A N 1
ATOM 4721 C CA . THR A 1 589 ? -3.259 4.754 12.196 1.00 95.06 589 THR A CA 1
ATOM 4722 C C . THR A 1 589 ? -1.818 4.298 12.036 1.00 95.06 589 THR A C 1
ATOM 4724 O O . THR A 1 589 ? -1.453 3.233 12.535 1.00 95.06 589 THR A O 1
ATOM 4727 N N . LEU A 1 590 ? -1.004 5.102 11.350 1.00 95.44 590 LEU A N 1
ATOM 4728 C CA . LEU A 1 590 ? 0.422 4.838 11.149 1.00 95.44 590 LEU A CA 1
ATOM 4729 C C . LEU A 1 590 ? 1.202 4.940 12.471 1.00 95.44 590 LEU A C 1
ATOM 4731 O O . LEU A 1 590 ? 2.195 4.248 12.665 1.00 95.44 590 LEU A O 1
ATOM 4735 N N . GLY A 1 591 ? 0.719 5.755 13.411 1.00 92.94 591 GLY A N 1
ATOM 4736 C CA . GLY A 1 591 ? 1.178 5.779 14.798 1.00 92.94 591 GLY A CA 1
ATOM 4737 C C . GLY A 1 591 ? 0.007 5.644 15.765 1.00 92.94 591 GLY A C 1
ATOM 4738 O O . GLY A 1 591 ? -1.003 6.340 15.631 1.00 92.94 591 GLY A O 1
ATOM 4739 N N . MET A 1 592 ? 0.120 4.746 16.745 1.00 93.19 592 MET A N 1
ATOM 4740 C CA . MET A 1 592 ? -0.806 4.690 17.880 1.00 93.19 592 MET A CA 1
ATOM 4741 C C . MET A 1 592 ? -0.223 5.461 19.056 1.00 93.19 592 MET A C 1
ATOM 4743 O O . MET A 1 592 ? 0.935 5.274 19.413 1.00 93.19 592 MET A O 1
ATOM 4747 N N . TRP A 1 593 ? -1.040 6.284 19.701 1.00 90.00 593 TRP A N 1
ATOM 4748 C CA . TRP A 1 593 ? -0.599 7.197 20.752 1.00 90.00 593 TRP A CA 1
ATOM 4749 C C . TRP A 1 593 ? -1.468 7.040 22.000 1.00 90.00 593 TRP A C 1
ATOM 4751 O O . TRP A 1 593 ? -2.639 6.664 21.907 1.00 90.00 593 TRP A O 1
ATOM 4761 N N . LYS A 1 594 ? -0.909 7.337 23.175 1.00 84.88 594 LYS A N 1
ATOM 4762 C CA . LYS A 1 594 ? -1.662 7.392 24.440 1.00 84.88 594 LYS A CA 1
ATOM 4763 C C . LYS A 1 594 ? -2.648 8.579 24.441 1.00 84.88 594 LYS A C 1
ATOM 4765 O O . LYS A 1 594 ? -2.353 9.630 23.877 1.00 84.88 594 LYS A O 1
ATOM 4770 N N . GLU A 1 595 ? -3.790 8.424 25.123 1.00 69.56 595 GLU A N 1
ATOM 4771 C CA . GLU A 1 595 ? -4.960 9.345 25.155 1.00 69.56 595 GLU A CA 1
ATOM 4772 C C . GLU A 1 595 ? -4.698 10.772 25.697 1.00 69.56 595 GLU A C 1
ATOM 4774 O O . GLU A 1 595 ? -5.614 11.563 25.902 1.00 69.56 595 GLU A O 1
ATOM 4779 N N . ASN A 1 596 ? -3.462 11.129 26.021 1.00 66.19 596 ASN A N 1
ATOM 4780 C CA . ASN A 1 596 ? -3.092 12.444 26.539 1.00 66.19 596 ASN A CA 1
ATOM 4781 C C . ASN A 1 596 ? -2.192 13.236 25.582 1.00 66.19 596 ASN A C 1
ATOM 4783 O O . ASN A 1 596 ? -1.777 14.337 25.944 1.00 66.19 596 ASN A O 1
ATOM 4787 N N . ASN A 1 597 ? -1.883 12.707 24.393 1.00 71.25 597 ASN A N 1
ATOM 4788 C CA . ASN A 1 597 ? -1.036 13.404 23.435 1.00 71.25 597 ASN A CA 1
ATOM 4789 C C . ASN A 1 597 ? -1.857 14.454 22.643 1.00 71.25 597 ASN A C 1
ATOM 4791 O O . ASN A 1 597 ? -2.730 14.085 21.854 1.00 71.25 597 ASN A O 1
ATOM 4795 N N . PRO A 1 598 ? -1.589 15.764 22.821 1.00 68.88 598 PRO A N 1
ATOM 4796 C CA . PRO A 1 598 ? -2.357 16.830 22.175 1.00 68.88 598 PRO A CA 1
ATOM 4797 C C . PRO A 1 598 ? -2.156 16.906 20.652 1.00 68.88 598 PRO A C 1
ATOM 4799 O O . PRO A 1 598 ? -2.920 17.595 19.979 1.00 68.88 598 PRO A O 1
ATOM 4802 N N . GLU A 1 599 ? -1.156 16.218 20.095 1.00 79.19 599 GLU A N 1
ATOM 4803 C CA . GLU A 1 599 ? -0.839 16.242 18.662 1.00 79.19 599 GLU A CA 1
ATOM 4804 C C . GLU A 1 599 ? -1.578 15.172 17.847 1.00 79.19 599 GLU A C 1
ATOM 4806 O O . GLU A 1 599 ? -1.529 15.207 16.618 1.00 79.19 599 GLU A O 1
ATOM 4811 N N . VAL A 1 600 ? -2.278 14.230 18.492 1.00 81.56 600 VAL A N 1
ATOM 4812 C CA . VAL A 1 600 ? -2.912 13.081 17.814 1.00 81.56 600 VAL A CA 1
ATOM 4813 C C . VAL A 1 600 ? -3.874 13.522 16.718 1.00 81.56 600 VAL A C 1
ATOM 4815 O O . VAL A 1 600 ? -3.810 13.001 15.609 1.00 81.56 600 VAL A O 1
ATOM 4818 N N . ALA A 1 601 ? -4.706 14.530 16.981 1.00 78.00 601 ALA A N 1
ATOM 4819 C CA . ALA A 1 601 ? -5.643 15.051 15.990 1.00 78.00 601 ALA A CA 1
ATOM 4820 C C . ALA A 1 601 ? -4.927 15.632 14.754 1.00 78.00 601 ALA A C 1
ATOM 4822 O O . ALA A 1 601 ? -5.359 15.403 13.624 1.00 78.00 601 ALA A O 1
ATOM 4823 N N . ALA A 1 602 ? -3.806 16.337 14.951 1.00 81.62 602 ALA A N 1
ATOM 4824 C CA . ALA A 1 602 ? -3.013 16.884 13.853 1.00 81.62 602 ALA A CA 1
ATOM 4825 C C . ALA A 1 602 ? -2.338 15.770 13.036 1.00 81.62 602 ALA A C 1
ATOM 4827 O O . ALA A 1 602 ? -2.427 15.776 11.811 1.00 81.62 602 ALA A O 1
ATOM 4828 N N . LYS A 1 603 ? -1.755 14.766 13.705 1.00 87.00 603 LYS A N 1
ATOM 4829 C CA . LYS A 1 603 ? -1.163 13.591 13.043 1.00 87.00 603 LYS A CA 1
ATOM 4830 C C . LYS A 1 603 ? -2.212 12.799 12.254 1.00 87.00 603 LYS A C 1
ATOM 4832 O O . LYS A 1 603 ? -1.979 12.430 11.108 1.00 87.00 603 LYS A O 1
ATOM 4837 N N . ASN A 1 604 ? -3.398 12.597 12.823 1.00 87.25 604 ASN A N 1
ATOM 4838 C CA . ASN A 1 604 ? -4.517 11.941 12.146 1.00 87.25 604 ASN A CA 1
ATOM 4839 C C . ASN A 1 604 ? -4.959 12.707 10.888 1.00 87.25 604 ASN A C 1
ATOM 4841 O O . ASN A 1 604 ? -5.231 12.093 9.857 1.00 87.25 604 ASN A O 1
ATOM 4845 N N . ALA A 1 605 ? -5.009 14.041 10.948 1.00 84.31 605 ALA A N 1
ATOM 4846 C CA . ALA A 1 605 ? -5.352 14.864 9.790 1.00 84.31 605 ALA A CA 1
ATOM 4847 C C . ALA A 1 605 ? -4.286 14.754 8.691 1.00 84.31 605 ALA A C 1
ATOM 4849 O O . ALA A 1 605 ? -4.623 14.509 7.531 1.00 84.31 605 ALA A O 1
ATOM 4850 N N . ASP A 1 606 ? -3.010 14.866 9.065 1.00 86.94 606 ASP A N 1
ATOM 4851 C CA . ASP A 1 606 ? -1.875 14.743 8.149 1.00 86.94 606 ASP A CA 1
ATOM 4852 C C . ASP A 1 606 ? -1.806 13.350 7.501 1.00 86.94 606 ASP A C 1
ATOM 4854 O O . ASP A 1 606 ? -1.533 13.254 6.303 1.00 86.94 606 ASP A O 1
ATOM 4858 N N . GLN A 1 607 ? -2.116 12.276 8.239 1.00 91.69 607 GLN A N 1
ATOM 4859 C CA . GLN A 1 607 ? -2.243 10.924 7.685 1.00 91.69 607 GLN A CA 1
ATOM 4860 C C . GLN A 1 607 ? -3.303 10.894 6.582 1.00 91.69 607 GLN A C 1
ATOM 4862 O O . GLN A 1 607 ? -3.016 10.530 5.444 1.00 91.69 607 GLN A O 1
ATOM 4867 N N . VAL A 1 608 ? -4.531 11.307 6.895 1.00 89.31 608 VAL A N 1
ATOM 4868 C CA . VAL A 1 608 ? -5.651 11.227 5.951 1.00 89.31 608 VAL A CA 1
ATOM 4869 C C . VAL A 1 608 ? -5.405 12.076 4.704 1.00 89.31 608 VAL A C 1
ATOM 4871 O O . VAL A 1 608 ? -5.725 11.641 3.599 1.00 89.31 608 VAL A O 1
ATOM 4874 N N . ILE A 1 609 ? -4.818 13.265 4.858 1.00 86.38 609 ILE A N 1
ATOM 4875 C CA . ILE A 1 609 ? -4.467 14.146 3.738 1.00 86.38 609 ILE A CA 1
ATOM 4876 C C . ILE A 1 609 ? -3.386 13.517 2.864 1.00 86.38 609 ILE A C 1
ATOM 4878 O O . ILE A 1 609 ? -3.529 13.505 1.641 1.00 86.38 609 ILE A O 1
ATOM 4882 N N . THR A 1 610 ? -2.328 12.986 3.480 1.00 88.12 610 THR A N 1
ATOM 4883 C CA . THR A 1 610 ? -1.227 12.332 2.767 1.00 88.12 610 THR A CA 1
ATOM 4884 C C . THR A 1 610 ? -1.752 11.167 1.933 1.00 88.12 610 THR A C 1
ATOM 4886 O O . THR A 1 610 ? -1.580 11.167 0.717 1.00 88.12 610 THR A O 1
ATOM 4889 N N . LEU A 1 611 ? -2.484 10.230 2.539 1.00 91.56 611 LEU A N 1
ATOM 4890 C CA . LEU A 1 611 ? -2.996 9.051 1.831 1.00 91.56 611 LEU A CA 1
ATOM 4891 C C . LEU A 1 611 ? -4.035 9.424 0.768 1.00 91.56 611 LEU A C 1
ATOM 4893 O O . LEU A 1 611 ? -4.093 8.803 -0.292 1.00 91.56 611 LEU A O 1
ATOM 4897 N N . TRP A 1 612 ? -4.852 10.457 1.006 1.00 88.56 612 TRP A N 1
ATOM 4898 C CA . TRP A 1 612 ? -5.768 10.949 -0.022 1.00 88.56 612 TRP A CA 1
ATOM 4899 C C . TRP A 1 612 ? -4.989 11.494 -1.231 1.00 88.56 612 TRP A C 1
ATOM 4901 O O . TRP A 1 612 ? -5.321 11.178 -2.377 1.00 88.56 612 TRP A O 1
ATOM 4911 N N . ASN A 1 613 ? -3.921 12.262 -1.000 1.00 86.44 613 ASN A N 1
ATOM 4912 C CA . ASN A 1 613 ? -3.079 12.760 -2.083 1.00 86.44 613 ASN A CA 1
ATOM 4913 C C . ASN A 1 613 ? -2.445 11.608 -2.878 1.00 86.44 613 ASN A C 1
ATOM 4915 O O . ASN A 1 613 ? -2.623 11.549 -4.095 1.00 86.44 613 ASN A O 1
ATOM 4919 N N . LEU A 1 614 ? -1.786 10.673 -2.182 1.00 88.69 614 LEU A N 1
ATOM 4920 C CA . LEU A 1 614 ? -1.054 9.555 -2.792 1.00 88.69 614 LEU A CA 1
ATOM 4921 C C . LEU A 1 614 ? -1.956 8.618 -3.618 1.00 88.69 614 LEU A C 1
ATOM 4923 O O . LEU A 1 614 ? -1.548 8.060 -4.631 1.00 88.69 614 LEU A O 1
ATOM 4927 N N . THR A 1 615 ? -3.234 8.496 -3.257 1.00 90.19 615 THR A N 1
ATOM 4928 C CA . THR A 1 615 ? -4.177 7.615 -3.975 1.00 90.19 615 THR A CA 1
ATOM 4929 C C . THR A 1 615 ? -5.006 8.304 -5.059 1.00 90.19 615 THR A C 1
ATOM 4931 O O . THR A 1 615 ? -5.598 7.635 -5.915 1.00 90.19 615 THR A O 1
ATOM 4934 N N . THR A 1 616 ? -5.075 9.640 -5.054 1.00 86.31 616 THR A N 1
ATOM 4935 C CA . THR A 1 616 ? -5.846 10.399 -6.057 1.00 86.31 616 THR A CA 1
ATOM 4936 C C . THR A 1 616 ? -5.032 10.692 -7.308 1.00 86.31 616 THR A C 1
ATOM 4938 O O . THR A 1 616 ? -5.600 10.772 -8.402 1.00 86.31 616 THR A O 1
ATOM 4941 N N . VAL A 1 617 ? -3.715 10.854 -7.168 1.00 83.94 617 VAL A N 1
ATOM 4942 C CA . VAL A 1 617 ? -2.837 11.105 -8.310 1.00 83.94 617 VAL A CA 1
ATOM 4943 C C . VAL A 1 617 ? -2.745 9.834 -9.149 1.00 83.94 617 VAL A C 1
ATOM 4945 O O . VAL A 1 617 ? -2.109 8.853 -8.783 1.00 83.94 617 VAL A O 1
ATOM 4948 N N . LYS A 1 618 ? -3.397 9.859 -10.313 1.00 84.19 618 LYS A N 1
ATOM 4949 C CA . LYS A 1 618 ? -3.333 8.788 -11.314 1.00 84.19 618 LYS A CA 1
ATOM 4950 C C . LYS A 1 618 ? -2.701 9.345 -12.576 1.00 84.19 618 LYS A C 1
ATOM 4952 O O . LYS A 1 618 ? -3.357 10.048 -13.352 1.00 84.19 618 LYS A O 1
ATOM 4957 N N . TYR A 1 619 ? -1.418 9.062 -12.768 1.00 87.75 619 TYR A N 1
ATOM 4958 C CA . TYR A 1 619 ? -0.662 9.478 -13.942 1.00 87.75 619 TYR A CA 1
ATOM 4959 C C . TYR A 1 619 ? -0.260 8.257 -14.775 1.00 87.75 619 TYR A C 1
ATOM 4961 O O . TYR A 1 619 ? 0.174 7.244 -14.247 1.00 87.75 619 TYR A O 1
ATOM 4969 N N . ASN A 1 620 ? -0.487 8.343 -16.088 1.00 90.19 620 ASN A N 1
ATOM 4970 C CA . ASN A 1 620 ? -0.235 7.281 -17.065 1.00 90.19 620 ASN A CA 1
ATOM 4971 C C . ASN A 1 620 ? -0.694 5.853 -16.668 1.00 90.19 620 ASN A C 1
ATOM 4973 O O . ASN A 1 620 ? 0.103 4.918 -16.733 1.00 90.19 620 ASN A O 1
ATOM 4977 N N . PRO A 1 621 ? -1.984 5.617 -16.335 1.00 95.06 621 PRO A N 1
ATOM 4978 C CA . PRO A 1 621 ? -2.517 4.254 -16.266 1.00 95.06 621 PRO A CA 1
ATOM 4979 C C . PRO A 1 621 ? -2.310 3.477 -17.571 1.00 95.06 621 PRO A C 1
ATOM 4981 O O . PRO A 1 621 ? -2.544 4.031 -18.654 1.00 95.06 621 PRO A O 1
ATOM 4984 N N . ILE A 1 622 ? -1.981 2.180 -17.483 1.00 97.06 622 ILE A N 1
ATOM 4985 C CA . ILE A 1 622 ? -1.738 1.299 -18.644 1.00 97.06 622 ILE A CA 1
ATOM 4986 C C . ILE A 1 622 ? -2.903 1.371 -19.636 1.00 97.06 622 ILE A C 1
ATOM 4988 O O . ILE A 1 622 ? -2.697 1.535 -20.840 1.00 97.06 622 ILE A O 1
ATOM 4992 N N . MET A 1 623 ? -4.138 1.328 -19.129 1.00 96.19 623 MET A N 1
ATOM 4993 C CA . MET A 1 623 ? -5.360 1.352 -19.942 1.00 96.19 623 MET A CA 1
ATOM 4994 C C . MET A 1 623 ? -5.562 2.649 -20.739 1.00 96.19 623 MET A C 1
ATOM 4996 O O . MET A 1 623 ? -6.300 2.650 -21.726 1.00 96.19 623 MET A O 1
ATOM 5000 N N . THR A 1 624 ? -4.889 3.733 -20.350 1.00 90.75 624 THR A N 1
ATOM 5001 C CA . THR A 1 624 ? -4.936 5.040 -21.028 1.00 90.75 624 THR A CA 1
ATOM 5002 C C . THR A 1 624 ? -3.657 5.372 -21.797 1.00 90.75 624 THR A C 1
ATOM 5004 O O . THR A 1 624 ? -3.559 6.449 -22.379 1.00 90.75 624 THR A O 1
ATOM 5007 N N . SER A 1 625 ? -2.680 4.463 -21.790 1.00 90.12 625 SER A N 1
ATOM 5008 C CA . SER A 1 625 ? -1.393 4.636 -22.459 1.00 90.12 625 SER A CA 1
ATOM 5009 C C . SER A 1 625 ? -1.432 4.199 -23.929 1.00 90.12 625 SER A C 1
ATOM 5011 O O . SER A 1 625 ? -2.333 3.476 -24.372 1.00 90.12 625 SER A O 1
ATOM 5013 N N . GLU A 1 626 ? -0.390 4.583 -24.666 1.00 90.19 626 GLU A N 1
ATOM 5014 C CA . GLU A 1 626 ? -0.149 4.158 -26.051 1.00 90.19 626 GLU A CA 1
ATOM 5015 C C . GLU A 1 626 ? 0.472 2.746 -26.153 1.00 90.19 626 GLU A C 1
ATOM 5017 O O . GLU A 1 626 ? 0.713 2.248 -27.252 1.00 90.19 626 GLU A O 1
ATOM 5022 N N . ALA A 1 627 ? 0.704 2.049 -25.031 1.00 92.62 627 ALA A N 1
ATOM 5023 C CA . ALA A 1 627 ? 1.278 0.702 -25.008 1.00 92.62 627 ALA A CA 1
ATOM 5024 C C . ALA A 1 627 ? 0.240 -0.367 -25.409 1.00 92.62 627 ALA A C 1
ATOM 5026 O O . ALA A 1 627 ? -0.231 -1.152 -24.584 1.00 92.62 627 ALA A O 1
ATOM 5027 N N . ILE A 1 628 ? -0.145 -0.404 -26.693 1.00 95.06 628 ILE A N 1
ATOM 5028 C CA . ILE A 1 628 ? -1.255 -1.231 -27.206 1.00 95.06 628 ILE A CA 1
ATOM 5029 C C . ILE A 1 628 ? -1.099 -2.718 -26.849 1.00 95.06 628 ILE A C 1
ATOM 5031 O O . ILE A 1 628 ? -2.085 -3.333 -26.436 1.00 95.06 628 ILE A O 1
ATOM 5035 N N . LYS A 1 629 ? 0.107 -3.293 -26.984 1.00 95.69 629 LYS A N 1
ATOM 5036 C CA . LYS A 1 629 ? 0.372 -4.710 -26.665 1.00 95.69 629 LYS A CA 1
ATOM 5037 C C . LYS A 1 629 ? 0.081 -5.006 -25.187 1.00 95.69 629 LYS A C 1
ATOM 5039 O O . LYS A 1 629 ? -0.755 -5.858 -24.891 1.00 95.69 629 LYS A O 1
ATOM 5044 N N . LEU A 1 630 ? 0.683 -4.239 -24.274 1.00 97.06 630 LEU A N 1
ATOM 5045 C CA . LEU A 1 630 ? 0.496 -4.401 -22.829 1.00 97.06 630 LEU A CA 1
ATOM 5046 C C . LEU A 1 630 ? -0.951 -4.121 -22.398 1.00 97.06 630 LEU A C 1
ATOM 5048 O O . LEU A 1 630 ? -1.536 -4.908 -21.658 1.00 97.06 630 LEU A O 1
ATOM 5052 N N . LYS A 1 631 ? -1.573 -3.057 -22.924 1.00 96.56 631 LYS A N 1
ATOM 5053 C CA . LYS A 1 631 ? -2.990 -2.743 -22.682 1.00 96.56 631 LYS A CA 1
ATOM 5054 C C . LYS A 1 631 ? -3.908 -3.895 -23.088 1.00 96.56 631 LYS A C 1
ATOM 5056 O O . LYS A 1 631 ? -4.830 -4.249 -22.357 1.00 96.56 631 LYS A O 1
ATOM 5061 N N . THR A 1 632 ? -3.669 -4.475 -24.261 1.00 97.25 632 THR A N 1
ATOM 5062 C CA . THR A 1 632 ? -4.467 -5.596 -24.771 1.00 97.25 632 THR A CA 1
ATOM 5063 C C . THR A 1 632 ? -4.290 -6.830 -23.890 1.00 97.25 632 THR A C 1
ATOM 5065 O O . THR A 1 632 ? -5.285 -7.451 -23.519 1.00 97.25 632 THR A O 1
ATOM 5068 N N . ALA A 1 633 ? -3.051 -7.143 -23.498 1.00 97.50 633 ALA A N 1
ATOM 5069 C CA . ALA A 1 633 ? -2.751 -8.255 -22.601 1.00 97.50 633 ALA A CA 1
ATOM 5070 C C . ALA A 1 633 ? -3.424 -8.083 -21.228 1.00 97.50 633 ALA A C 1
ATOM 5072 O O . ALA A 1 633 ? -4.071 -9.014 -20.745 1.00 97.50 633 ALA A O 1
ATOM 5073 N N . LEU A 1 634 ? -3.359 -6.884 -20.637 1.00 98.31 634 LEU A N 1
ATOM 5074 C CA . LEU A 1 634 ? -4.038 -6.565 -19.378 1.00 98.31 634 LEU A CA 1
ATOM 5075 C C . LEU A 1 634 ? -5.557 -6.755 -19.496 1.00 98.31 634 LEU A C 1
ATOM 5077 O O . LEU A 1 634 ? -6.174 -7.420 -18.666 1.00 98.31 634 LEU A O 1
ATOM 5081 N N . TRP A 1 635 ? -6.163 -6.239 -20.569 1.00 97.75 635 TRP A N 1
ATOM 5082 C CA . TRP A 1 635 ? -7.601 -6.380 -20.804 1.00 97.75 635 TRP A CA 1
ATOM 5083 C C . TRP A 1 635 ? -8.047 -7.837 -20.981 1.00 97.75 635 TRP A C 1
ATOM 5085 O O . TRP A 1 635 ? -9.137 -8.210 -20.541 1.00 97.75 635 TRP A O 1
ATOM 5095 N N . GLN A 1 636 ? -7.223 -8.675 -21.614 1.00 97.94 636 GLN A N 1
ATOM 5096 C CA . GLN A 1 636 ? -7.493 -10.107 -21.781 1.00 97.94 636 GLN A CA 1
ATOM 5097 C C . GLN A 1 636 ? -7.473 -10.869 -20.448 1.00 97.94 636 GLN A C 1
ATOM 5099 O O . GLN A 1 636 ? -8.239 -11.816 -20.291 1.00 97.94 636 GLN A O 1
ATOM 5104 N N . HIS A 1 637 ? -6.665 -10.428 -19.481 1.00 98.12 637 HIS A N 1
ATOM 5105 C CA . HIS A 1 637 ? -6.533 -11.054 -18.158 1.00 98.12 637 HIS A CA 1
ATOM 5106 C C . HIS A 1 637 ? -7.409 -10.403 -17.072 1.00 98.12 637 HIS A C 1
ATOM 5108 O O . HIS A 1 637 ? -7.374 -10.825 -15.915 1.00 98.12 637 HIS A O 1
ATOM 5114 N N . ARG A 1 638 ? -8.227 -9.399 -17.423 1.00 97.88 638 ARG A N 1
ATOM 5115 C CA . ARG A 1 638 ? -8.993 -8.582 -16.463 1.00 97.88 638 ARG A CA 1
ATOM 5116 C C . ARG A 1 638 ? -9.893 -9.385 -15.521 1.00 97.88 638 ARG A C 1
ATOM 5118 O O . ARG A 1 638 ? -10.068 -8.967 -14.389 1.00 97.88 638 ARG A O 1
ATOM 5125 N N . GLU A 1 639 ? -10.440 -10.521 -15.956 1.00 98.06 639 GLU A N 1
ATOM 5126 C CA . GLU A 1 639 ? -11.361 -11.326 -15.135 1.00 98.06 639 GLU A CA 1
ATOM 5127 C C . GLU A 1 639 ? -10.686 -11.839 -13.850 1.00 98.06 639 GLU A C 1
ATOM 5129 O O . GLU A 1 639 ? -11.342 -11.961 -12.822 1.00 98.06 639 GLU A O 1
ATOM 5134 N N . ALA A 1 640 ? -9.371 -12.088 -13.886 1.00 97.69 640 ALA A N 1
ATOM 5135 C CA . ALA A 1 640 ? -8.599 -12.503 -12.714 1.00 97.69 640 ALA A CA 1
ATOM 5136 C C . ALA A 1 640 ? -8.061 -11.321 -11.886 1.00 97.69 640 ALA A C 1
ATOM 5138 O O . ALA A 1 640 ? -7.780 -11.486 -10.705 1.00 97.69 640 ALA A O 1
ATOM 5139 N N . ILE A 1 641 ? -7.903 -10.140 -12.496 1.00 98.44 641 ILE A N 1
ATOM 5140 C CA . ILE A 1 641 ? -7.236 -8.976 -11.886 1.00 98.44 641 ILE A CA 1
ATOM 5141 C C . ILE A 1 641 ? -8.248 -8.000 -11.272 1.00 98.44 641 ILE A C 1
ATOM 5143 O O . ILE A 1 641 ? -8.110 -7.580 -10.124 1.00 98.44 641 ILE A O 1
ATOM 5147 N N . GLN A 1 642 ? -9.291 -7.666 -12.034 1.00 97.62 642 GLN A N 1
ATOM 5148 C CA . GLN A 1 642 ? -10.288 -6.654 -11.697 1.00 97.62 642 GLN A CA 1
ATOM 5149 C C . GLN A 1 642 ? -11.061 -6.901 -10.392 1.00 97.62 642 GLN A C 1
ATOM 5151 O O . GLN A 1 642 ? -11.403 -5.908 -9.747 1.00 97.62 642 GLN A O 1
ATOM 5156 N N . PRO A 1 643 ? -11.329 -8.154 -9.960 1.00 97.06 643 PRO A N 1
ATOM 5157 C CA . PRO A 1 643 ? -11.945 -8.392 -8.656 1.00 97.06 643 PRO A CA 1
ATOM 5158 C C . PRO A 1 643 ? -11.131 -7.830 -7.481 1.00 97.06 643 PRO A C 1
ATOM 5160 O O . PRO A 1 643 ? -11.712 -7.438 -6.475 1.00 97.06 643 PRO A O 1
ATOM 5163 N N . GLY A 1 644 ? -9.800 -7.780 -7.607 1.00 95.44 644 GLY A N 1
ATOM 5164 C CA . GLY A 1 644 ? -8.903 -7.281 -6.565 1.00 95.44 644 GLY A CA 1
ATOM 5165 C C . GLY A 1 644 ? -8.540 -5.802 -6.714 1.00 95.44 644 GLY A C 1
ATOM 5166 O O . GLY A 1 644 ? -8.550 -5.050 -5.734 1.00 95.44 644 GLY A O 1
ATOM 5167 N N . ILE A 1 645 ? -8.235 -5.385 -7.947 1.00 96.56 645 ILE A N 1
ATOM 5168 C CA . ILE A 1 645 ? -7.873 -4.007 -8.295 1.00 96.56 645 ILE A CA 1
ATOM 5169 C C . ILE A 1 645 ? -8.435 -3.626 -9.674 1.00 96.56 645 ILE A C 1
ATOM 5171 O O . ILE A 1 645 ? -8.208 -4.350 -10.646 1.00 96.56 645 ILE A O 1
ATOM 5175 N N . PRO A 1 646 ? -9.130 -2.482 -9.820 1.00 96.44 646 PRO A N 1
ATOM 5176 C CA . PRO A 1 646 ? -9.632 -2.050 -11.119 1.00 96.44 646 PRO A CA 1
ATOM 5177 C C . PRO A 1 646 ? -8.495 -1.844 -12.133 1.00 96.44 646 PRO A C 1
ATOM 5179 O O . PRO A 1 646 ? -7.546 -1.097 -11.885 1.00 96.44 646 PRO A O 1
ATOM 5182 N N . VAL A 1 647 ? -8.586 -2.495 -13.297 1.00 96.88 647 VAL A N 1
ATOM 5183 C CA . VAL A 1 647 ? -7.517 -2.487 -14.319 1.00 96.88 647 VAL A CA 1
ATOM 5184 C C . VAL A 1 647 ? -7.217 -1.099 -14.892 1.00 96.88 647 VAL A C 1
ATOM 5186 O O . VAL A 1 647 ? -6.110 -0.849 -15.358 1.00 96.88 647 VAL A O 1
ATOM 5189 N N . ASP A 1 648 ? -8.175 -0.175 -14.839 1.00 95.31 648 ASP A N 1
ATOM 5190 C CA . ASP A 1 648 ? -8.024 1.231 -15.227 1.00 95.31 648 ASP A CA 1
ATOM 5191 C C . ASP A 1 648 ? -7.207 2.060 -14.224 1.00 95.31 648 ASP A C 1
ATOM 5193 O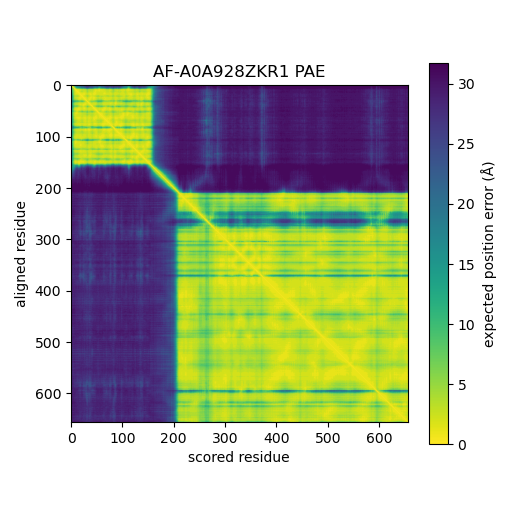 O . ASP A 1 648 ? -6.815 3.184 -14.533 1.00 95.31 648 ASP A O 1
ATOM 5197 N N . THR A 1 649 ? -6.924 1.505 -13.043 1.00 94.81 649 THR A N 1
ATOM 5198 C CA . THR A 1 649 ? -6.122 2.149 -11.994 1.00 94.81 649 THR A CA 1
ATOM 5199 C C . THR A 1 649 ? -4.689 1.635 -11.916 1.00 94.81 649 THR A C 1
ATOM 5201 O O . THR A 1 649 ? -3.896 2.194 -11.163 1.00 94.81 649 THR A O 1
ATOM 5204 N N . ILE A 1 650 ? -4.337 0.611 -12.702 1.00 97.81 650 ILE A N 1
ATOM 5205 C CA . ILE A 1 650 ? -2.973 0.079 -12.751 1.00 97.81 650 ILE A CA 1
ATOM 5206 C C . ILE A 1 650 ? -2.098 1.045 -13.555 1.00 97.81 650 ILE A C 1
ATOM 5208 O O . ILE A 1 650 ? -2.321 1.268 -14.752 1.00 97.81 650 ILE A O 1
ATOM 5212 N N . LEU A 1 651 ? -1.124 1.638 -12.873 1.00 96.75 651 LEU A N 1
ATOM 5213 C CA . LEU A 1 651 ? -0.185 2.617 -13.408 1.00 96.75 651 LEU A CA 1
ATOM 5214 C C . LEU A 1 651 ? 0.882 1.950 -14.282 1.00 96.75 651 LEU A C 1
ATOM 5216 O O . LEU A 1 651 ? 1.178 0.765 -14.129 1.00 96.75 651 LEU A O 1
ATOM 5220 N N . MET A 1 652 ? 1.436 2.711 -15.230 1.00 96.50 652 MET A N 1
ATOM 5221 C CA . MET A 1 652 ? 2.568 2.267 -16.051 1.00 96.50 652 MET A CA 1
ATOM 5222 C C . MET A 1 652 ? 3.887 2.272 -15.266 1.00 96.50 652 MET A C 1
ATOM 5224 O O . MET A 1 652 ? 4.744 1.424 -15.509 1.00 96.50 652 MET A O 1
ATOM 5228 N N . SER A 1 653 ? 4.040 3.206 -14.329 1.00 96.06 653 SER A N 1
ATOM 5229 C CA . SER A 1 653 ? 5.239 3.399 -13.517 1.00 96.06 653 SER A CA 1
ATOM 5230 C C . SER A 1 653 ? 4.884 3.821 -12.090 1.00 96.06 653 SER A C 1
ATOM 5232 O O . SER A 1 653 ? 3.731 4.142 -11.776 1.00 96.06 653 SER A O 1
ATOM 5234 N N . ILE A 1 654 ? 5.901 3.850 -11.231 1.00 96.19 654 ILE A N 1
ATOM 5235 C CA . ILE A 1 654 ? 5.835 4.478 -9.912 1.00 96.19 654 ILE A CA 1
ATOM 5236 C C . ILE A 1 654 ? 5.945 5.990 -10.119 1.00 96.19 654 ILE A C 1
ATOM 5238 O O . ILE A 1 654 ? 6.994 6.501 -10.504 1.00 96.19 654 ILE A O 1
ATOM 5242 N N . SER A 1 655 ? 4.832 6.700 -9.942 1.00 89.44 655 SER A N 1
ATOM 5243 C CA . SER A 1 655 ? 4.729 8.130 -10.266 1.00 89.44 655 SER A CA 1
ATOM 5244 C C . SER A 1 655 ? 4.070 8.972 -9.174 1.00 89.44 655 SER A C 1
ATOM 5246 O O . SER A 1 655 ? 3.783 10.146 -9.412 1.00 89.44 655 SER A O 1
ATOM 5248 N N . VAL A 1 656 ? 3.746 8.363 -8.039 1.00 88.50 656 VAL A N 1
ATOM 5249 C CA . VAL A 1 656 ? 3.115 8.982 -6.872 1.00 88.50 656 VAL A CA 1
ATOM 5250 C C . VAL A 1 656 ? 3.687 8.363 -5.614 1.00 88.50 656 VAL A C 1
ATOM 5252 O O . VAL A 1 656 ? 4.064 7.181 -5.735 1.00 88.50 656 VAL A O 1
#

Sequence (656 aa):
MPAKAQATAIKFGDKFYLRHKNGQHLVAADKGRYSWPQLDNTGKIELQLRGKTGNLTSGDTVKIVSSEKSLGSKNVLGAFPDSHNCYYWKDGYDAAKQGWQIRKISGGGAIHYGDQVSITNSHYDQQKLSADTRNHGYITTEKGTSDIWIIESPHPMKAVGTPLASTPAASVSNAKKPAPVTSNPSVKPETVSAKPPSTKQPSSQAPASADPKTQFVYAPNAPTFDQTQSLPESVAPSLRWNFNFYLSGIGLQVINPLLTLPNPEADQFELNAVSYLQPNLTRLHPDKFSDEFFVERRLNGFHPGQMKRVDDHPWQYIIRYEFKDVSIDENGILPQYIEARFCLDNQQLTPHSIEYLLYGETEKQTRHPKKQDREWEWAKKLFRCAEFVAHELHAHLGATHLNMDQYAMAYFRNVKDNPIKALLEPHFESLLKIDQDGLTMLMGDEKSEGIVPRLTVINFKDSDRLLLETLKTQTYRNWTPRQQTMPDYVENNHFDPAAIAMWTLLTGYVKDFFDEHEADIQEHWSEIEEMSKDLSAHSVLKPELGTLDIKTMSDLRELCVYVIYICTFQHSWVNNKQYEDGGDVEYATLGMWKENNPEVAAKNADQVITLWNLTTVKYNPIMTSEAIKLKTALWQHREAIQPGIPVDTILMSISV

Radius of gyration: 33.53 Å; Cα contacts (8 Å, |Δi|>4): 1132; chains: 1; bounding box: 90×77×93 Å

pLDDT: mean 86.76, std 19.53, range [24.19, 98.88]

Foldseek 3Di:
DPDPDPFAFDWAFAKWWKAWPVGWTFDFFDDDPFTFTWTGNPDTWIWGWDDDGDGDWAFDKTWIFTPPVVCPQQTTWFADDPPQAIGGGHPPPDCQRSIKGKHFPDDTTTDGAFTKIWIAGRNDDQWTWDQDPVDHGGIGTDHPDPIIMGIHHPDPDDDDDDDDDDDDDDDDDDDDDDDDDDDDDDDDDDDDDDDDDDDDDDDDDDPDPDQLCVQQDADPQALFGNLVGDHDPVQDADPVLVCLQVVLLVVLVVCLCQQLPDDPPDALQDTRPVVVFPDFQLVPPPVSLDQQVLVLCQQFFLQHLQWDADPPDPFGTKHKDAQLPFDFDPQFKAFNMKMWTWHADPLAIGTAWMWTHIPVGDDIDIDGDDPPDPVRSVSSQNVQLSSLLCLVLALALQQFQSLLRSLVSLCSNQPDQAPCCVLCVLACRQSSVVNSVCCCAVLNDPVDGHLLCVFARTHSVSSVVSSLVNQQADALPVDACVVSHDPDRHPSRLPSLQRNLLLVLLLVVLVVVCVVCVVSNVVSVVSLQSSQVSSQVRGNHDPVNPTLGDDDPVSVSSVSSVSQSSFWPSNLSNLQSQCNQLLRSVRYTNIDGHSPDSCSSSSSSSSNSVSSSSNSSQDAQVCPDPPVSSNVSLVVSCVSNCSSPNSSSTHRGDSD

Nearest PDB structures (foldseek):
  8viy-assembly1_A  TM=5.896E-01  e=9.972E-16  Homo sapiens
  7laf-assembly1_A  TM=5.917E-01  e=2.708E-15  Homo sapiens
  3v92-assembly1_B  TM=5.578E-01  e=2.840E-15  Homo sapiens
  3v98-assembly1_A  TM=5.555E-01  e=3.963E-15  Homo sapiens
  7ttl-assembly4_C  TM=5.263E-01  e=6.140E-13  Homo sapiens

Secondary structure (DSSP, 8-state):
-PPPP-PPBPBTT-EEEEEETTS-EEEEEEESSSEEEEEESS----EEEESSSSB-BTT-EEEEEE--GGGTT--EEEE-TTSSSEEEE-TTS-TTTT-EEEEESSS-SB-BTT-EEEEEESSSTTEEEEE-SSSTTBEEEEET----EEEE-SS--PPP-------------------PPPP----PPP----PPPP-PPP-PPPPPPPPHHHHSPBPTTSSSB-TTSPPPGGGPPPHHHHHHHHHHHHHHHHHHHHHHS--SSS-SS--TTGGGS---HHHH-TTTTSHHHHHHHHHHSSS----EE-SSSSSSEEEEEE-TTS-B-TTEE-EEEEEEEEEEETTEEEEEEEEEEETT--S-EEE---TT-HHHHHHHHHHHHHHHHHIIIIIIIIIIIIHHHHHHHHHHHH-SSSTHHHHHHHHHTTHHHHHHHHIIIIIEETTEE-HHHHHSSB-HHHHHHHHHHHHTT---TT--GGGTS-SS--TT--HHHHHHHHHHHHHHHHHHHHHHHHHHHHHTHHHHHHHHHHHHHH----GGG------SHHHHHHHHHHHHHIIIIIHHHHHHTHHHHHT-TTT--SSEE-TT-TTHHHHHHHHHHHHHHHHH---SBGGGSS-HHHHHHHHHHHHHHTTTS-GGG-BSS---